Protein AF-A0A5C3PXV4-F1 (afdb_monomer)

pLDDT: mean 76.43, std 19.14, range [31.34, 98.69]

Solvent-accessible surface area (backbone atoms only — not comparable to full-atom values): 22166 Å² total; per-residue (Å²): 143,89,87,87,81,85,82,72,76,77,63,66,77,64,69,75,75,72,79,85,70,73,82,70,78,73,81,77,78,64,74,46,74,49,74,37,36,24,38,35,33,42,30,92,39,66,63,65,48,80,43,77,43,68,31,38,35,30,66,34,90,86,44,86,93,40,63,37,49,49,68,80,56,39,92,70,56,40,90,83,51,62,67,43,72,45,83,31,77,68,78,43,71,46,84,47,58,102,88,42,75,72,53,34,27,33,38,32,42,34,34,40,70,51,30,90,78,73,73,43,53,64,16,39,14,61,37,54,70,37,71,68,57,32,66,47,88,56,28,36,27,35,38,36,39,27,34,31,57,65,54,89,83,48,38,36,74,44,70,45,57,83,80,55,47,61,49,52,46,49,42,51,41,36,41,84,35,89,72,59,64,42,69,65,57,53,47,51,51,58,69,64,46,76,89,48,77,71,58,54,53,52,54,51,49,51,53,53,62,66,65,70,78,61,99,74,80,88,83,66,72,78,74,72,78,71,78,79,76,82,77,83,84,89,85,86,84,81,86,81,85,79,88,77,84,84,81,88,90,83,77,85,83,74,85,78,76,77,62,78,67,61,61,58,54,55,53,50,54,57,48,51,64,46,50,59,54,50,53,55,46,54,54,52,49,51,52,49,48,53,53,51,52,50,51,51,52,50,49,68,60,46,50,61,54,51,54,52,49,39,70,75,56,35,73,71,56,39,51,54,50,50,52,51,50,52,50,50,49,52,50,41,68,62,39,48,58,51,49,68,52,45,52,58,51,52,52,50,50,53,51,53,52,51,51,50,53,50,52,35,58,75,68,68,52,80,89,125

Sequence (368 aa):
MAKHRKSRRTNEARGLKENVASASPMPEVRKRTHDIDTLFFPTDASSPHIVRVPCVVQDDEEYDGEESHTINWQPLLGDNAAFTSQPVGAIETRTGTSSTPYTASRLYLAFNDCFAIDGSPINRCAEQLTSGRSPTEWRGNMVGYRAREPADELTQFLDVSMSDLADFVRFLNDHGSHRALDPEIRSAERAQQPTDPDETGHLASILATQTLQTDEDADIIEELGSMRMPGPPPGYYATGRHDWDAAPFGAQAEPRRRSRSDASTLTREASMRRMIREELREELFTIAILLGGGYMTLHFLFFPAIAALYRVWGVKTFLSFLWFVCRGLFYGMIGLPVVLIGIPLMILAVFVFTAIAFCCVAAGLSIS

Mean predicted aligned error: 18.62 Å

Foldseek 3Di:
DPPPDDPPPPPVVVVVPPPVPDPDPDPDWDKDKDWAWKWKQAQPDQAIDIDTFIWIWTQDPVDHPDIAIDTDCCVRAHDPAPKDKDWFDDFDFDPDDPVDPTFTKTKIKIYRPCQVPPVFHFRNNLCNLQVNQFPDRDGTMMMIWMFTPPCVVGTDTHHDDPVCVVRVSVCRNCPPPPVVCDVVNVVVVVVVPPPDPVVVVVVVVVVVVVVPPDPDDPPPPPPVPPDDDDDDDDDDDDDDDDDDDDDDDDDDDDPPDDDPVVVVVVVVVVVVVVVVVVVVVVVVVVVVCVVVVVVVVCCVVVVVVLVVCCVVQDDVRSVVVVVVVVVVVVCCVVVVCCCVVVVVVVVVVVVVVVVVVVVCVVVVNPPD

Nearest PDB structures (foldseek):
  5ig4-assembly1_E  TM=3.141E-01  e=5.378E+00  Nematostella vectensis

Secondary structure (DSSP, 8-state):
---SSSSSSSSSTTTTSS-----PPPP----EEEEEEEEEE-SS-SS-EEEEEEEEEEE-SSSTT-EEEEE--HHHH-TT--EEEEEEEEEEEE---TTS--EEEEEEEEEETTTTTS-PPB-HHHHHHHTT--SS--BS-EEEEEEESSTTT---EE---GGGHHHHHHHHHHTT-TT-S-HHHHHHHHHHS-S-HHHHHHHHHHHHHHS----S--SSTTSGGG--PPPPPP-------------------------TTHHHHHHHHHHHHHHHHHHHHHHHHHHHHHHHHHHHHHHHHHHHHHHHHHHHH-HHHHHHHHHHHHHHHHHHHHHHHHHHHHHHHHHHHHHHHHHHHHHHHHTT----

Structure (mmCIF, N/CA/C/O backbone):
data_AF-A0A5C3PXV4-F1
#
_entry.id   AF-A0A5C3PXV4-F1
#
loop_
_atom_site.group_PDB
_atom_site.id
_atom_site.type_symbol
_atom_site.label_atom_id
_atom_site.label_alt_id
_atom_site.label_comp_id
_atom_site.label_asym_id
_atom_site.label_entity_id
_atom_site.label_seq_id
_atom_site.pdbx_PDB_ins_code
_atom_site.Cartn_x
_atom_site.Cartn_y
_atom_site.Cartn_z
_atom_site.occupancy
_atom_site.B_iso_or_equiv
_atom_site.auth_se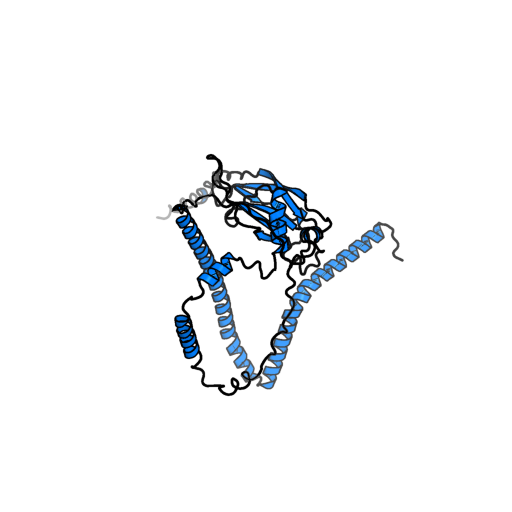q_id
_atom_site.auth_comp_id
_atom_site.auth_asym_id
_atom_site.auth_atom_id
_atom_site.pdbx_PDB_model_num
ATOM 1 N N . MET A 1 1 ? 59.188 -18.276 -58.569 1.00 51.75 1 MET A N 1
ATOM 2 C CA . MET A 1 1 ? 58.384 -17.263 -57.844 1.00 51.75 1 MET A CA 1
ATOM 3 C C . MET A 1 1 ? 57.272 -17.913 -57.004 1.00 51.75 1 MET A C 1
ATOM 5 O O . MET A 1 1 ? 56.103 -17.747 -57.314 1.00 51.75 1 MET A O 1
ATOM 9 N N . ALA A 1 2 ? 57.592 -18.665 -55.943 1.00 51.50 2 ALA A N 1
ATOM 10 C CA . ALA A 1 2 ? 56.560 -19.272 -55.082 1.00 51.50 2 ALA A CA 1
ATOM 11 C C . ALA A 1 2 ? 57.115 -19.660 -53.697 1.00 51.50 2 ALA A C 1
ATOM 13 O O . ALA A 1 2 ? 57.108 -20.825 -53.324 1.00 51.50 2 ALA A O 1
ATOM 14 N N . LYS A 1 3 ? 57.673 -18.705 -52.942 1.00 51.94 3 LYS A N 1
ATOM 15 C CA . LYS A 1 3 ? 58.211 -18.964 -51.590 1.00 51.94 3 LYS A CA 1
ATOM 16 C C . LYS A 1 3 ? 58.140 -17.715 -50.698 1.00 51.94 3 LYS A C 1
ATOM 18 O O . LYS A 1 3 ? 59.144 -17.289 -50.159 1.00 51.94 3 LYS A O 1
ATOM 23 N N . HIS A 1 4 ? 56.970 -17.080 -50.562 1.00 50.69 4 HIS A N 1
ATOM 24 C CA . HIS A 1 4 ? 56.824 -15.999 -49.567 1.00 50.69 4 HIS A CA 1
ATOM 25 C C . HIS A 1 4 ? 55.369 -15.670 -49.181 1.00 50.69 4 HIS A C 1
ATOM 27 O O . HIS A 1 4 ? 54.937 -14.527 -49.250 1.00 50.69 4 HIS A O 1
ATOM 33 N N . ARG A 1 5 ? 54.560 -16.663 -48.782 1.00 54.62 5 ARG A N 1
ATOM 34 C CA . ARG A 1 5 ? 53.173 -16.398 -48.324 1.00 54.62 5 ARG A CA 1
ATOM 35 C C . ARG A 1 5 ? 52.707 -17.157 -47.075 1.00 54.62 5 ARG A C 1
ATOM 37 O O . ARG A 1 5 ? 51.549 -17.029 -46.702 1.00 54.62 5 ARG A O 1
ATOM 44 N N . LYS A 1 6 ? 53.582 -17.904 -46.387 1.00 51.78 6 LYS A N 1
ATOM 45 C CA . LYS A 1 6 ? 53.178 -18.771 -45.256 1.00 51.78 6 LYS A CA 1
ATOM 46 C C . LYS A 1 6 ? 53.472 -18.216 -43.852 1.00 51.78 6 LYS A C 1
ATOM 48 O O . LYS A 1 6 ? 53.146 -18.874 -42.878 1.00 51.78 6 LYS A O 1
ATOM 53 N N . SER A 1 7 ? 54.035 -17.009 -43.733 1.00 51.81 7 SER A N 1
ATOM 54 C CA . SER A 1 7 ? 54.505 -16.465 -42.442 1.00 51.81 7 SER A CA 1
ATOM 55 C C . SER A 1 7 ? 53.648 -15.333 -41.856 1.00 51.81 7 SER A C 1
ATOM 57 O O . SER A 1 7 ? 54.052 -14.724 -40.872 1.00 51.81 7 SER A O 1
ATOM 59 N N . ARG A 1 8 ? 52.488 -15.012 -42.450 1.00 51.25 8 ARG A N 1
ATOM 60 C CA . ARG A 1 8 ? 51.668 -13.856 -42.029 1.00 51.25 8 ARG A CA 1
ATOM 61 C C . ARG A 1 8 ? 50.384 -14.218 -41.267 1.00 51.25 8 ARG A C 1
ATOM 63 O O . ARG A 1 8 ? 49.750 -13.327 -40.731 1.00 51.25 8 ARG A O 1
ATOM 70 N N . ARG A 1 9 ? 50.014 -15.504 -41.175 1.00 52.66 9 ARG A N 1
ATOM 71 C CA . ARG A 1 9 ? 48.765 -15.953 -40.515 1.00 52.66 9 ARG A CA 1
ATOM 72 C C . ARG A 1 9 ? 48.905 -16.352 -39.042 1.00 52.66 9 ARG A C 1
ATOM 74 O O . ARG A 1 9 ? 47.897 -16.572 -38.388 1.00 52.66 9 ARG A O 1
ATOM 81 N N . THR A 1 10 ? 50.116 -16.428 -38.497 1.00 52.72 10 THR A N 1
ATOM 82 C CA . THR A 1 10 ? 50.346 -16.846 -37.100 1.00 52.72 10 THR A CA 1
ATOM 83 C C . THR A 1 10 ? 50.450 -15.696 -36.096 1.00 52.72 10 THR A C 1
ATOM 85 O O . THR A 1 10 ? 50.490 -15.963 -34.900 1.00 52.72 10 THR A O 1
ATOM 88 N N . ASN A 1 11 ? 50.420 -14.434 -36.544 1.00 51.00 11 ASN A N 1
ATOM 89 C CA . ASN A 1 11 ? 50.495 -13.273 -35.645 1.00 51.00 11 ASN A CA 1
ATOM 90 C C . ASN A 1 11 ? 49.135 -12.619 -35.339 1.00 51.00 11 ASN A C 1
ATOM 92 O O . ASN A 1 11 ? 49.043 -11.879 -34.368 1.00 51.00 11 ASN A O 1
ATOM 96 N N . GLU A 1 12 ? 48.066 -12.925 -36.080 1.00 53.38 12 GLU A N 1
ATOM 97 C CA . GLU A 1 12 ? 46.725 -12.372 -35.798 1.00 53.38 12 GLU A CA 1
ATOM 98 C C . GLU A 1 12 ? 45.972 -13.157 -34.707 1.00 53.38 12 GLU A C 1
ATOM 100 O O . GLU A 1 12 ? 45.151 -12.592 -33.994 1.00 53.38 12 GLU A O 1
ATOM 105 N N . ALA A 1 13 ? 46.313 -14.430 -34.474 1.00 53.41 13 ALA A N 1
ATOM 106 C CA . ALA A 1 13 ? 45.705 -15.234 -33.405 1.00 53.41 13 ALA A CA 1
ATOM 107 C C . ALA A 1 13 ? 46.245 -14.912 -31.994 1.00 53.41 13 ALA A C 1
ATOM 109 O O . ALA A 1 13 ? 45.713 -15.410 -31.002 1.00 53.41 13 ALA A O 1
ATOM 110 N N . ARG A 1 14 ? 47.303 -14.095 -31.888 1.00 50.75 14 ARG A N 1
ATOM 111 C CA . ARG A 1 14 ? 47.924 -13.719 -30.607 1.00 50.75 14 ARG A CA 1
ATOM 112 C C . ARG A 1 14 ? 47.514 -12.322 -30.119 1.00 50.75 14 ARG A C 1
ATOM 114 O O . ARG A 1 14 ? 47.692 -12.042 -28.945 1.00 50.75 14 ARG A O 1
ATOM 121 N N . GLY A 1 15 ? 46.903 -11.500 -30.978 1.00 48.44 15 GLY A N 1
ATOM 122 C CA . GLY A 1 15 ? 46.436 -10.147 -30.637 1.00 48.44 15 GLY A CA 1
ATOM 123 C C . GLY A 1 15 ? 45.028 -10.067 -30.033 1.00 48.44 15 GLY A C 1
ATOM 124 O O . GLY A 1 15 ? 44.640 -9.004 -29.569 1.00 48.44 15 GLY A O 1
ATOM 125 N N . LEU A 1 16 ? 44.263 -11.167 -30.007 1.00 54.88 16 LEU A N 1
ATOM 126 C CA . LEU A 1 16 ? 42.912 -11.191 -29.418 1.00 54.88 16 LEU A CA 1
ATOM 127 C C . LEU A 1 16 ? 42.860 -11.708 -27.970 1.00 54.88 16 LEU A C 1
ATOM 129 O O . LEU A 1 16 ? 41.782 -11.765 -27.387 1.00 54.88 16 LEU A O 1
ATOM 133 N N . LYS A 1 17 ? 43.995 -12.108 -27.381 1.00 55.28 17 LYS A N 1
ATOM 134 C CA . LYS A 1 17 ? 44.041 -12.683 -26.023 1.00 55.28 17 LYS A CA 1
ATOM 135 C C . LYS A 1 17 ? 44.491 -11.715 -24.926 1.00 55.28 17 LYS A C 1
ATOM 137 O O . LYS A 1 17 ? 44.510 -12.118 -23.771 1.00 55.28 17 LYS A O 1
ATOM 142 N N . GLU A 1 18 ? 44.820 -10.466 -25.254 1.00 54.53 18 GLU A N 1
ATOM 143 C CA . GLU A 1 18 ? 45.492 -9.554 -24.309 1.00 54.53 18 GLU A CA 1
ATOM 144 C C . GLU A 1 18 ? 44.720 -8.257 -24.007 1.00 54.53 18 GLU A C 1
ATOM 146 O O . GLU A 1 18 ? 45.240 -7.382 -23.330 1.00 54.53 18 GLU A O 1
ATOM 151 N N . ASN A 1 19 ? 43.449 -8.158 -24.422 1.00 56.03 19 ASN A N 1
ATOM 152 C CA . ASN A 1 19 ? 42.553 -7.042 -24.067 1.00 56.03 19 ASN A CA 1
ATOM 153 C C . ASN A 1 19 ? 41.436 -7.443 -23.081 1.00 56.03 19 ASN A C 1
ATOM 155 O O . ASN A 1 19 ? 40.408 -6.780 -23.006 1.00 56.03 19 ASN A O 1
ATOM 159 N N . VAL A 1 20 ? 41.632 -8.512 -22.298 1.00 59.78 20 VAL A N 1
ATOM 160 C CA . VAL A 1 20 ? 40.787 -8.840 -21.123 1.00 59.78 20 VAL A CA 1
ATOM 161 C C . VAL A 1 20 ? 41.460 -8.316 -19.843 1.00 59.78 20 VAL A C 1
ATOM 163 O O . VAL A 1 20 ? 41.419 -8.936 -18.785 1.00 59.78 20 VAL A O 1
ATOM 166 N N . ALA A 1 21 ? 42.174 -7.195 -19.957 1.00 58.84 21 ALA A N 1
ATOM 167 C CA . ALA A 1 21 ? 42.850 -6.553 -18.845 1.00 58.84 21 ALA A CA 1
ATOM 168 C C . ALA A 1 21 ? 41.999 -5.381 -18.352 1.00 58.84 21 ALA A C 1
ATOM 170 O O . ALA A 1 21 ? 41.775 -4.414 -19.073 1.00 58.84 21 ALA A O 1
ATOM 171 N N . SER A 1 22 ? 41.598 -5.479 -17.085 1.00 62.41 22 SER A N 1
ATOM 172 C CA . SER A 1 22 ? 41.079 -4.382 -16.270 1.00 62.41 22 SER A CA 1
ATOM 173 C C . SER A 1 22 ? 39.641 -3.947 -16.558 1.00 62.41 22 SER A C 1
ATOM 175 O O . SER A 1 22 ? 39.370 -2.771 -16.788 1.00 62.41 22 SER A O 1
ATOM 177 N N . ALA A 1 23 ? 38.688 -4.875 -16.429 1.00 66.88 23 ALA A N 1
ATOM 178 C CA . ALA A 1 23 ? 37.383 -4.468 -15.917 1.00 66.88 23 ALA A CA 1
ATOM 179 C C . ALA A 1 23 ? 37.621 -3.983 -14.480 1.00 66.88 23 ALA A C 1
ATOM 181 O O . ALA A 1 23 ? 37.863 -4.796 -13.586 1.00 66.88 23 ALA A O 1
ATOM 182 N N . SER A 1 24 ? 37.678 -2.662 -14.286 1.00 73.56 24 SER A N 1
ATOM 183 C CA . SER A 1 24 ? 37.693 -2.077 -12.947 1.00 73.56 24 SER A CA 1
ATOM 184 C C . SER A 1 24 ? 36.543 -2.704 -12.158 1.00 73.56 24 SER A C 1
ATOM 186 O O . SER A 1 24 ? 35.443 -2.790 -12.713 1.00 73.56 24 SER A O 1
ATOM 188 N N . PRO A 1 25 ? 36.778 -3.193 -10.926 1.00 78.50 25 PRO A N 1
ATOM 189 C CA . PRO A 1 25 ? 35.702 -3.735 -10.109 1.00 78.50 25 PRO A CA 1
ATOM 190 C C . PRO A 1 25 ? 34.594 -2.686 -10.066 1.00 78.50 25 PRO A C 1
ATOM 192 O O . PRO A 1 25 ? 34.872 -1.523 -9.759 1.00 78.50 25 PRO A O 1
ATOM 195 N N . MET A 1 26 ? 33.380 -3.078 -10.470 1.00 74.38 26 MET A N 1
ATOM 196 C CA . MET A 1 26 ? 32.228 -2.191 -10.358 1.00 74.38 26 MET A CA 1
ATOM 197 C C . MET A 1 26 ? 32.183 -1.668 -8.921 1.00 74.38 26 MET A C 1
ATOM 199 O O . MET A 1 26 ? 32.438 -2.454 -8.000 1.00 74.38 26 MET A O 1
ATOM 203 N N . PRO A 1 27 ? 31.936 -0.361 -8.726 1.00 78.75 27 PRO A N 1
ATOM 204 C CA . PRO A 1 27 ? 31.809 0.194 -7.390 1.00 78.75 27 PRO A CA 1
ATOM 205 C C . PRO A 1 27 ? 30.787 -0.643 -6.618 1.00 78.75 27 PRO A C 1
ATOM 207 O O . PRO A 1 27 ? 29.670 -0.862 -7.075 1.00 78.75 27 PRO A O 1
ATOM 210 N N . GLU A 1 28 ? 31.219 -1.189 -5.486 1.00 83.31 28 GLU A N 1
ATOM 211 C CA . GLU A 1 28 ? 30.371 -1.990 -4.614 1.00 83.31 28 GLU A CA 1
ATOM 212 C C . GLU A 1 28 ? 29.260 -1.081 -4.073 1.00 83.31 28 GLU A C 1
ATOM 214 O O . GLU A 1 28 ? 29.537 -0.132 -3.333 1.00 83.31 28 GLU A O 1
ATOM 219 N N . VAL A 1 29 ? 28.017 -1.331 -4.497 1.00 83.75 29 VAL A N 1
ATOM 220 C CA . VAL A 1 29 ? 26.845 -0.542 -4.095 1.00 83.75 29 VAL A CA 1
ATOM 221 C C . VAL A 1 29 ? 26.701 -0.619 -2.579 1.00 83.75 29 VAL A C 1
ATOM 223 O O . VAL A 1 29 ? 26.612 -1.702 -1.990 1.00 83.75 29 VAL A O 1
ATOM 226 N N . ARG A 1 30 ? 26.700 0.541 -1.918 1.00 87.69 30 ARG A N 1
ATOM 227 C CA . ARG A 1 30 ? 26.650 0.619 -0.457 1.00 87.69 30 ARG A CA 1
ATOM 228 C C . ARG A 1 30 ? 25.236 0.353 0.032 1.00 87.69 30 ARG A C 1
ATOM 230 O O . ARG A 1 30 ? 24.422 1.260 0.157 1.00 87.69 30 ARG A O 1
ATOM 237 N N . LYS A 1 31 ? 24.964 -0.897 0.388 1.00 93.81 31 LYS A N 1
ATOM 238 C CA . LYS A 1 31 ? 23.706 -1.278 1.028 1.00 93.81 31 LYS A CA 1
ATOM 239 C C . LYS A 1 31 ? 23.742 -0.956 2.523 1.00 93.81 31 LYS A C 1
ATOM 241 O O . LYS A 1 31 ? 24.588 -1.477 3.252 1.00 93.81 31 LYS A O 1
ATOM 246 N N . ARG A 1 32 ? 22.818 -0.118 2.993 1.00 95.94 32 ARG A N 1
ATOM 247 C CA . ARG A 1 32 ? 22.605 0.184 4.418 1.00 95.94 32 ARG A CA 1
ATOM 248 C C . ARG A 1 32 ? 21.208 -0.261 4.832 1.00 95.94 32 ARG A C 1
ATOM 250 O O . ARG A 1 32 ? 20.289 -0.243 4.026 1.00 95.94 32 ARG A O 1
ATOM 257 N N . THR A 1 33 ? 21.040 -0.637 6.093 1.00 97.25 33 THR A N 1
ATOM 258 C CA . THR A 1 33 ? 19.720 -0.939 6.662 1.00 97.25 33 THR A CA 1
ATOM 259 C C . THR A 1 33 ? 19.510 -0.056 7.880 1.00 97.25 33 THR A C 1
ATOM 261 O O . THR A 1 33 ? 20.399 0.023 8.729 1.00 97.25 33 THR A O 1
ATOM 264 N N . HIS A 1 34 ? 18.358 0.601 7.967 1.00 96.56 34 HIS A N 1
ATOM 265 C CA . HIS A 1 34 ? 17.917 1.311 9.166 1.00 96.56 34 HIS A CA 1
ATOM 266 C C . HIS A 1 34 ? 16.455 0.978 9.454 1.00 96.56 34 HIS A C 1
ATOM 268 O O . HIS A 1 34 ? 15.728 0.569 8.556 1.00 96.56 34 HIS A O 1
ATOM 274 N N . ASP A 1 35 ? 16.029 1.130 10.701 1.00 97.94 35 ASP A N 1
ATOM 275 C CA . ASP A 1 35 ? 14.632 0.917 11.068 1.00 97.94 35 ASP A CA 1
ATOM 276 C C . ASP A 1 35 ? 13.843 2.209 10.865 1.00 97.94 35 ASP A C 1
ATOM 278 O O . ASP A 1 35 ? 14.335 3.281 11.221 1.00 97.94 35 ASP A O 1
ATOM 282 N N . ILE A 1 36 ? 12.625 2.091 10.339 1.00 97.81 36 ILE A N 1
ATOM 283 C CA . ILE A 1 36 ? 11.661 3.192 10.282 1.00 97.81 36 ILE A CA 1
ATOM 284 C C . ILE A 1 36 ? 10.433 2.887 11.135 1.00 97.81 36 ILE A C 1
ATOM 286 O O . ILE A 1 36 ? 10.012 1.730 11.243 1.00 97.81 36 ILE A O 1
ATOM 290 N N . ASP A 1 37 ? 9.834 3.922 11.712 1.00 98.50 37 ASP A N 1
ATOM 291 C CA . ASP A 1 37 ? 8.580 3.804 12.448 1.00 98.50 37 ASP A CA 1
ATOM 292 C C . ASP A 1 37 ? 7.383 3.841 11.475 1.00 98.50 37 ASP A C 1
ATOM 294 O O . ASP A 1 37 ? 7.206 4.775 10.691 1.00 98.50 37 ASP A O 1
ATOM 298 N N . THR A 1 38 ? 6.530 2.817 11.536 1.00 98.44 38 THR A N 1
ATOM 299 C CA . THR A 1 38 ? 5.293 2.691 10.742 1.00 98.44 38 THR A CA 1
ATOM 300 C C . THR A 1 38 ? 4.094 2.478 11.658 1.00 98.44 38 THR A C 1
ATOM 302 O O . THR A 1 38 ? 4.244 1.991 12.778 1.00 98.44 38 THR A O 1
ATOM 305 N N . LEU A 1 39 ? 2.891 2.829 11.208 1.00 98.69 39 LEU A N 1
ATOM 306 C CA . LEU A 1 39 ? 1.664 2.658 11.982 1.00 98.69 39 LEU A CA 1
ATOM 307 C C . LEU A 1 39 ? 0.944 1.376 11.557 1.00 98.69 39 LEU A C 1
ATOM 309 O O . LEU A 1 39 ? 0.411 1.289 10.455 1.00 98.69 39 LEU A O 1
ATOM 313 N N . PHE A 1 40 ? 0.907 0.374 12.427 1.00 98.69 40 PHE A N 1
ATOM 314 C CA . PHE A 1 40 ? 0.301 -0.919 12.129 1.00 98.69 40 PHE A CA 1
ATOM 315 C C . PHE A 1 40 ? -1.156 -0.988 12.597 1.00 98.69 40 PHE A C 1
ATOM 317 O O . PHE A 1 40 ? -1.474 -0.659 13.744 1.00 98.69 40 PHE A O 1
ATOM 324 N N . PHE A 1 41 ? -2.037 -1.460 11.711 1.00 98.62 41 PHE A N 1
ATOM 325 C CA . PHE A 1 41 ? -3.461 -1.688 11.961 1.00 98.62 41 PHE A CA 1
ATOM 326 C C . PHE A 1 41 ? -3.740 -3.200 11.945 1.00 98.62 41 PHE A C 1
ATOM 328 O O . PHE A 1 41 ? -4.140 -3.745 10.908 1.00 98.62 41 PHE A O 1
ATOM 335 N N . PRO A 1 42 ? -3.507 -3.896 13.072 1.00 98.38 42 PRO A N 1
ATOM 336 C CA . PRO A 1 42 ? -3.703 -5.341 13.162 1.00 98.38 42 PRO A CA 1
ATOM 337 C C . PRO A 1 42 ? -5.174 -5.725 12.969 1.00 98.38 42 PRO A C 1
ATOM 339 O O . PRO A 1 42 ? -6.076 -5.046 13.463 1.00 98.38 42 PRO A O 1
ATOM 342 N N . THR A 1 43 ? -5.419 -6.847 12.292 1.00 97.94 43 THR A N 1
ATOM 343 C CA . THR A 1 43 ? -6.780 -7.364 12.058 1.00 97.94 43 THR A CA 1
ATOM 344 C C . THR A 1 43 ? -7.454 -7.833 13.351 1.00 97.94 43 THR A C 1
ATOM 346 O O . THR A 1 43 ? -8.670 -7.722 13.508 1.00 97.94 43 THR A O 1
ATOM 349 N N . ASP A 1 44 ? -6.664 -8.368 14.282 1.00 97.56 44 ASP A N 1
ATOM 350 C CA . ASP A 1 44 ? -7.100 -9.050 15.500 1.00 97.56 44 ASP A CA 1
ATOM 351 C C . ASP A 1 44 ? -7.132 -8.157 16.751 1.00 97.56 44 ASP A C 1
ATOM 353 O O . ASP A 1 44 ? -7.709 -8.561 17.765 1.00 97.56 44 ASP A O 1
ATOM 357 N N . ALA A 1 45 ? -6.602 -6.931 16.681 1.00 98.06 45 ALA A N 1
ATOM 358 C CA . ALA A 1 45 ? -6.629 -5.969 17.785 1.00 98.06 45 ALA A CA 1
ATOM 359 C C . ALA A 1 45 ? -7.545 -4.768 17.502 1.00 98.06 45 ALA A C 1
ATOM 361 O O . ALA A 1 45 ? -7.897 -4.474 16.366 1.00 98.06 45 ALA A O 1
ATOM 362 N N . SER A 1 46 ? -7.934 -4.053 18.559 1.00 97.94 46 SER A N 1
ATOM 363 C CA . SER A 1 46 ? -8.848 -2.901 18.486 1.00 97.94 46 SER A CA 1
ATOM 364 C C . SER A 1 46 ? -8.144 -1.545 18.391 1.00 97.94 46 SER A C 1
ATOM 366 O O . SER A 1 46 ? -8.812 -0.516 18.320 1.00 97.94 46 SER A O 1
ATOM 368 N N . SER A 1 47 ? -6.813 -1.515 18.470 1.00 98.25 47 SER A N 1
ATOM 369 C CA . SER A 1 47 ? -6.031 -0.278 18.506 1.00 98.25 47 SER A CA 1
ATOM 370 C C . SER A 1 47 ? -4.772 -0.381 17.644 1.00 98.25 47 SER A C 1
ATOM 372 O O . SER A 1 47 ? -4.074 -1.399 17.724 1.00 98.25 47 SER A O 1
ATOM 374 N N . PRO A 1 48 ? -4.442 0.671 16.874 1.00 98.44 48 PRO A N 1
ATOM 375 C CA . PRO A 1 48 ? -3.215 0.720 16.094 1.00 98.44 48 PRO A CA 1
ATOM 376 C C . PRO A 1 48 ? -2.015 0.987 17.005 1.00 98.44 48 PRO A C 1
ATOM 378 O O . PRO A 1 48 ? -2.163 1.528 18.103 1.00 98.44 48 PRO A O 1
ATOM 381 N N . HIS A 1 49 ? -0.821 0.621 16.551 1.00 98.50 49 HIS A N 1
ATOM 382 C CA . HIS A 1 49 ? 0.421 0.881 17.278 1.00 98.50 49 HIS A CA 1
ATOM 383 C C . HIS A 1 49 ? 1.594 1.073 16.318 1.00 98.50 49 HIS A C 1
ATOM 385 O O . HIS A 1 49 ? 1.536 0.658 15.163 1.00 98.50 49 HIS A O 1
ATOM 391 N N . ILE A 1 50 ? 2.657 1.717 16.800 1.00 98.62 50 ILE A N 1
ATOM 392 C CA . ILE A 1 50 ? 3.878 1.912 16.016 1.00 98.62 50 ILE A CA 1
ATOM 393 C C . ILE A 1 50 ? 4.688 0.612 15.994 1.00 98.62 50 ILE A C 1
ATOM 395 O O . ILE A 1 50 ? 4.903 -0.005 17.040 1.00 98.62 50 ILE A O 1
ATOM 399 N N . VAL A 1 51 ? 5.154 0.221 14.809 1.00 98.38 51 VAL A N 1
ATOM 400 C CA . VAL A 1 51 ? 6.052 -0.915 14.580 1.00 98.38 51 VAL A CA 1
ATOM 401 C C . VAL A 1 51 ? 7.271 -0.440 13.799 1.00 98.38 51 VAL A C 1
ATOM 403 O O . VAL A 1 51 ? 7.144 0.298 12.820 1.00 98.38 51 VAL A O 1
ATOM 406 N N . ARG A 1 52 ? 8.450 -0.900 14.226 1.00 98.44 52 ARG A N 1
ATOM 407 C CA . ARG A 1 52 ? 9.717 -0.669 13.531 1.00 98.44 52 ARG A CA 1
ATOM 408 C C . ARG A 1 52 ? 9.918 -1.684 12.429 1.00 98.44 52 ARG A C 1
ATOM 410 O O . ARG A 1 52 ? 9.863 -2.886 12.689 1.00 98.44 52 ARG A O 1
ATOM 417 N N . VAL A 1 53 ? 10.173 -1.194 11.224 1.00 98.06 53 VAL A N 1
ATOM 418 C CA . VAL A 1 53 ? 10.348 -2.032 10.040 1.00 98.06 53 VAL A CA 1
ATOM 419 C C . VAL A 1 53 ? 11.724 -1.771 9.436 1.00 98.06 53 VAL A C 1
ATOM 421 O O . VAL A 1 53 ? 12.075 -0.606 9.235 1.00 98.06 53 VAL A O 1
ATOM 424 N N . PRO A 1 54 ? 12.507 -2.822 9.131 1.00 98.19 54 PRO A N 1
ATOM 425 C CA . PRO A 1 54 ? 13.798 -2.649 8.488 1.00 98.19 54 PRO A CA 1
ATOM 426 C C . PRO A 1 54 ? 13.611 -2.102 7.068 1.00 98.19 54 PRO A C 1
ATOM 428 O O . PRO A 1 54 ? 12.961 -2.714 6.218 1.00 98.19 54 PRO A O 1
ATOM 431 N N . CYS A 1 55 ? 14.227 -0.954 6.825 1.00 98.00 55 CYS A N 1
ATOM 432 C CA . CYS A 1 55 ? 14.289 -0.247 5.561 1.00 98.00 55 CYS A CA 1
ATOM 433 C C . CYS A 1 55 ? 15.692 -0.397 4.971 1.00 98.00 55 CYS A C 1
ATOM 435 O O . CYS A 1 55 ? 16.699 -0.014 5.575 1.00 98.00 55 CYS A O 1
ATOM 437 N N . VAL A 1 56 ? 15.760 -0.993 3.788 1.00 97.56 56 VAL A N 1
ATOM 438 C CA . VAL A 1 56 ? 16.996 -1.136 3.026 1.00 97.56 56 VAL A CA 1
ATOM 439 C C . VAL A 1 56 ? 17.183 0.115 2.184 1.00 97.56 56 VAL A C 1
ATOM 441 O O . VAL A 1 56 ? 16.336 0.428 1.357 1.00 97.56 56 VAL A O 1
ATOM 444 N N . VAL A 1 57 ? 18.310 0.789 2.374 1.00 96.31 57 VAL A N 1
ATOM 445 C CA . VAL A 1 57 ? 18.734 1.953 1.601 1.00 96.31 57 VAL A CA 1
ATOM 446 C C . VAL A 1 57 ? 19.876 1.542 0.691 1.00 96.31 57 VAL A C 1
ATOM 448 O O . VAL A 1 57 ? 20.865 0.952 1.144 1.00 96.31 57 VAL A O 1
ATOM 451 N N . GLN A 1 58 ? 19.737 1.861 -0.584 1.00 95.19 58 GLN A N 1
ATOM 452 C CA . GLN A 1 58 ? 20.753 1.644 -1.601 1.00 95.19 58 GLN A CA 1
ATOM 453 C C . GLN A 1 58 ? 20.879 2.901 -2.455 1.00 95.19 58 GLN A C 1
ATOM 455 O O . GLN A 1 58 ? 19.886 3.592 -2.676 1.00 95.19 58 GLN A O 1
ATOM 460 N N . ASP A 1 59 ? 22.094 3.194 -2.905 1.00 93.25 59 ASP A N 1
ATOM 461 C CA . ASP A 1 59 ? 22.308 4.261 -3.879 1.00 93.25 59 ASP A CA 1
ATOM 462 C C . ASP A 1 59 ? 21.581 3.870 -5.175 1.00 93.25 59 ASP A C 1
ATOM 464 O O . ASP A 1 59 ? 21.654 2.713 -5.605 1.00 93.25 59 ASP A O 1
ATOM 468 N N . ASP A 1 60 ? 20.830 4.804 -5.746 1.00 88.56 60 ASP A N 1
ATOM 469 C CA . ASP A 1 60 ? 20.087 4.572 -6.974 1.00 88.56 60 ASP A CA 1
ATOM 470 C C . ASP A 1 60 ? 21.050 4.532 -8.174 1.00 88.56 60 ASP A C 1
ATOM 472 O O . ASP A 1 60 ? 21.866 5.434 -8.369 1.00 88.56 60 ASP A O 1
ATOM 476 N N . GLU A 1 61 ? 21.008 3.447 -8.956 1.00 87.31 61 GLU A N 1
ATOM 477 C CA . GLU A 1 61 ? 21.910 3.267 -10.103 1.00 87.31 61 GLU A CA 1
ATOM 478 C C . GLU A 1 61 ? 21.553 4.189 -11.281 1.00 87.31 61 GLU A C 1
ATOM 480 O O . GLU A 1 61 ? 22.416 4.488 -12.110 1.00 87.31 61 GLU A O 1
ATOM 485 N N . GLU A 1 62 ? 20.295 4.626 -11.366 1.00 87.25 62 GLU A N 1
ATOM 486 C CA . GLU A 1 62 ? 19.785 5.501 -12.420 1.00 87.25 62 GLU A CA 1
ATOM 487 C C . GLU A 1 62 ? 19.963 6.982 -12.052 1.00 87.25 62 GLU A C 1
ATOM 489 O O . GLU A 1 62 ? 20.313 7.801 -12.910 1.00 87.25 62 GLU A O 1
ATOM 494 N N . TYR A 1 63 ? 19.805 7.319 -10.770 1.00 85.38 63 TYR A N 1
ATOM 495 C CA . TYR A 1 63 ? 19.874 8.684 -10.253 1.00 85.38 63 TYR A CA 1
ATOM 496 C C . TYR A 1 63 ? 21.084 8.897 -9.330 1.00 85.38 63 TYR A C 1
ATOM 498 O O . TYR A 1 63 ? 21.023 8.700 -8.118 1.00 85.38 63 TYR A O 1
ATOM 506 N N . ASP A 1 64 ? 22.194 9.370 -9.910 1.00 85.19 64 ASP A N 1
ATOM 507 C CA . ASP A 1 64 ? 23.439 9.625 -9.173 1.00 85.19 64 ASP A CA 1
ATOM 508 C C . ASP A 1 64 ? 23.224 10.580 -7.983 1.00 85.19 64 ASP A C 1
ATOM 510 O O . ASP A 1 64 ? 22.804 11.732 -8.140 1.00 85.19 64 ASP A O 1
ATOM 514 N N . GLY A 1 65 ? 23.544 10.089 -6.785 1.00 85.69 65 GLY A N 1
ATOM 515 C CA . GLY A 1 65 ? 23.413 10.818 -5.524 1.00 85.69 65 GLY A CA 1
ATOM 516 C C . GLY A 1 65 ? 22.051 10.705 -4.835 1.00 85.69 65 GLY A C 1
ATOM 517 O O . GLY A 1 65 ? 21.882 11.310 -3.774 1.00 85.69 65 GLY A O 1
ATOM 518 N N . GLU A 1 66 ? 21.108 9.945 -5.389 1.00 89.06 66 GLU A N 1
ATOM 519 C CA . GLU A 1 66 ? 19.822 9.662 -4.755 1.00 89.06 66 GLU A CA 1
ATOM 520 C C . GLU A 1 66 ? 19.826 8.301 -4.042 1.00 89.06 66 GLU A C 1
ATOM 522 O O . GLU A 1 66 ? 20.495 7.348 -4.441 1.00 89.06 66 GLU A O 1
ATOM 527 N N . GLU A 1 67 ? 19.075 8.221 -2.944 1.00 92.12 67 GLU A N 1
ATOM 528 C CA . GLU A 1 67 ? 18.919 7.004 -2.146 1.00 92.12 67 GLU A CA 1
ATOM 529 C C . GLU A 1 67 ? 17.542 6.383 -2.419 1.00 92.12 67 GLU A C 1
ATOM 531 O O . GLU A 1 67 ? 16.511 7.034 -2.223 1.00 92.12 67 GLU A O 1
ATOM 536 N N . SER A 1 68 ? 17.528 5.115 -2.834 1.00 93.06 68 SER A N 1
ATOM 537 C CA . SER A 1 68 ? 16.326 4.302 -3.020 1.00 93.06 68 SER A CA 1
ATOM 538 C C . SER A 1 68 ? 16.050 3.480 -1.764 1.00 93.06 68 SER A C 1
ATOM 540 O O . SER A 1 68 ? 16.936 2.785 -1.249 1.00 93.06 68 SER A O 1
ATOM 542 N N . HIS A 1 69 ? 14.827 3.574 -1.233 1.00 95.56 69 HIS A N 1
ATOM 543 C CA . HIS A 1 69 ? 14.429 2.838 -0.040 1.00 95.56 69 HIS A CA 1
ATOM 544 C C . HIS A 1 69 ? 13.507 1.667 -0.395 1.00 95.56 69 HIS A C 1
ATOM 546 O O . HIS A 1 69 ? 12.518 1.816 -1.108 1.00 95.56 69 HIS A O 1
ATOM 552 N N . THR A 1 70 ? 13.783 0.491 0.165 1.00 95.75 70 THR A N 1
ATOM 553 C CA . THR A 1 70 ? 12.968 -0.718 -0.010 1.00 95.75 70 THR A CA 1
ATOM 554 C C . THR A 1 70 ? 12.571 -1.302 1.340 1.00 95.75 70 THR A C 1
ATOM 556 O O . THR A 1 70 ? 13.416 -1.521 2.210 1.00 95.75 70 THR A O 1
ATOM 559 N N . ILE A 1 71 ? 11.285 -1.619 1.496 1.00 96.44 71 ILE A N 1
ATOM 560 C CA . ILE A 1 71 ? 10.730 -2.281 2.680 1.00 96.44 71 ILE A CA 1
ATOM 561 C C . ILE A 1 71 ? 10.076 -3.593 2.269 1.00 96.44 71 ILE A C 1
ATOM 563 O O . ILE A 1 71 ? 9.333 -3.650 1.290 1.00 96.44 71 ILE A O 1
ATOM 567 N N . ASN A 1 72 ? 10.320 -4.647 3.049 1.00 95.75 72 ASN A N 1
ATOM 568 C CA . ASN A 1 72 ? 9.567 -5.885 2.917 1.00 95.75 72 ASN A CA 1
ATOM 569 C C . ASN A 1 72 ? 8.287 -5.818 3.765 1.00 95.75 72 ASN A C 1
ATOM 571 O O . ASN A 1 72 ? 8.346 -5.959 4.985 1.00 95.75 72 ASN A O 1
ATOM 575 N N . TRP A 1 73 ? 7.137 -5.639 3.113 1.00 95.69 73 TRP A N 1
ATOM 576 C CA . TRP A 1 73 ? 5.830 -5.588 3.776 1.00 95.69 73 TRP A CA 1
ATOM 577 C C . TRP A 1 73 ? 5.240 -6.965 4.114 1.00 95.69 73 TRP A C 1
ATOM 579 O O . TRP A 1 73 ? 4.305 -7.037 4.913 1.00 95.69 73 TRP A O 1
ATOM 589 N N . GLN A 1 74 ? 5.776 -8.059 3.556 1.00 95.25 74 GLN A N 1
ATOM 590 C CA . GLN A 1 74 ? 5.236 -9.417 3.733 1.00 95.25 74 GLN A CA 1
ATOM 591 C C . GLN A 1 74 ? 5.079 -9.837 5.205 1.00 95.25 74 GLN A C 1
ATOM 593 O O . GLN A 1 74 ? 4.021 -10.364 5.542 1.00 95.25 74 GLN A O 1
ATOM 598 N N . PRO A 1 75 ? 6.021 -9.546 6.128 1.00 96.06 75 PRO A N 1
ATOM 599 C CA . PRO A 1 75 ? 5.858 -9.925 7.533 1.00 96.06 75 PRO A CA 1
ATOM 600 C C . PRO A 1 75 ? 4.665 -9.255 8.230 1.00 96.06 75 PRO A C 1
ATOM 602 O O . PRO A 1 75 ? 4.186 -9.766 9.240 1.00 96.06 75 PRO A O 1
ATOM 605 N N . LEU A 1 76 ? 4.195 -8.110 7.720 1.00 96.50 76 LEU A N 1
ATOM 606 C CA . LEU A 1 76 ? 3.074 -7.357 8.290 1.00 96.50 76 LEU A CA 1
ATOM 607 C C . LEU A 1 76 ? 1.755 -7.639 7.560 1.00 96.50 76 LEU A C 1
ATOM 609 O O . LEU A 1 76 ? 0.706 -7.734 8.201 1.00 96.50 76 LEU A O 1
ATOM 613 N N . LEU A 1 77 ? 1.802 -7.779 6.231 1.00 95.88 77 LEU A N 1
ATOM 614 C CA . LEU A 1 77 ? 0.623 -7.928 5.368 1.00 95.88 77 LEU A CA 1
ATOM 615 C C . LEU A 1 77 ? 0.317 -9.385 4.967 1.00 95.88 77 LEU A C 1
ATOM 617 O O . LEU A 1 77 ? -0.787 -9.661 4.504 1.00 95.88 77 LEU A O 1
ATOM 621 N N . GLY A 1 78 ? 1.250 -10.317 5.183 1.00 93.25 78 GLY A N 1
ATOM 622 C CA . GLY A 1 78 ? 1.145 -11.735 4.827 1.00 93.25 78 GLY A CA 1
ATOM 623 C C . GLY A 1 78 ? 1.882 -12.108 3.530 1.00 93.25 78 GLY A C 1
ATOM 624 O O . GLY A 1 78 ? 2.004 -11.306 2.607 1.00 93.25 78 GLY A O 1
ATOM 625 N N . ASP A 1 79 ? 2.348 -13.361 3.447 1.00 82.50 79 ASP A N 1
ATOM 626 C CA . ASP A 1 79 ? 3.282 -13.843 2.409 1.00 82.50 79 ASP A CA 1
ATOM 627 C C . ASP A 1 79 ? 2.695 -13.948 0.985 1.00 82.50 79 ASP A C 1
ATOM 629 O O . ASP A 1 79 ? 3.449 -14.045 0.019 1.00 82.50 79 ASP A O 1
ATOM 633 N N . ASN A 1 80 ? 1.367 -13.902 0.832 1.00 75.88 80 ASN A N 1
ATOM 634 C CA . ASN A 1 80 ? 0.670 -14.119 -0.448 1.00 75.88 80 ASN A CA 1
ATOM 635 C C . ASN A 1 80 ? -0.242 -12.957 -0.873 1.00 75.88 80 ASN A C 1
ATOM 637 O O . ASN A 1 80 ? -1.041 -13.111 -1.797 1.00 75.88 80 ASN A O 1
ATOM 641 N N . ALA A 1 81 ? -0.163 -11.812 -0.199 1.00 74.25 81 ALA A N 1
ATOM 642 C CA . ALA A 1 81 ? -0.998 -10.667 -0.529 1.00 74.25 81 ALA A CA 1
ATOM 643 C C . ALA A 1 81 ? -0.353 -9.840 -1.649 1.00 74.25 81 ALA A C 1
ATOM 645 O O . ALA A 1 81 ? 0.750 -9.316 -1.488 1.00 74.25 81 ALA A O 1
ATOM 646 N N . ALA A 1 82 ? -1.061 -9.675 -2.769 1.00 89.06 82 ALA A N 1
ATOM 647 C CA . ALA A 1 82 ? -0.803 -8.545 -3.649 1.00 89.06 82 ALA A CA 1
ATOM 648 C C . ALA A 1 82 ? -1.205 -7.285 -2.874 1.00 89.06 82 ALA A C 1
ATOM 650 O O . ALA A 1 82 ? -2.381 -7.090 -2.570 1.00 89.06 82 ALA A O 1
ATOM 651 N N . PHE A 1 83 ? -0.229 -6.473 -2.478 1.00 93.25 83 PHE A N 1
ATOM 652 C CA . PHE A 1 83 ? -0.497 -5.252 -1.732 1.00 93.25 83 PHE A CA 1
ATOM 653 C C . PHE A 1 83 ? -0.557 -4.048 -2.666 1.00 93.25 83 PHE A C 1
ATOM 655 O O . PHE A 1 83 ? 0.184 -3.948 -3.643 1.00 93.25 83 PHE A O 1
ATOM 662 N N . THR A 1 84 ? -1.449 -3.127 -2.332 1.00 95.50 84 THR A N 1
ATOM 663 C CA . THR A 1 84 ? -1.552 -1.804 -2.938 1.00 95.50 84 THR A CA 1
ATOM 664 C C . THR A 1 84 ? -1.390 -0.752 -1.850 1.00 95.50 84 THR A C 1
ATOM 666 O O . THR A 1 84 ? -1.593 -1.037 -0.666 1.00 95.50 84 THR A O 1
ATOM 669 N N . SER A 1 85 ? -1.025 0.462 -2.247 1.00 96.31 85 SER A N 1
ATOM 670 C CA . SER A 1 85 ? -0.893 1.604 -1.347 1.00 96.31 85 SER A CA 1
ATOM 671 C C . SER A 1 85 ? -1.714 2.765 -1.872 1.00 96.31 85 SER A C 1
ATOM 673 O O . SER A 1 85 ? -1.655 3.087 -3.057 1.00 96.31 85 SER A O 1
ATOM 675 N N . GLN A 1 86 ? -2.446 3.432 -0.983 1.00 96.25 86 GLN A N 1
ATOM 676 C CA . GLN A 1 86 ? -3.208 4.624 -1.341 1.00 96.25 86 GLN A CA 1
ATOM 677 C C . GLN A 1 86 ? -2.756 5.856 -0.560 1.00 96.25 86 GLN A C 1
ATOM 679 O O . GLN A 1 86 ? -2.458 5.740 0.631 1.00 96.25 86 GLN A O 1
ATOM 684 N N . PRO A 1 87 ? -2.724 7.037 -1.203 1.00 96.75 87 PRO A N 1
ATOM 685 C CA . PRO A 1 87 ? -2.352 8.272 -0.537 1.00 96.75 87 PRO A CA 1
ATOM 686 C C . PRO A 1 87 ? -3.402 8.681 0.502 1.00 96.75 87 PRO A C 1
ATOM 688 O O . PRO A 1 87 ? -4.608 8.663 0.250 1.00 96.75 87 PRO A O 1
ATOM 691 N N . VAL A 1 88 ? -2.924 9.116 1.662 1.00 96.62 88 VAL A N 1
ATOM 692 C CA . VAL A 1 88 ? -3.710 9.569 2.809 1.00 96.62 88 VAL A CA 1
ATOM 693 C C . VAL A 1 88 ? -3.462 11.063 3.003 1.00 96.62 88 VAL A C 1
ATOM 695 O O . VAL A 1 88 ? -2.339 11.502 3.237 1.00 96.62 88 VAL A O 1
ATOM 698 N N . GLY A 1 89 ? -4.525 11.863 2.909 1.00 92.44 89 GLY A N 1
ATOM 699 C CA . GLY A 1 89 ? -4.451 13.309 3.131 1.00 92.44 89 GLY A CA 1
ATOM 700 C C . GLY A 1 89 ? -3.743 14.093 2.019 1.00 92.44 89 GLY A C 1
ATOM 701 O O . GLY A 1 89 ? -3.539 13.603 0.905 1.00 92.44 89 GLY A O 1
ATOM 702 N N . ALA A 1 90 ? -3.428 15.356 2.310 1.00 92.94 90 ALA A N 1
ATOM 703 C CA . ALA A 1 90 ? -2.731 16.259 1.394 1.00 92.94 90 ALA A CA 1
ATOM 704 C C . ALA A 1 90 ? -1.208 16.076 1.480 1.00 92.94 90 ALA A C 1
ATOM 706 O O . ALA A 1 90 ? -0.697 15.511 2.443 1.00 92.94 90 ALA A O 1
ATOM 707 N N . ILE A 1 91 ? -0.484 16.583 0.480 1.00 94.00 91 ILE A N 1
ATOM 708 C CA . ILE A 1 91 ? 0.979 16.644 0.529 1.00 94.00 91 ILE A CA 1
ATOM 709 C C . ILE A 1 91 ? 1.386 17.655 1.604 1.00 94.00 91 ILE A C 1
ATOM 711 O O . ILE A 1 91 ? 0.989 18.822 1.573 1.00 94.00 91 ILE A O 1
ATOM 715 N N . GLU A 1 92 ? 2.197 17.204 2.550 1.00 91.50 92 GLU A N 1
ATOM 716 C CA . GLU A 1 92 ? 2.766 18.032 3.597 1.00 91.50 92 GLU A CA 1
ATOM 717 C C . GLU A 1 92 ? 4.114 18.592 3.151 1.00 91.50 92 GLU A C 1
ATOM 719 O O . GLU A 1 92 ? 5.102 17.869 3.002 1.00 91.50 92 GLU A O 1
ATOM 724 N N . THR A 1 93 ? 4.172 19.910 2.989 1.00 89.06 93 THR A N 1
ATOM 725 C CA . THR A 1 93 ? 5.428 20.619 2.751 1.00 89.06 93 THR A CA 1
ATOM 726 C C . THR A 1 93 ? 6.007 21.056 4.084 1.00 89.06 93 THR A C 1
ATOM 728 O O . THR A 1 93 ? 5.563 22.044 4.677 1.00 89.06 93 THR A O 1
ATOM 731 N N . ARG A 1 94 ? 7.033 20.352 4.563 1.00 77.50 94 ARG A N 1
ATOM 732 C CA . ARG A 1 94 ? 7.784 20.817 5.727 1.00 77.50 94 ARG A CA 1
ATOM 733 C C . ARG A 1 94 ? 8.780 21.877 5.266 1.00 77.50 94 ARG A C 1
ATOM 735 O O . ARG A 1 94 ? 9.669 21.599 4.464 1.00 77.50 94 ARG A O 1
ATOM 742 N N . THR A 1 95 ? 8.632 23.106 5.762 1.00 71.31 95 THR A N 1
ATOM 743 C CA . THR A 1 95 ? 9.672 24.136 5.637 1.00 71.31 95 THR A CA 1
ATOM 744 C C . THR A 1 95 ? 10.913 23.634 6.363 1.00 71.31 95 THR A C 1
ATOM 746 O O . THR A 1 95 ? 10.965 23.664 7.595 1.00 71.31 95 THR A O 1
ATOM 749 N N . GLY A 1 96 ? 11.874 23.112 5.605 1.00 58.94 96 GLY A N 1
ATOM 750 C CA . GLY A 1 96 ? 13.169 22.720 6.139 1.00 58.94 96 GLY A CA 1
ATOM 751 C C . GLY A 1 96 ? 13.901 23.931 6.715 1.00 58.94 96 GLY A C 1
ATOM 752 O O . GLY A 1 96 ? 13.683 25.077 6.309 1.00 58.94 96 GLY A O 1
ATOM 753 N N . THR A 1 97 ? 14.776 23.692 7.688 1.00 56.72 97 THR A N 1
ATOM 754 C CA . THR A 1 97 ? 15.810 24.674 8.034 1.00 56.72 97 THR A CA 1
ATOM 755 C C . THR A 1 97 ? 16.762 24.814 6.843 1.00 56.72 97 THR A C 1
ATOM 757 O O . THR A 1 97 ? 16.822 23.924 6.001 1.00 56.72 97 THR A O 1
ATOM 760 N N . SER A 1 98 ? 17.528 25.906 6.741 1.00 57.41 98 SER A N 1
ATOM 761 C CA . SER A 1 98 ? 18.323 26.236 5.538 1.00 57.41 98 SER A CA 1
ATOM 762 C C . SER A 1 98 ? 19.317 25.159 5.064 1.00 57.41 98 SER A C 1
ATOM 764 O O . SER A 1 98 ? 19.911 25.320 4.004 1.00 57.41 98 SER A O 1
ATOM 766 N N . SER A 1 99 ? 19.543 24.101 5.847 1.00 57.19 99 SER A N 1
ATOM 767 C CA . SER A 1 99 ? 20.413 22.965 5.532 1.00 57.19 99 SER A CA 1
ATOM 768 C C . SER A 1 99 ? 19.682 21.718 5.023 1.00 57.19 99 SER A C 1
ATOM 770 O O . SER A 1 99 ? 20.347 20.789 4.582 1.00 57.19 99 SER A O 1
ATOM 772 N N . THR A 1 100 ? 18.349 21.660 5.095 1.00 56.19 100 THR A N 1
ATOM 773 C CA . THR A 1 100 ? 17.551 20.550 4.550 1.00 56.19 100 THR A CA 1
ATOM 774 C C . THR A 1 100 ? 16.563 21.122 3.537 1.00 56.19 100 THR A C 1
ATOM 776 O O . THR A 1 100 ? 15.724 21.941 3.916 1.00 56.19 100 THR A O 1
ATOM 779 N N . PRO A 1 101 ? 16.685 20.787 2.239 1.00 60.03 101 PRO A N 1
ATOM 780 C CA . PRO A 1 101 ? 15.741 21.264 1.237 1.00 60.03 101 PRO A CA 1
ATOM 781 C C . PRO A 1 101 ? 14.316 20.836 1.606 1.00 60.03 101 PRO A C 1
ATOM 783 O O . PRO A 1 101 ? 14.114 19.874 2.341 1.00 60.03 101 PRO A O 1
ATOM 786 N N . TYR A 1 102 ? 13.329 21.585 1.115 1.00 59.91 102 TYR A N 1
ATOM 787 C CA . TYR A 1 102 ? 11.911 21.294 1.315 1.00 59.91 102 TYR A CA 1
ATOM 788 C C . TYR A 1 102 ? 11.594 19.863 0.880 1.00 59.91 102 TYR A C 1
ATOM 790 O O . TYR A 1 102 ? 11.559 19.564 -0.313 1.00 59.91 102 TYR A O 1
ATOM 798 N N . THR A 1 103 ? 11.348 18.989 1.848 1.00 79.19 103 THR A N 1
ATOM 799 C CA . THR A 1 103 ? 10.938 17.614 1.585 1.00 79.19 103 THR A CA 1
ATOM 800 C C . THR A 1 103 ? 9.420 17.574 1.660 1.00 79.19 103 THR A C 1
ATOM 802 O O . THR A 1 103 ? 8.841 17.558 2.748 1.00 79.19 103 THR A O 1
ATOM 805 N N . ALA A 1 104 ? 8.765 17.645 0.502 1.00 92.19 104 ALA A N 1
ATOM 806 C CA . ALA A 1 104 ? 7.350 17.314 0.411 1.00 92.19 104 ALA A CA 1
ATOM 807 C C . ALA A 1 104 ? 7.181 15.836 0.784 1.00 92.19 104 ALA A C 1
ATOM 809 O O . ALA A 1 104 ? 7.972 14.995 0.357 1.00 92.19 104 ALA A O 1
ATOM 810 N N . SER A 1 105 ? 6.195 15.521 1.616 1.00 94.69 105 SER A N 1
ATOM 811 C CA . SER A 1 105 ? 5.913 14.145 2.026 1.00 94.69 105 SER A CA 1
ATOM 812 C C . SER A 1 105 ? 4.418 13.900 2.106 1.00 94.69 105 SER A C 1
ATOM 814 O O . SER A 1 105 ? 3.635 14.844 2.219 1.00 94.69 105 SER A O 1
ATOM 816 N N . ARG A 1 106 ? 4.018 12.634 2.069 1.00 96.38 106 ARG A N 1
ATOM 817 C CA . ARG A 1 106 ? 2.621 12.235 2.200 1.00 96.38 106 ARG A CA 1
ATOM 818 C C . ARG A 1 106 ? 2.503 10.932 2.972 1.00 96.38 106 ARG A C 1
ATOM 820 O O . ARG A 1 106 ? 3.419 10.107 2.970 1.00 96.38 106 ARG A O 1
ATOM 827 N N . LEU A 1 107 ? 1.373 10.772 3.648 1.00 97.75 107 LEU A N 1
ATOM 828 C CA . LEU A 1 107 ? 0.992 9.516 4.274 1.00 97.75 107 LEU A CA 1
ATOM 829 C C . LEU A 1 107 ? 0.420 8.566 3.219 1.00 97.75 107 LEU A C 1
ATOM 831 O O . LEU A 1 107 ? -0.222 8.993 2.261 1.00 97.75 107 LEU A O 1
ATOM 835 N N . TYR A 1 108 ? 0.629 7.275 3.424 1.00 97.88 108 TYR A N 1
ATOM 836 C CA . TYR A 1 108 ? 0.143 6.200 2.573 1.00 97.88 108 TYR A CA 1
ATOM 837 C C . TYR A 1 108 ? -0.377 5.056 3.435 1.00 97.88 108 TYR A C 1
ATOM 839 O O . TYR A 1 108 ? 0.213 4.739 4.467 1.00 97.88 108 TYR A O 1
ATOM 847 N N . LEU A 1 109 ? -1.471 4.429 3.008 1.00 98.38 109 LEU A N 1
ATOM 848 C CA . LEU A 1 109 ? -2.007 3.221 3.628 1.00 98.38 109 LEU A CA 1
ATOM 849 C C . LEU A 1 109 ? -1.800 2.034 2.684 1.00 98.38 109 LEU A C 1
ATOM 851 O O . LEU A 1 109 ? -2.440 1.976 1.634 1.00 98.38 109 LEU A O 1
ATOM 855 N N . ALA A 1 110 ? -0.919 1.109 3.068 1.00 97.69 110 ALA A N 1
ATOM 856 C CA . ALA A 1 110 ? -0.725 -0.175 2.403 1.00 97.69 110 ALA A CA 1
ATOM 857 C C . ALA A 1 110 ? -1.687 -1.232 2.952 1.00 97.69 110 ALA A C 1
ATOM 859 O O . ALA A 1 110 ? -1.832 -1.384 4.170 1.00 97.69 110 ALA A O 1
ATOM 860 N N . PHE A 1 111 ? -2.309 -1.989 2.054 1.00 97.31 111 PHE A N 1
ATOM 861 C CA . PHE A 1 111 ? -3.224 -3.084 2.373 1.00 97.31 111 PHE A CA 1
ATOM 862 C C . PHE A 1 111 ? -3.275 -4.105 1.227 1.00 97.31 111 PHE A C 1
ATOM 864 O O . PHE A 1 111 ? -2.776 -3.860 0.131 1.00 97.31 111 PHE A O 1
ATOM 871 N N . ASN A 1 112 ? -3.869 -5.271 1.478 1.00 95.62 112 ASN A N 1
ATOM 872 C CA . ASN A 1 112 ? -4.042 -6.325 0.478 1.00 95.62 112 ASN A CA 1
ATOM 873 C C . ASN A 1 112 ? -5.139 -5.955 -0.537 1.00 95.62 112 ASN A C 1
ATOM 875 O O . ASN A 1 112 ? -6.306 -5.894 -0.172 1.00 95.62 112 ASN A O 1
ATOM 879 N N . ASP A 1 113 ? -4.802 -5.763 -1.810 1.00 92.94 113 ASP A N 1
ATOM 880 C CA . ASP A 1 113 ? -5.754 -5.343 -2.854 1.00 92.94 113 ASP A CA 1
ATOM 881 C C . ASP A 1 113 ? -6.875 -6.375 -3.098 1.00 92.94 113 ASP A C 1
ATOM 883 O O . ASP A 1 113 ? -7.971 -6.058 -3.553 1.00 92.94 113 ASP A O 1
ATOM 887 N N . CYS A 1 114 ? -6.628 -7.634 -2.734 1.00 93.81 114 CYS A N 1
ATOM 888 C CA . CYS A 1 114 ? -7.579 -8.729 -2.888 1.00 93.81 114 CYS A CA 1
ATOM 889 C C . CYS A 1 114 ? -8.434 -8.988 -1.638 1.00 93.81 114 CYS A C 1
ATOM 891 O O . CYS A 1 114 ? -9.184 -9.968 -1.632 1.00 93.81 114 CYS A O 1
ATOM 893 N N . PHE A 1 115 ? -8.383 -8.131 -0.604 1.00 93.94 115 PHE A N 1
ATOM 894 C CA . PHE A 1 115 ? -9.052 -8.387 0.685 1.00 93.94 115 PHE A CA 1
ATOM 895 C C . PHE A 1 115 ? -10.566 -8.642 0.565 1.00 93.94 115 PHE A C 1
ATOM 897 O O . PHE A 1 115 ? -11.183 -9.244 1.446 1.00 93.94 115 PHE A O 1
ATOM 904 N N . ALA A 1 116 ? -11.192 -8.143 -0.506 1.00 90.44 116 ALA A N 1
ATOM 905 C CA . ALA A 1 116 ? -12.625 -8.279 -0.747 1.00 90.44 116 ALA A CA 1
ATOM 906 C C . ALA A 1 116 ? -13.022 -9.680 -1.247 1.00 90.44 116 ALA A C 1
ATOM 908 O O . ALA A 1 116 ? -14.181 -10.072 -1.112 1.00 90.44 116 ALA A O 1
ATOM 909 N N . ILE A 1 117 ? -12.082 -10.428 -1.834 1.00 94.06 117 ILE A N 1
ATOM 910 C CA . ILE A 1 117 ? -12.346 -11.705 -2.519 1.00 94.06 117 ILE A CA 1
ATOM 911 C C . ILE A 1 117 ? -11.536 -12.882 -1.969 1.00 94.06 117 ILE A C 1
ATOM 913 O O . ILE A 1 117 ? -11.857 -14.029 -2.269 1.00 94.06 117 ILE A O 1
ATOM 917 N N . ASP A 1 118 ? -10.508 -12.630 -1.163 1.00 92.69 118 ASP A N 1
ATOM 918 C CA . ASP A 1 118 ? -9.590 -13.658 -0.660 1.00 92.69 118 ASP A CA 1
ATOM 919 C C . ASP A 1 118 ? -10.008 -14.283 0.684 1.00 92.69 118 ASP A C 1
ATOM 921 O O . ASP A 1 118 ? -9.331 -15.171 1.202 1.00 92.69 118 ASP A O 1
ATOM 925 N N . GLY A 1 119 ? -11.130 -13.837 1.256 1.00 94.25 119 GLY A N 1
ATOM 926 C CA . GLY A 1 119 ? -11.618 -14.317 2.548 1.00 94.25 119 GLY A CA 1
ATOM 927 C C . GLY A 1 119 ? -10.883 -13.729 3.756 1.00 94.25 119 GLY A C 1
ATOM 928 O O . GLY A 1 119 ? -11.052 -14.245 4.863 1.00 94.25 119 GLY A O 1
ATOM 929 N N . SER A 1 120 ? -10.114 -12.650 3.577 1.00 95.56 120 SER A N 1
ATOM 930 C CA . SER A 1 120 ? -9.448 -11.936 4.666 1.00 95.56 120 SER A CA 1
ATOM 931 C C . SER A 1 120 ? -10.438 -11.547 5.780 1.00 95.56 120 SER A C 1
ATOM 933 O O . SER A 1 120 ? -11.565 -11.122 5.485 1.00 95.56 120 SER A O 1
ATOM 935 N N . PRO A 1 121 ? -10.056 -11.673 7.068 1.00 97.19 121 PRO A N 1
ATOM 936 C CA . PRO A 1 121 ? -10.934 -11.314 8.177 1.00 97.19 121 PRO A CA 1
ATOM 937 C C . PRO A 1 121 ? -11.173 -9.802 8.241 1.00 97.19 121 PRO A C 1
ATOM 939 O O . PRO A 1 121 ? -10.314 -9.019 7.839 1.00 97.19 121 PRO A O 1
ATOM 942 N N . ILE A 1 122 ? -12.321 -9.390 8.790 1.00 97.88 122 ILE A N 1
ATOM 943 C CA . ILE A 1 122 ? -12.638 -7.973 9.044 1.00 97.88 122 ILE A CA 1
ATOM 944 C C . ILE A 1 122 ? -11.579 -7.372 9.969 1.00 97.88 122 ILE A C 1
ATOM 946 O O . ILE A 1 122 ? -11.263 -7.945 11.015 1.00 97.88 122 ILE A O 1
ATOM 950 N N . ASN A 1 123 ? -11.051 -6.207 9.594 1.00 98.31 123 ASN A N 1
ATOM 951 C CA . ASN A 1 123 ? -10.077 -5.482 10.394 1.00 98.31 123 ASN A CA 1
ATOM 952 C C . ASN A 1 123 ? -10.775 -4.779 11.568 1.00 98.31 123 ASN A C 1
ATOM 954 O O . ASN A 1 123 ? -11.364 -3.705 11.421 1.00 98.31 123 ASN A O 1
ATOM 958 N N . ARG A 1 124 ? -10.689 -5.388 12.758 1.00 98.38 124 ARG A N 1
ATOM 959 C CA . ARG A 1 124 ? -11.321 -4.873 13.984 1.00 98.38 124 ARG A CA 1
ATOM 960 C C . ARG A 1 124 ? -10.768 -3.519 14.412 1.00 98.38 124 ARG A C 1
ATOM 962 O O . ARG A 1 124 ? -11.500 -2.717 14.987 1.00 98.38 124 ARG A O 1
ATOM 969 N N . CYS A 1 125 ? -9.496 -3.248 14.128 1.00 98.56 125 CYS A N 1
ATOM 970 C CA . CYS A 1 125 ? -8.880 -1.960 14.415 1.00 98.56 125 CYS A CA 1
ATOM 971 C C . CYS A 1 125 ? -9.561 -0.853 13.597 1.00 98.56 125 CYS A C 1
ATOM 973 O O . CYS A 1 125 ? -10.011 0.145 14.158 1.00 98.56 125 CYS A O 1
ATOM 975 N N . ALA A 1 126 ? -9.728 -1.059 12.289 1.00 98.31 126 ALA A N 1
ATOM 976 C CA . ALA A 1 126 ? -10.415 -0.119 11.406 1.00 98.31 126 ALA A CA 1
ATOM 977 C C . ALA A 1 126 ? -11.892 0.069 11.786 1.00 98.31 126 ALA A C 1
ATOM 979 O O . ALA A 1 126 ? -12.383 1.200 11.842 1.00 98.31 126 ALA A O 1
ATOM 980 N N . GLU A 1 127 ? -12.596 -1.022 12.096 1.00 98.25 127 GLU A N 1
ATOM 981 C CA . GLU A 1 127 ? -13.988 -0.981 12.553 1.00 98.25 127 GLU A CA 1
ATOM 982 C C . GLU A 1 127 ? -14.127 -0.150 13.840 1.00 98.25 127 GLU A C 1
ATOM 984 O O . GLU A 1 127 ? -14.958 0.760 13.909 1.00 98.25 127 GLU A O 1
ATOM 989 N N . GLN A 1 128 ? -13.258 -0.382 14.828 1.00 98.44 128 GLN A N 1
ATOM 990 C CA . GLN A 1 128 ? -13.256 0.355 16.091 1.00 98.44 128 GLN A CA 1
ATOM 991 C C . GLN A 1 128 ? -12.943 1.843 15.884 1.00 98.44 128 GLN A C 1
ATOM 993 O O . GLN A 1 128 ? -13.651 2.707 16.409 1.00 98.44 128 GLN A O 1
ATOM 998 N N . LEU A 1 129 ? -11.910 2.157 15.096 1.00 98.31 129 LEU A N 1
ATOM 999 C CA . LEU A 1 129 ? -11.481 3.530 14.814 1.00 98.31 129 LEU A CA 1
ATOM 1000 C C . LEU A 1 129 ? -12.547 4.343 14.069 1.00 98.31 129 LEU A C 1
ATOM 1002 O O . LEU A 1 129 ? -12.696 5.542 14.302 1.00 98.31 129 LEU A O 1
ATOM 1006 N N . THR A 1 130 ? -13.312 3.695 13.192 1.00 98.12 130 THR A N 1
ATOM 1007 C CA . THR A 1 130 ? -14.393 4.336 12.425 1.00 98.12 130 THR A CA 1
ATOM 1008 C C . THR A 1 130 ? -15.750 4.254 13.123 1.00 98.12 130 THR A C 1
ATOM 1010 O O . THR A 1 130 ? -16.730 4.820 12.639 1.00 98.12 130 THR A O 1
ATOM 1013 N N . SER A 1 131 ? -15.828 3.590 14.283 1.00 97.81 131 SER A N 1
ATOM 1014 C CA . SER A 1 131 ? -17.091 3.275 14.965 1.00 97.81 131 SER A CA 1
ATOM 1015 C C . SER A 1 131 ? -18.085 2.539 14.050 1.00 97.81 131 SER A C 1
ATOM 1017 O O . SER A 1 131 ? -19.283 2.817 14.091 1.00 97.81 131 SER A O 1
ATOM 1019 N N . GLY A 1 132 ? -17.578 1.671 13.167 1.00 96.56 132 GLY A N 1
ATOM 1020 C CA . GLY A 1 132 ? -18.367 0.945 12.167 1.00 96.56 132 GLY A CA 1
ATOM 1021 C C . GLY A 1 132 ? -18.984 1.823 11.072 1.00 96.56 132 GLY A C 1
ATOM 1022 O O . GLY A 1 132 ? -19.909 1.390 10.394 1.00 96.56 132 GLY A O 1
ATOM 1023 N N . ARG A 1 133 ? -18.523 3.072 10.907 1.00 96.06 133 ARG A N 1
ATOM 1024 C CA . ARG A 1 133 ? -19.063 4.014 9.907 1.00 96.06 133 ARG A CA 1
ATOM 1025 C C . ARG A 1 133 ? -18.280 4.047 8.598 1.00 96.06 133 ARG A C 1
ATOM 1027 O O . ARG A 1 133 ? -18.641 4.830 7.721 1.00 96.06 133 ARG A O 1
ATOM 1034 N N . SER A 1 134 ? -17.219 3.249 8.468 1.00 96.88 134 SER A N 1
ATOM 1035 C CA . SER A 1 134 ? -16.483 3.171 7.209 1.00 96.88 134 SER A CA 1
ATOM 1036 C C . SER A 1 134 ? -17.404 2.663 6.088 1.00 96.88 134 SER A C 1
ATOM 1038 O O . SER A 1 134 ? -18.070 1.645 6.276 1.00 96.88 134 SER A O 1
ATOM 1040 N N . PRO A 1 135 ? -17.450 3.333 4.923 1.00 96.44 135 PRO A N 1
ATOM 1041 C CA . PRO A 1 135 ? -18.150 2.830 3.744 1.00 96.44 135 PRO A CA 1
ATOM 1042 C C . PRO A 1 135 ? -17.538 1.532 3.211 1.00 96.44 135 PRO A C 1
ATOM 1044 O O . PRO A 1 135 ? -18.228 0.741 2.574 1.00 96.44 135 PRO A O 1
ATOM 1047 N N . THR A 1 136 ? -16.238 1.343 3.446 1.00 96.12 136 THR A N 1
ATOM 1048 C CA . THR A 1 136 ? -15.479 0.180 2.996 1.00 96.12 136 THR A CA 1
ATOM 1049 C C . THR A 1 136 ? -15.326 -0.798 4.155 1.00 96.12 136 THR A C 1
ATOM 1051 O O . THR A 1 136 ? -14.838 -0.440 5.226 1.00 96.12 136 THR A O 1
ATOM 1054 N N . GLU A 1 137 ? -15.713 -2.054 3.946 1.00 97.00 137 GLU A N 1
ATOM 1055 C CA . GLU A 1 137 ? -15.464 -3.119 4.918 1.00 97.00 137 GLU A CA 1
ATOM 1056 C C . GLU A 1 137 ? -13.993 -3.553 4.840 1.00 97.00 137 GLU A C 1
ATOM 1058 O O . GLU A 1 137 ? -13.636 -4.497 4.135 1.00 97.00 137 GLU A O 1
ATOM 1063 N N . TRP A 1 138 ? -13.125 -2.814 5.533 1.00 97.50 138 TRP A N 1
ATOM 1064 C CA . TRP A 1 138 ? -11.688 -3.080 5.574 1.00 97.50 138 TRP A CA 1
ATOM 1065 C C . TRP A 1 138 ? -11.386 -4.465 6.147 1.00 97.50 138 TRP A C 1
ATOM 1067 O O . TRP A 1 138 ? -11.895 -4.849 7.205 1.00 97.50 138 TRP A O 1
ATOM 1077 N N . ARG A 1 139 ? -10.519 -5.208 5.459 1.00 97.50 139 ARG A N 1
ATOM 1078 C CA . ARG A 1 139 ? -10.146 -6.586 5.793 1.00 97.50 139 ARG A CA 1
ATOM 1079 C C . ARG A 1 139 ? -8.636 -6.781 5.714 1.00 97.50 139 ARG A C 1
ATOM 1081 O O . ARG A 1 139 ? -7.953 -6.094 4.960 1.00 97.50 139 ARG A O 1
ATOM 1088 N N . GLY A 1 140 ? -8.137 -7.743 6.487 1.00 97.19 140 GLY A N 1
ATOM 1089 C CA . GLY A 1 140 ? -6.710 -8.039 6.592 1.00 97.19 140 GLY A CA 1
ATOM 1090 C C . GLY A 1 140 ? -5.920 -6.947 7.317 1.00 97.19 140 GLY A C 1
ATOM 1091 O O . GLY A 1 140 ? -6.466 -5.930 7.747 1.00 97.19 140 GLY A O 1
ATOM 1092 N N . ASN A 1 141 ? -4.621 -7.182 7.500 1.00 98.00 141 ASN A N 1
ATOM 1093 C CA . ASN A 1 141 ? -3.739 -6.220 8.155 1.00 98.00 141 ASN A CA 1
ATOM 1094 C C . ASN A 1 141 ? -3.493 -5.019 7.235 1.00 98.00 141 ASN A C 1
ATOM 1096 O O . ASN A 1 141 ? -3.471 -5.164 6.013 1.00 98.00 141 ASN A O 1
ATOM 1100 N N . MET A 1 142 ? -3.266 -3.846 7.824 1.00 98.44 142 MET A N 1
ATOM 1101 C CA . MET A 1 142 ? -2.899 -2.643 7.072 1.00 98.44 142 MET A CA 1
ATOM 1102 C C . MET A 1 142 ? -1.712 -1.941 7.729 1.00 98.44 142 MET A C 1
ATOM 1104 O O . MET A 1 142 ? -1.510 -2.044 8.943 1.00 98.44 142 MET A O 1
ATOM 1108 N N . VAL A 1 143 ? -0.937 -1.209 6.932 1.00 98.56 143 VAL A N 1
ATOM 1109 C CA . VAL A 1 143 ? 0.236 -0.458 7.394 1.00 98.56 143 VAL A CA 1
ATOM 1110 C C . VAL A 1 143 ? 0.169 0.970 6.871 1.00 98.56 143 VAL A C 1
ATOM 1112 O O . VAL A 1 143 ? 0.140 1.205 5.667 1.00 98.56 143 VAL A O 1
ATOM 1115 N N . GLY A 1 144 ? 0.159 1.932 7.785 1.00 98.50 144 GLY A N 1
ATOM 1116 C CA . GLY A 1 144 ? 0.355 3.342 7.494 1.00 98.50 144 GLY A CA 1
ATOM 1117 C C . GLY A 1 144 ? 1.841 3.689 7.487 1.00 98.50 144 GLY A C 1
ATOM 1118 O O . GLY A 1 144 ? 2.546 3.414 8.458 1.00 98.50 144 GLY A O 1
ATOM 1119 N N . TYR A 1 145 ? 2.320 4.317 6.420 1.00 98.31 145 TYR A N 1
ATOM 1120 C CA . TYR A 1 145 ? 3.694 4.810 6.312 1.00 98.31 145 TYR A CA 1
ATOM 1121 C C . TYR A 1 145 ? 3.719 6.225 5.728 1.00 98.31 145 TYR A C 1
ATOM 1123 O O . TYR A 1 145 ? 2.716 6.716 5.208 1.00 98.31 145 TYR A O 1
ATOM 1131 N N . ARG A 1 146 ? 4.868 6.894 5.822 1.00 97.69 146 ARG A N 1
ATOM 1132 C CA . ARG A 1 146 ? 5.110 8.207 5.222 1.00 97.69 146 ARG A CA 1
ATOM 1133 C C . ARG A 1 146 ? 6.215 8.077 4.185 1.00 97.69 146 ARG A C 1
ATOM 1135 O O . ARG A 1 146 ? 7.213 7.406 4.435 1.00 97.69 146 ARG A O 1
ATOM 1142 N N . ALA A 1 147 ? 6.040 8.713 3.035 1.00 96.00 147 ALA A N 1
ATOM 1143 C CA . ALA A 1 147 ? 7.041 8.740 1.975 1.00 96.00 147 ALA A CA 1
ATOM 1144 C C . ALA A 1 147 ? 7.222 10.158 1.429 1.00 96.00 147 ALA A C 1
ATOM 1146 O O . ALA A 1 147 ? 6.318 10.995 1.516 1.00 96.00 147 ALA A O 1
ATOM 1147 N N . ARG A 1 148 ? 8.410 10.435 0.894 1.00 93.88 148 ARG A N 1
ATOM 1148 C CA . ARG A 1 148 ? 8.706 11.657 0.147 1.00 93.88 148 ARG A CA 1
ATOM 1149 C C . ARG A 1 148 ? 7.918 11.687 -1.164 1.00 93.88 148 ARG A C 1
ATOM 1151 O O . ARG A 1 148 ? 7.709 10.655 -1.788 1.00 93.88 148 ARG A O 1
ATOM 1158 N N . GLU A 1 149 ? 7.497 12.884 -1.554 1.00 93.44 149 GLU A N 1
ATOM 1159 C CA . GLU A 1 149 ? 6.846 13.156 -2.835 1.00 93.44 149 GLU A CA 1
ATOM 1160 C C . GLU A 1 149 ? 7.837 13.818 -3.809 1.00 93.44 149 GLU A C 1
ATOM 1162 O O . GLU A 1 149 ? 8.602 14.695 -3.375 1.00 93.44 149 GLU A O 1
ATOM 1167 N N . PRO A 1 150 ? 7.807 13.471 -5.108 1.00 89.56 150 PRO A N 1
ATOM 1168 C CA . PRO A 1 150 ? 6.899 12.509 -5.743 1.00 89.56 150 PRO A CA 1
ATOM 1169 C C . PRO A 1 150 ? 7.331 11.045 -5.497 1.00 89.56 150 PRO A C 1
ATOM 1171 O O . PRO A 1 150 ? 8.496 10.693 -5.677 1.00 89.56 150 PRO A O 1
ATOM 1174 N N . ALA A 1 151 ? 6.409 10.198 -5.024 1.00 84.12 151 ALA A N 1
ATOM 1175 C CA . ALA A 1 151 ? 6.741 8.830 -4.594 1.00 84.12 151 ALA A CA 1
ATOM 1176 C C . ALA A 1 151 ? 7.035 7.857 -5.758 1.00 84.12 151 ALA A C 1
ATOM 1178 O O . ALA A 1 151 ? 7.652 6.814 -5.538 1.00 84.12 151 ALA A O 1
ATOM 1179 N N . ASP A 1 152 ? 6.586 8.192 -6.970 1.00 82.94 152 ASP A N 1
ATOM 1180 C CA . ASP A 1 152 ? 6.769 7.438 -8.215 1.00 82.94 152 ASP A CA 1
ATOM 1181 C C . ASP A 1 152 ? 8.173 7.573 -8.814 1.00 82.94 152 ASP A C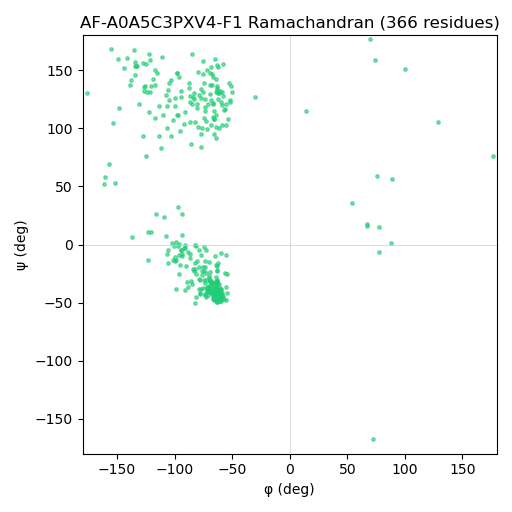 1
ATOM 1183 O O . ASP A 1 152 ? 8.615 6.656 -9.500 1.00 82.94 152 ASP A O 1
ATOM 1187 N N . GLU A 1 153 ? 8.879 8.671 -8.537 1.00 83.06 153 GLU A N 1
ATOM 1188 C CA . GLU A 1 153 ? 10.266 8.857 -8.983 1.00 83.06 153 GLU A CA 1
ATOM 1189 C C . GLU A 1 153 ? 11.246 8.154 -8.039 1.00 83.06 153 GLU A C 1
ATOM 1191 O O . GLU A 1 153 ? 12.112 7.400 -8.473 1.00 83.06 153 GLU A O 1
ATOM 1196 N N . LEU A 1 154 ? 11.111 8.400 -6.731 1.00 85.38 154 LEU A N 1
ATOM 1197 C CA . LEU A 1 154 ? 12.056 7.900 -5.740 1.00 85.38 154 LEU A CA 1
ATOM 1198 C C . LEU A 1 154 ? 11.386 7.740 -4.376 1.00 85.38 154 LEU A C 1
ATOM 1200 O O . LEU A 1 154 ? 11.150 8.702 -3.639 1.00 85.38 154 LEU A O 1
ATOM 1204 N N . THR A 1 155 ? 11.104 6.493 -4.004 1.00 90.62 155 THR A N 1
ATOM 1205 C CA . THR A 1 155 ? 10.501 6.207 -2.704 1.00 90.62 155 THR A CA 1
ATOM 1206 C C . THR A 1 155 ? 11.538 6.363 -1.591 1.00 90.62 155 THR A C 1
ATOM 1208 O O . THR A 1 155 ? 12.429 5.532 -1.428 1.00 90.62 155 THR A O 1
ATOM 1211 N N . GLN A 1 156 ? 11.381 7.415 -0.786 1.00 94.25 156 GLN A N 1
ATOM 1212 C CA . GLN A 1 156 ? 12.130 7.635 0.454 1.00 94.25 156 GLN A CA 1
ATOM 1213 C C . GLN A 1 156 ? 11.165 7.638 1.638 1.00 94.25 156 GLN A C 1
ATOM 1215 O O . GLN A 1 156 ? 10.366 8.564 1.801 1.00 94.25 156 GLN A O 1
ATOM 1220 N N . PHE A 1 157 ? 11.218 6.587 2.456 1.00 95.69 157 PHE A N 1
ATOM 1221 C CA . PHE A 1 157 ? 10.363 6.465 3.636 1.00 95.69 157 PHE A CA 1
ATOM 1222 C C . PHE A 1 157 ? 10.812 7.371 4.787 1.00 95.69 157 PHE A C 1
ATOM 1224 O O . PHE A 1 157 ? 12.005 7.592 4.990 1.00 95.69 157 PHE A O 1
ATOM 1231 N N . LEU A 1 158 ? 9.835 7.860 5.550 1.00 95.56 158 LEU A N 1
ATOM 1232 C CA . LEU A 1 158 ? 10.006 8.696 6.735 1.00 95.56 158 LEU A CA 1
ATOM 1233 C C . LEU A 1 158 ? 9.244 8.086 7.917 1.00 95.56 158 LEU A C 1
ATOM 1235 O O . LEU A 1 158 ? 8.256 7.376 7.721 1.00 95.56 158 LEU A O 1
ATOM 1239 N N . ASP A 1 159 ? 9.669 8.424 9.133 1.00 97.25 159 ASP A N 1
ATOM 1240 C CA . ASP A 1 159 ? 9.004 7.968 10.353 1.00 97.25 159 ASP A CA 1
ATOM 1241 C C . ASP A 1 159 ? 7.569 8.496 10.460 1.00 97.25 159 ASP A C 1
ATOM 1243 O O . ASP A 1 159 ? 7.286 9.681 10.238 1.00 97.25 159 ASP A O 1
ATOM 1247 N N . VAL A 1 160 ? 6.668 7.600 10.854 1.00 97.69 160 VAL A N 1
ATOM 1248 C CA . VAL A 1 160 ? 5.294 7.906 11.251 1.00 97.69 160 VAL A CA 1
ATOM 1249 C C . VAL A 1 160 ? 5.200 7.996 12.769 1.00 97.69 160 VAL A C 1
ATOM 1251 O O . VAL A 1 160 ? 5.870 7.290 13.518 1.00 97.69 160 VAL A O 1
ATOM 1254 N N . SER A 1 161 ? 4.311 8.859 13.236 1.00 97.81 161 SER A N 1
ATOM 1255 C CA . SER A 1 161 ? 4.027 9.098 14.642 1.00 97.81 161 SER A CA 1
ATOM 1256 C C . SER A 1 161 ? 2.550 8.859 14.961 1.00 97.81 161 SER A C 1
ATOM 1258 O O . SER A 1 161 ? 1.685 8.866 14.087 1.00 97.81 161 SER A O 1
ATOM 1260 N N . MET A 1 162 ? 2.213 8.717 16.245 1.00 98.06 162 MET A N 1
ATOM 1261 C CA . MET A 1 162 ? 0.808 8.579 16.656 1.00 98.06 162 MET A CA 1
ATOM 1262 C C . MET A 1 162 ? -0.042 9.823 16.358 1.00 98.06 162 MET A C 1
ATOM 1264 O O . MET A 1 162 ? -1.266 9.709 16.337 1.00 98.06 162 MET A O 1
ATOM 1268 N N . SER A 1 163 ? 0.555 10.998 16.111 1.00 97.62 163 SER A N 1
ATOM 1269 C CA . SER A 1 163 ? -0.218 12.173 15.683 1.00 97.62 163 SER A CA 1
ATOM 1270 C C . SER A 1 163 ? -0.779 12.035 14.268 1.00 97.62 163 SER A C 1
ATOM 1272 O O . SER A 1 163 ? -1.810 12.636 13.983 1.00 97.62 163 SER A O 1
ATOM 1274 N N . ASP A 1 164 ? -0.174 11.193 13.425 1.00 97.81 164 ASP A N 1
ATOM 1275 C CA . ASP A 1 164 ? -0.638 10.928 12.057 1.00 97.81 164 ASP A CA 1
ATOM 1276 C C . ASP A 1 164 ? -1.905 10.052 12.027 1.00 97.81 164 ASP A C 1
ATOM 1278 O O . ASP A 1 164 ? -2.601 9.972 11.013 1.00 97.81 164 ASP A O 1
ATOM 1282 N N . LEU A 1 165 ? -2.255 9.403 13.149 1.00 98.31 165 LEU A N 1
ATOM 1283 C CA . LEU A 1 165 ? -3.418 8.517 13.243 1.00 98.31 165 LEU A CA 1
ATOM 1284 C C . LEU A 1 165 ? -4.719 9.218 12.824 1.00 98.31 165 LEU A C 1
ATOM 1286 O O . LEU A 1 165 ? -5.571 8.591 12.199 1.00 98.31 165 LEU A O 1
ATOM 1290 N N . ALA A 1 166 ? -4.882 10.504 13.140 1.00 98.00 166 ALA A N 1
ATOM 1291 C CA . ALA A 1 166 ? -6.097 11.241 12.800 1.00 98.00 166 ALA A CA 1
ATOM 1292 C C . ALA A 1 166 ? -6.350 11.289 11.282 1.00 98.00 166 ALA A C 1
ATOM 1294 O O . ALA A 1 166 ? -7.496 11.150 10.847 1.00 98.00 166 ALA A O 1
ATOM 1295 N N . ASP A 1 167 ? -5.295 11.419 10.474 1.00 97.88 167 ASP A N 1
ATOM 1296 C CA . ASP A 1 167 ? -5.405 11.451 9.016 1.00 97.88 167 ASP A CA 1
ATOM 1297 C C . ASP A 1 167 ? -5.752 10.077 8.439 1.00 97.88 167 ASP A C 1
ATOM 1299 O O . ASP A 1 167 ? -6.610 9.987 7.557 1.00 97.88 167 ASP A O 1
ATOM 1303 N N . PHE A 1 168 ? -5.182 9.001 8.993 1.00 98.44 168 PHE A N 1
ATOM 1304 C CA . PHE A 1 168 ? -5.574 7.634 8.640 1.00 98.44 168 PHE A CA 1
ATOM 1305 C C . PHE A 1 168 ? -7.031 7.345 9.011 1.00 98.44 168 PHE A C 1
ATOM 1307 O O . PHE A 1 168 ? -7.774 6.809 8.197 1.00 98.44 168 PHE A O 1
ATOM 1314 N N . VAL A 1 169 ? -7.485 7.744 10.203 1.00 98.25 169 VAL A N 1
ATOM 1315 C CA . VAL A 1 169 ? -8.887 7.562 10.620 1.00 98.25 169 VAL A CA 1
ATOM 1316 C C . VAL A 1 169 ? -9.836 8.335 9.708 1.00 98.25 169 VAL A C 1
ATOM 1318 O O . VAL A 1 169 ? -10.892 7.815 9.343 1.00 98.25 169 VAL A O 1
ATOM 1321 N N . ARG A 1 170 ? -9.476 9.559 9.303 1.00 97.31 170 ARG A N 1
ATOM 1322 C CA . ARG A 1 170 ? -10.255 10.319 8.318 1.00 97.31 170 ARG A CA 1
ATOM 1323 C C . ARG A 1 170 ? -10.322 9.573 6.985 1.00 97.31 170 ARG A C 1
ATOM 1325 O O . ARG A 1 170 ? -11.419 9.354 6.484 1.00 97.31 170 ARG A O 1
ATOM 1332 N N . PHE A 1 171 ? -9.185 9.104 6.470 1.00 97.19 171 PHE A N 1
ATOM 1333 C CA . PHE A 1 171 ? -9.141 8.308 5.243 1.00 97.19 171 PHE A CA 1
ATOM 1334 C C . PHE A 1 171 ? -10.037 7.066 5.330 1.00 97.19 171 PHE A C 1
ATOM 1336 O O . PHE A 1 171 ? -10.863 6.856 4.450 1.00 97.19 171 PHE A O 1
ATOM 1343 N N . LEU A 1 172 ? -9.955 6.290 6.415 1.00 97.69 172 LEU A N 1
ATOM 1344 C CA . LEU A 1 172 ? -10.786 5.097 6.609 1.00 97.69 172 LEU A CA 1
ATOM 1345 C C . LEU A 1 172 ? -12.291 5.422 6.649 1.00 97.69 172 LEU A C 1
ATOM 1347 O O . LEU A 1 172 ? -13.091 4.614 6.184 1.00 97.69 172 LEU A O 1
ATOM 1351 N N . ASN A 1 173 ? -12.700 6.577 7.186 1.00 97.06 173 ASN A N 1
ATOM 1352 C CA . ASN A 1 173 ? -14.108 7.003 7.191 1.00 97.06 173 ASN A CA 1
ATOM 1353 C C . ASN A 1 173 ? -14.596 7.487 5.818 1.00 97.06 173 ASN A C 1
ATOM 1355 O O . ASN A 1 173 ? -15.779 7.351 5.512 1.00 97.06 173 ASN A O 1
ATOM 1359 N N . ASP A 1 174 ? -13.710 8.053 5.002 1.00 95.56 174 ASP A N 1
ATOM 1360 C CA . ASP A 1 174 ? -14.089 8.671 3.731 1.00 95.56 174 ASP A CA 1
ATOM 1361 C C . ASP A 1 174 ? -13.919 7.717 2.537 1.00 95.56 174 ASP A C 1
ATOM 1363 O O . ASP A 1 174 ? -14.624 7.855 1.533 1.00 95.56 174 ASP A O 1
ATOM 1367 N N . HIS A 1 175 ? -13.027 6.730 2.631 1.00 94.19 175 HIS A N 1
ATOM 1368 C CA . HIS A 1 175 ? -12.698 5.825 1.533 1.00 94.19 175 HIS A CA 1
ATOM 1369 C C . HIS A 1 175 ? -13.906 4.993 1.076 1.00 94.19 175 HIS A C 1
ATOM 1371 O O . HIS A 1 175 ? -14.620 4.387 1.879 1.00 94.19 175 HIS A O 1
ATOM 1377 N N . GLY A 1 176 ? -14.143 4.974 -0.237 1.00 89.69 176 GLY A N 1
ATOM 1378 C CA . GLY A 1 176 ? -15.318 4.347 -0.848 1.00 89.69 176 GLY A CA 1
ATOM 1379 C C . GLY A 1 176 ? -16.604 5.176 -0.738 1.00 89.69 176 GLY A C 1
ATOM 1380 O O . GLY A 1 176 ? -17.606 4.836 -1.366 1.00 89.69 176 GLY A O 1
ATOM 1381 N N . SER A 1 177 ? -16.611 6.298 -0.005 1.00 88.50 177 SER A N 1
ATOM 1382 C CA . SER A 1 177 ? -17.761 7.202 -0.021 1.00 88.50 177 SER A CA 1
ATOM 1383 C C . SER A 1 177 ? -17.806 7.995 -1.331 1.00 88.50 177 SER A C 1
ATOM 1385 O O . SER A 1 177 ? -16.814 8.569 -1.775 1.00 88.50 177 SER A O 1
ATOM 1387 N N . HIS A 1 178 ? -19.000 8.172 -1.903 1.00 72.00 178 HIS A N 1
ATOM 1388 C CA . HIS A 1 178 ? -19.223 9.134 -2.997 1.00 72.00 178 HIS A CA 1
ATOM 1389 C C . HIS A 1 178 ? -18.897 10.595 -2.612 1.00 72.00 178 HIS A C 1
ATOM 1391 O O . HIS A 1 178 ? -18.944 11.492 -3.458 1.00 72.00 178 HIS A O 1
ATOM 1397 N N . ARG A 1 179 ? -18.609 10.862 -1.330 1.00 61.53 179 ARG A N 1
ATOM 1398 C CA . ARG A 1 179 ? -18.149 12.161 -0.830 1.00 61.53 179 ARG A CA 1
ATOM 1399 C C . ARG A 1 179 ? -16.641 12.361 -0.980 1.00 61.53 179 ARG A C 1
ATOM 1401 O O . ARG A 1 179 ? -16.235 13.514 -1.025 1.00 61.53 179 ARG A O 1
ATOM 1408 N N . ALA A 1 180 ? -15.855 11.291 -1.116 1.00 57.38 180 ALA A N 1
ATOM 1409 C CA . ALA A 1 180 ? -14.408 11.360 -1.326 1.00 57.38 180 ALA A CA 1
ATOM 1410 C C . ALA A 1 180 ? -14.005 11.834 -2.734 1.00 57.38 180 ALA A C 1
ATOM 1412 O O . ALA A 1 180 ? -12.824 12.051 -2.987 1.00 57.38 180 ALA A O 1
ATOM 1413 N N . LEU A 1 181 ? -14.969 12.036 -3.645 1.00 57.41 181 LEU A N 1
ATOM 1414 C CA . LEU A 1 181 ? -14.747 12.843 -4.844 1.00 57.41 181 LEU A CA 1
ATOM 1415 C C . LEU A 1 181 ? -14.504 14.283 -4.397 1.00 57.41 181 LEU A C 1
ATOM 1417 O O . LEU A 1 181 ? -15.443 15.032 -4.115 1.00 57.41 181 LEU A O 1
ATOM 1421 N N . ASP A 1 182 ? -13.215 14.575 -4.275 1.00 58.88 182 ASP A N 1
ATOM 1422 C CA . ASP A 1 182 ? -12.590 15.785 -3.778 1.00 58.88 182 ASP A CA 1
ATOM 1423 C C . ASP A 1 182 ? -13.443 17.039 -4.046 1.00 58.88 182 ASP A C 1
ATOM 1425 O O . ASP A 1 182 ? -13.838 17.283 -5.197 1.00 58.88 182 ASP A O 1
ATOM 1429 N N . PRO A 1 183 ? -13.753 17.867 -3.031 1.00 56.91 183 PRO A N 1
ATOM 1430 C CA . PRO A 1 183 ? -14.353 19.167 -3.279 1.00 56.91 183 PRO A CA 1
ATOM 1431 C C . PRO A 1 183 ? -13.518 20.000 -4.255 1.00 56.91 183 PRO A C 1
ATOM 1433 O O . PRO A 1 183 ? -14.115 20.820 -4.941 1.00 56.91 183 PRO A O 1
ATOM 1436 N N . GLU A 1 184 ? -12.204 19.785 -4.389 1.00 59.38 184 GLU A N 1
ATOM 1437 C CA . GLU A 1 184 ? -11.394 20.427 -5.431 1.00 59.38 184 GLU A CA 1
ATOM 1438 C C . GLU A 1 184 ? -11.720 19.919 -6.840 1.00 59.38 184 GLU A C 1
ATOM 1440 O O . GLU A 1 184 ? -11.870 20.737 -7.744 1.00 59.38 184 GLU A O 1
ATOM 1445 N N . ILE A 1 185 ? -11.943 18.613 -7.026 1.00 56.97 185 ILE A N 1
ATOM 1446 C CA . ILE A 1 185 ? -12.419 18.054 -8.302 1.00 56.97 185 ILE A CA 1
ATOM 1447 C C . ILE A 1 185 ? -13.813 18.595 -8.603 1.00 56.97 185 ILE A C 1
ATOM 1449 O O . ILE A 1 185 ? -14.033 19.114 -9.689 1.00 56.97 185 ILE A O 1
ATOM 1453 N N . ARG A 1 186 ? -14.732 18.594 -7.630 1.00 53.97 186 ARG A N 1
ATOM 1454 C CA . ARG A 1 186 ? -16.068 19.185 -7.817 1.00 53.97 186 ARG A CA 1
ATOM 1455 C C . ARG A 1 186 ? -16.028 20.693 -8.041 1.00 53.97 186 ARG A C 1
ATOM 1457 O O . ARG A 1 186 ? -16.887 21.215 -8.740 1.00 53.97 186 ARG A O 1
ATOM 1464 N N . SER A 1 187 ? -15.074 21.407 -7.451 1.00 62.66 187 SER A N 1
ATOM 1465 C CA . SER A 1 187 ? -14.905 22.850 -7.651 1.00 62.66 187 SER A CA 1
ATOM 1466 C C . SER A 1 187 ? -14.282 23.148 -9.008 1.00 62.66 187 SER A C 1
ATOM 1468 O O . SER A 1 187 ? -14.703 24.099 -9.655 1.00 62.66 187 SER A O 1
ATOM 1470 N N . ALA A 1 188 ? -13.340 22.326 -9.471 1.00 63.28 188 ALA A N 1
ATOM 1471 C CA . ALA A 1 188 ? -12.765 22.402 -10.808 1.00 63.28 188 ALA A CA 1
ATOM 1472 C C . ALA A 1 188 ? -13.795 22.022 -11.881 1.00 63.28 188 ALA A C 1
ATOM 1474 O O . ALA A 1 188 ? -13.906 22.708 -12.888 1.00 63.28 188 ALA A O 1
ATOM 1475 N N . GLU A 1 189 ? -14.607 20.996 -11.638 1.00 60.22 189 GLU A N 1
ATOM 1476 C CA . GLU A 1 189 ? -15.676 20.536 -12.528 1.00 60.22 189 GLU A CA 1
ATOM 1477 C C . GLU A 1 189 ? -16.840 21.539 -12.565 1.00 60.22 189 GLU A C 1
ATOM 1479 O O . GLU A 1 189 ? -17.341 21.876 -13.634 1.00 60.22 189 GLU A O 1
ATOM 1484 N N . ARG A 1 190 ? -17.200 22.138 -11.421 1.00 66.25 190 ARG A N 1
ATOM 1485 C CA . ARG A 1 190 ? -18.158 23.255 -11.354 1.00 66.25 190 ARG A CA 1
ATOM 1486 C C . ARG A 1 190 ? -17.601 24.548 -11.960 1.00 66.25 190 ARG A C 1
ATOM 1488 O O . ARG A 1 190 ? -18.374 25.330 -12.496 1.00 66.25 190 ARG A O 1
ATOM 1495 N N . ALA A 1 191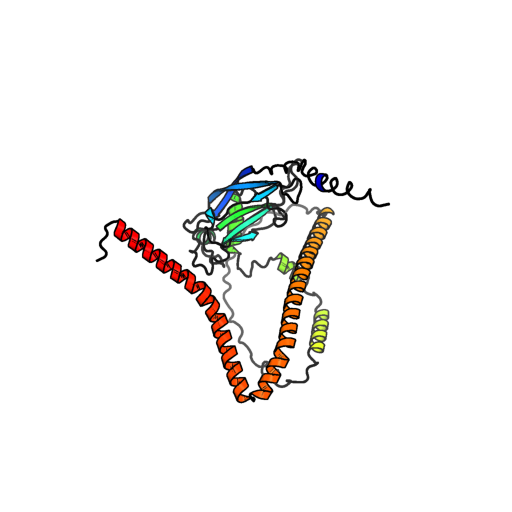 ? -16.289 24.779 -11.903 1.00 72.19 191 ALA A N 1
ATOM 1496 C CA . ALA A 1 191 ? -15.637 25.896 -12.592 1.00 72.19 191 ALA A CA 1
ATOM 1497 C C . ALA A 1 191 ? -15.493 25.662 -14.107 1.00 72.19 191 ALA A C 1
ATOM 1499 O O . ALA A 1 191 ? -15.311 26.620 -14.853 1.00 72.19 191 ALA A O 1
ATOM 1500 N N . GLN A 1 192 ? -15.579 24.409 -14.559 1.00 60.38 192 GLN A N 1
ATOM 1501 C CA . GLN A 1 192 ? -15.616 24.023 -15.972 1.00 60.38 192 GLN A CA 1
ATOM 1502 C C . GLN A 1 192 ? -17.043 23.871 -16.515 1.00 60.38 192 GLN A C 1
ATOM 1504 O O . GLN A 1 192 ? -17.215 23.748 -17.726 1.00 60.38 192 GLN A O 1
ATOM 1509 N N . GLN A 1 193 ? -18.069 23.902 -15.659 1.00 62.34 193 GLN A N 1
ATOM 1510 C CA . GLN A 1 193 ? -19.453 23.985 -16.110 1.00 62.34 193 GLN A CA 1
ATOM 1511 C C . GLN A 1 193 ? -19.677 25.352 -16.774 1.00 62.34 193 GLN A C 1
ATOM 1513 O O . GLN A 1 193 ? -19.477 26.373 -16.110 1.00 62.34 193 GLN A O 1
ATOM 1518 N N . PRO A 1 194 ? -20.083 25.399 -18.059 1.00 59.59 194 PRO A N 1
ATOM 1519 C CA . PRO A 1 194 ? -20.354 26.652 -18.747 1.00 59.59 194 PRO A CA 1
ATOM 1520 C C . PRO A 1 194 ? -21.415 27.422 -17.964 1.00 59.59 194 PRO A C 1
ATOM 1522 O O . PRO A 1 194 ? -22.545 26.962 -17.807 1.00 59.59 194 PRO A O 1
ATOM 1525 N N . THR A 1 195 ? -21.046 28.582 -17.430 1.00 70.00 195 THR A N 1
ATOM 1526 C CA . THR A 1 195 ? -21.971 29.457 -16.697 1.00 70.00 195 THR A CA 1
ATOM 1527 C C . THR A 1 195 ? -22.931 30.199 -17.622 1.00 70.00 195 THR A C 1
ATOM 1529 O O . THR A 1 195 ? -23.777 30.944 -17.131 1.00 70.00 195 THR A O 1
ATOM 1532 N N . ASP A 1 196 ? -22.798 30.010 -18.936 1.00 66.38 196 ASP A N 1
ATOM 1533 C CA . ASP A 1 196 ? -23.656 30.633 -19.929 1.00 66.38 196 ASP A CA 1
ATOM 1534 C C . ASP A 1 196 ? -24.718 29.635 -20.437 1.00 66.38 196 ASP A C 1
ATOM 1536 O O . ASP A 1 196 ? -24.383 28.688 -21.163 1.00 66.38 196 ASP A O 1
ATOM 1540 N N . PRO A 1 197 ? -25.997 29.797 -20.045 1.00 60.84 197 PRO A N 1
ATOM 1541 C CA . PRO A 1 197 ? -27.082 28.950 -20.534 1.00 60.84 197 PRO A CA 1
ATOM 1542 C C . PRO A 1 197 ? -27.297 29.058 -22.056 1.00 60.84 197 PRO A C 1
ATOM 1544 O O . PRO A 1 197 ? -27.912 28.157 -22.630 1.00 60.84 197 PRO A O 1
ATOM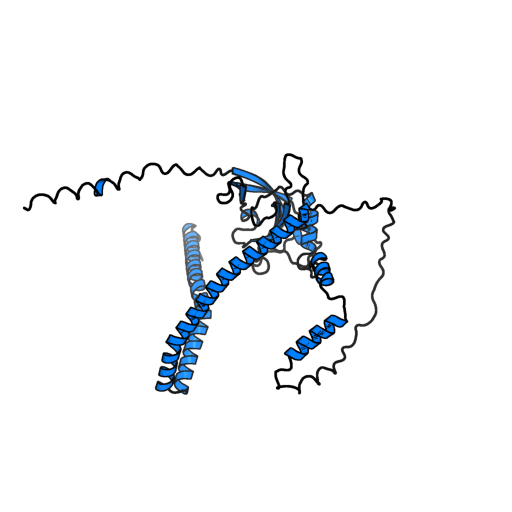 1547 N N . ASP A 1 198 ? -26.758 30.085 -22.727 1.00 66.19 198 ASP A N 1
ATOM 1548 C CA . ASP A 1 198 ? -26.876 30.234 -24.184 1.00 66.19 198 ASP A CA 1
ATOM 1549 C C . ASP A 1 198 ? -25.858 29.376 -24.969 1.00 66.19 198 ASP A C 1
ATOM 1551 O O . ASP A 1 198 ? -26.146 28.944 -26.089 1.00 66.19 198 ASP A O 1
ATOM 1555 N N . GLU A 1 199 ? -24.707 29.011 -24.385 1.00 57.06 199 GLU A N 1
ATOM 1556 C CA . GLU A 1 199 ? -23.732 28.122 -25.049 1.00 57.06 199 GLU A CA 1
ATOM 1557 C C . GLU A 1 199 ? -24.133 26.642 -24.974 1.00 57.06 199 GLU A C 1
ATOM 1559 O O . GLU A 1 199 ? -23.854 25.857 -25.888 1.00 57.06 199 GLU A O 1
ATOM 1564 N N . THR A 1 200 ? -24.856 26.250 -23.920 1.00 56.34 200 THR A N 1
ATOM 1565 C CA . THR A 1 200 ? -25.358 24.874 -23.781 1.00 56.34 200 THR A CA 1
ATOM 1566 C C . THR A 1 200 ? -26.422 24.558 -24.833 1.00 56.34 200 THR A C 1
ATOM 1568 O O . THR A 1 200 ? -26.472 23.434 -25.334 1.00 56.34 200 THR A O 1
ATOM 1571 N N . GLY A 1 201 ? -27.209 25.560 -25.246 1.00 60.53 201 GLY A N 1
ATOM 1572 C CA . GLY A 1 201 ? -28.144 25.446 -26.367 1.00 60.53 201 GLY A CA 1
ATOM 1573 C C . GLY A 1 201 ? -27.443 25.195 -27.705 1.00 60.53 201 GLY A C 1
ATOM 1574 O O . GLY A 1 201 ? -27.942 24.423 -28.527 1.00 60.53 201 GLY A O 1
ATOM 1575 N N . HIS A 1 202 ? -26.251 25.764 -27.914 1.00 56.97 202 HIS A N 1
ATOM 1576 C CA . HIS A 1 202 ? -25.526 25.596 -29.171 1.00 56.97 202 HIS A CA 1
ATOM 1577 C C . HIS A 1 202 ? -24.837 24.228 -29.272 1.00 56.97 202 HIS A C 1
ATOM 1579 O O . HIS A 1 202 ? -24.891 23.599 -30.327 1.00 56.97 202 HIS A O 1
ATOM 1585 N N . LEU A 1 203 ? -24.282 23.706 -28.172 1.00 55.59 203 LEU A N 1
ATOM 1586 C CA . LEU A 1 203 ? -23.718 22.349 -28.134 1.00 55.59 203 LEU A CA 1
ATOM 1587 C C . LEU A 1 203 ? -24.797 21.258 -28.174 1.00 55.59 203 LEU A C 1
ATOM 1589 O O . LEU A 1 203 ? -24.615 20.257 -28.867 1.00 55.59 203 LEU A O 1
ATOM 1593 N N . ALA A 1 204 ? -25.943 21.464 -27.513 1.00 59.19 204 ALA A N 1
ATOM 1594 C CA . ALA A 1 204 ? -27.098 20.574 -27.637 1.00 59.19 204 ALA A CA 1
ATOM 1595 C C . ALA A 1 204 ? -27.671 20.589 -29.064 1.00 59.19 204 ALA A C 1
ATOM 1597 O O . ALA A 1 204 ? -28.021 19.536 -29.590 1.00 59.19 204 ALA A O 1
ATOM 1598 N N . SER A 1 205 ? -27.692 21.753 -29.725 1.00 63.38 205 SER A N 1
ATOM 1599 C CA . SER A 1 205 ? -28.053 21.868 -31.141 1.00 63.38 205 SER A CA 1
ATOM 1600 C C . SER A 1 205 ? -27.061 21.144 -32.049 1.00 63.38 205 SER A C 1
ATOM 1602 O O . SER A 1 205 ? -27.513 20.477 -32.972 1.00 63.38 205 SER A O 1
ATOM 1604 N N . ILE A 1 206 ? -25.748 21.238 -31.799 1.00 59.34 206 ILE A N 1
ATOM 1605 C CA . ILE A 1 206 ? -24.715 20.556 -32.599 1.00 59.34 206 ILE A CA 1
ATOM 1606 C C . ILE A 1 206 ? -24.823 19.033 -32.441 1.00 59.34 206 ILE A C 1
ATOM 1608 O O . ILE A 1 206 ? -24.799 18.319 -33.445 1.00 59.34 206 ILE A O 1
ATOM 1612 N N . LEU A 1 207 ? -25.020 18.541 -31.213 1.00 56.25 207 LEU A N 1
ATOM 1613 C CA . LEU A 1 207 ? -25.245 17.120 -30.935 1.00 56.25 207 LEU A CA 1
ATOM 1614 C C . LEU A 1 207 ? -26.563 16.616 -31.538 1.00 56.25 207 LEU A C 1
ATOM 1616 O O . LEU A 1 207 ? -26.568 15.545 -32.135 1.00 56.25 207 LEU A O 1
ATOM 1620 N N . ALA A 1 208 ? -27.641 17.407 -31.481 1.00 58.25 208 ALA A N 1
ATOM 1621 C CA . ALA A 1 208 ? -28.914 17.084 -32.129 1.00 58.25 208 ALA A CA 1
ATOM 1622 C C . ALA A 1 208 ? -28.816 17.070 -33.667 1.00 58.25 208 ALA A C 1
ATOM 1624 O O . ALA A 1 208 ? -29.468 16.257 -34.316 1.00 58.25 208 ALA A O 1
ATOM 1625 N N . THR A 1 209 ? -27.971 17.913 -34.276 1.00 55.84 209 THR A N 1
ATOM 1626 C CA . THR A 1 209 ? -27.691 17.829 -35.722 1.00 55.84 209 THR A CA 1
ATOM 1627 C C . THR A 1 209 ? -26.780 16.665 -36.107 1.00 55.84 209 THR A C 1
ATOM 1629 O O . THR A 1 209 ? -26.841 16.229 -37.252 1.00 55.84 209 THR A O 1
ATOM 1632 N N . GLN A 1 210 ? -25.960 16.133 -35.194 1.00 49.72 210 GLN A N 1
ATOM 1633 C CA . GLN A 1 210 ? -25.137 14.945 -35.467 1.00 49.72 210 GLN A CA 1
ATOM 1634 C C . GLN A 1 210 ? -25.901 13.625 -35.298 1.00 49.72 210 GLN A C 1
ATOM 1636 O O . GLN A 1 210 ? -25.510 12.628 -35.899 1.00 49.72 210 GLN A O 1
ATOM 1641 N N . THR A 1 211 ? -27.003 13.604 -34.547 1.00 47.44 211 THR A N 1
ATOM 1642 C CA . THR A 1 211 ? -27.861 12.417 -34.395 1.00 47.44 211 THR A CA 1
ATOM 1643 C C . THR A 1 211 ? -29.004 12.327 -35.410 1.00 47.44 211 THR A C 1
ATOM 1645 O O . THR A 1 211 ? -29.690 11.312 -35.447 1.00 47.44 211 THR A O 1
ATOM 1648 N N . LEU A 1 212 ? -29.181 13.318 -36.290 1.00 45.03 212 LEU A N 1
ATOM 1649 C CA . LEU A 1 212 ? -30.217 13.319 -37.339 1.00 45.03 212 LEU A CA 1
ATOM 1650 C C . LEU A 1 212 ? -29.740 12.775 -38.701 1.00 45.03 212 LEU A C 1
ATOM 1652 O O . LEU A 1 212 ? -30.290 13.125 -39.741 1.00 45.03 212 LEU A O 1
ATOM 1656 N N . GLN A 1 213 ? -28.729 11.901 -38.713 1.00 44.91 213 GLN A N 1
ATOM 1657 C CA . GLN A 1 213 ? -28.258 11.226 -39.933 1.00 44.91 213 GLN A CA 1
ATOM 1658 C C . GLN A 1 213 ? -28.434 9.705 -39.934 1.00 44.91 213 GLN A C 1
ATOM 1660 O O . GLN A 1 213 ? -27.750 8.994 -40.670 1.00 44.91 213 GLN A O 1
ATOM 1665 N N . THR A 1 214 ? -29.403 9.210 -39.174 1.00 45.94 214 THR A N 1
ATOM 1666 C CA . THR A 1 214 ? -29.974 7.878 -39.381 1.00 45.94 214 THR A CA 1
ATOM 1667 C C . THR A 1 214 ? -31.489 8.012 -39.467 1.00 45.94 214 THR A C 1
ATOM 1669 O O . THR A 1 214 ? -32.174 8.053 -38.449 1.00 45.94 214 THR A O 1
ATOM 1672 N N . ASP A 1 215 ? -31.991 8.135 -40.697 1.00 45.00 215 ASP A N 1
ATOM 1673 C CA . ASP A 1 215 ? -33.377 7.814 -41.036 1.00 45.00 215 ASP A CA 1
ATOM 1674 C C . ASP A 1 215 ? -33.562 6.313 -40.800 1.00 45.00 215 ASP A C 1
ATOM 1676 O O . ASP A 1 215 ? -33.240 5.518 -41.676 1.00 45.00 215 ASP A O 1
ATOM 1680 N N . GLU A 1 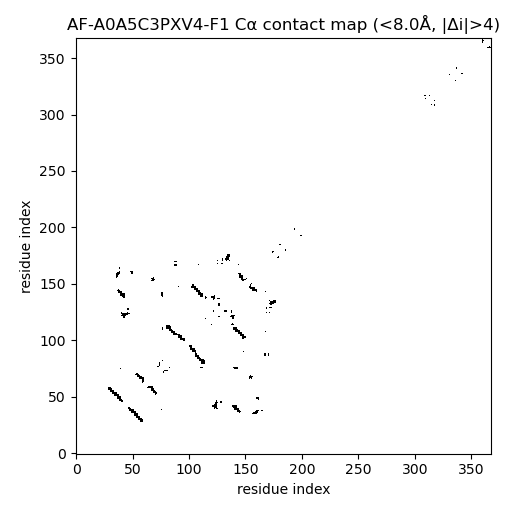216 ? -33.983 5.936 -39.598 1.00 54.75 216 GLU A N 1
ATOM 1681 C CA . GLU A 1 216 ? -34.740 4.722 -39.277 1.00 54.75 216 GLU A CA 1
ATOM 1682 C C . GLU A 1 216 ? -35.071 4.785 -37.771 1.00 54.75 216 GLU A C 1
ATOM 1684 O O . GLU A 1 216 ? -34.202 5.070 -36.953 1.00 54.75 216 GLU A O 1
ATOM 1689 N N . ASP A 1 217 ? -36.343 4.564 -37.429 1.00 49.50 217 ASP A N 1
ATOM 1690 C CA . ASP A 1 217 ? -36.917 4.474 -36.070 1.00 49.50 217 ASP A CA 1
ATOM 1691 C C . ASP A 1 217 ? -37.414 5.776 -35.398 1.00 49.50 217 ASP A C 1
ATOM 1693 O O . ASP A 1 217 ? -37.071 6.108 -34.263 1.00 49.50 217 ASP A O 1
ATOM 1697 N N . ALA A 1 218 ? -38.340 6.478 -36.062 1.00 47.28 218 ALA A N 1
ATOM 1698 C CA . ALA A 1 218 ? -39.094 7.599 -35.480 1.00 47.28 218 ALA A CA 1
ATOM 1699 C C . ALA A 1 218 ? -40.321 7.193 -34.621 1.00 47.28 218 ALA A C 1
ATOM 1701 O O . ALA A 1 218 ? -40.963 8.067 -34.046 1.00 47.28 218 ALA A O 1
ATOM 1702 N N . ASP A 1 219 ? -40.630 5.900 -34.463 1.00 48.81 219 ASP A N 1
ATOM 1703 C CA . ASP A 1 219 ? -41.896 5.462 -33.839 1.00 48.81 219 ASP A CA 1
ATOM 1704 C C . ASP A 1 219 ? -41.797 5.060 -32.348 1.00 48.81 219 ASP A C 1
ATOM 1706 O O . ASP A 1 219 ? -42.798 4.673 -31.753 1.00 48.81 219 ASP A O 1
ATOM 1710 N N . ILE A 1 220 ? -40.628 5.162 -31.697 1.00 48.91 220 ILE A N 1
ATOM 1711 C CA . ILE A 1 220 ? -40.443 4.663 -30.309 1.00 48.91 220 ILE A CA 1
ATOM 1712 C C . ILE A 1 220 ? -40.376 5.786 -29.250 1.00 48.91 220 ILE A C 1
ATOM 1714 O O . ILE A 1 220 ? -40.563 5.541 -28.057 1.00 48.91 220 ILE A O 1
ATOM 1718 N N . ILE A 1 221 ? -40.164 7.047 -29.641 1.00 47.34 221 ILE A N 1
ATOM 1719 C CA . ILE A 1 221 ? -39.878 8.133 -28.679 1.00 47.34 221 ILE A CA 1
ATOM 1720 C C . ILE A 1 221 ? -41.147 8.806 -28.110 1.00 47.34 221 ILE A C 1
ATOM 1722 O O . ILE A 1 221 ? -41.069 9.493 -27.091 1.00 47.34 221 ILE A O 1
ATOM 1726 N N . GLU A 1 222 ? -42.340 8.553 -28.659 1.00 49.94 222 GLU A N 1
ATOM 1727 C CA . GLU A 1 222 ? -43.581 9.159 -28.140 1.00 49.94 222 GLU A CA 1
ATOM 1728 C C . GLU A 1 222 ? -44.176 8.427 -26.914 1.00 49.94 222 GLU A C 1
ATOM 1730 O O . GLU A 1 222 ? -44.958 9.010 -26.162 1.00 49.94 222 GLU A O 1
ATOM 1735 N N . GLU A 1 223 ? -43.760 7.186 -26.625 1.00 47.97 223 GLU A N 1
ATOM 1736 C CA . GLU A 1 223 ? -44.374 6.375 -25.555 1.00 47.97 223 GLU A CA 1
ATOM 1737 C C . GLU A 1 223 ? -43.717 6.558 -24.167 1.00 47.97 223 GLU A C 1
ATOM 1739 O O . GLU A 1 223 ? -44.344 6.321 -23.133 1.00 47.97 223 GLU A O 1
ATOM 1744 N N . LEU A 1 224 ? -42.489 7.090 -24.102 1.00 43.94 224 LEU A N 1
ATOM 1745 C CA . LEU A 1 224 ? -41.763 7.331 -22.840 1.00 43.94 224 LEU A CA 1
ATOM 1746 C C . LEU A 1 224 ? -42.045 8.704 -22.194 1.00 43.94 224 LEU A C 1
ATOM 1748 O O . LEU A 1 224 ? -41.636 8.946 -21.059 1.00 43.94 224 LEU A O 1
ATOM 1752 N N . GLY A 1 225 ? -42.796 9.586 -22.863 1.00 45.69 225 GLY A N 1
ATOM 1753 C CA . GLY A 1 225 ? -43.157 10.919 -22.358 1.00 45.69 225 GLY A CA 1
ATOM 1754 C C . GLY A 1 225 ? -44.306 10.957 -21.336 1.00 45.69 225 GLY A C 1
ATOM 1755 O O . GLY A 1 225 ? -44.616 12.023 -20.806 1.00 45.69 225 GLY A O 1
ATOM 1756 N N . SER A 1 226 ? -44.953 9.823 -21.042 1.00 41.84 226 SER A N 1
ATOM 1757 C CA . SER A 1 226 ? -46.194 9.785 -20.244 1.00 41.84 226 SER A CA 1
ATOM 1758 C C . SER A 1 226 ? -46.041 9.275 -18.800 1.00 41.84 226 SER A C 1
ATOM 1760 O O . SER A 1 226 ? -46.988 9.362 -18.012 1.00 41.84 226 SER A O 1
ATOM 1762 N N . MET A 1 227 ? -44.856 8.808 -18.388 1.00 37.09 227 MET A N 1
ATOM 1763 C CA . MET A 1 227 ? -44.650 8.264 -17.039 1.00 37.09 227 MET A CA 1
ATOM 1764 C C . MET A 1 227 ? -44.332 9.364 -16.010 1.00 37.09 227 MET A C 1
ATOM 1766 O O . MET A 1 227 ? -43.183 9.671 -15.696 1.00 37.09 227 MET A O 1
ATOM 1770 N N . ARG A 1 228 ? -45.388 9.962 -15.443 1.00 43.06 228 ARG A N 1
ATOM 1771 C CA . ARG A 1 228 ? -45.308 10.776 -14.218 1.00 43.06 228 ARG A CA 1
ATOM 1772 C C . ARG A 1 228 ? -44.912 9.893 -13.032 1.00 43.06 228 ARG A C 1
ATOM 1774 O O . ARG A 1 228 ? -45.734 9.137 -12.521 1.00 43.06 228 ARG A O 1
ATOM 1781 N N . MET A 1 229 ? -43.684 10.050 -12.548 1.00 53.38 229 MET A N 1
ATOM 1782 C CA . MET A 1 229 ? -43.279 9.512 -11.248 1.00 53.38 229 MET A CA 1
ATOM 1783 C C . MET A 1 229 ? -43.876 10.372 -10.119 1.00 53.38 229 MET A C 1
ATOM 1785 O O . MET A 1 229 ? -43.766 11.601 -10.170 1.00 53.38 229 MET A O 1
ATOM 1789 N N . PRO A 1 230 ? -44.513 9.773 -9.097 1.00 47.75 230 PRO A N 1
ATOM 1790 C CA . PRO A 1 230 ? -44.989 10.511 -7.937 1.00 47.75 230 PRO A CA 1
ATOM 1791 C C . PRO A 1 230 ? -43.797 11.009 -7.110 1.00 47.75 230 PRO A C 1
ATOM 1793 O O . PRO A 1 230 ? -42.880 10.253 -6.790 1.00 47.75 230 PRO A O 1
ATOM 1796 N N . GLY A 1 231 ? -43.808 12.304 -6.791 1.00 52.69 231 GLY A N 1
ATOM 1797 C CA . GLY A 1 231 ? -42.779 12.943 -5.977 1.00 52.69 231 GLY A CA 1
ATOM 1798 C C . GLY A 1 231 ? -42.725 12.386 -4.546 1.00 52.69 231 GLY A C 1
ATOM 1799 O O . GLY A 1 231 ? -43.729 11.876 -4.041 1.00 52.69 231 GLY A O 1
ATOM 1800 N N . PRO A 1 232 ? -41.564 12.481 -3.879 1.00 58.72 232 PRO A N 1
ATOM 1801 C CA . PRO A 1 232 ? -41.399 11.993 -2.517 1.00 58.72 232 PRO A CA 1
ATOM 1802 C C . PRO A 1 232 ? -42.225 12.822 -1.513 1.00 58.72 232 PRO A C 1
ATOM 1804 O O . PRO A 1 232 ? -42.394 14.031 -1.699 1.00 58.72 232 PRO A O 1
ATOM 1807 N N . PRO A 1 233 ? -42.739 12.193 -0.439 1.00 53.19 233 PRO A N 1
ATOM 1808 C CA . PRO A 1 233 ? -43.551 12.872 0.561 1.00 53.19 233 PRO A CA 1
ATOM 1809 C C . PRO A 1 233 ? -42.719 13.865 1.396 1.00 53.19 233 PRO A C 1
ATOM 1811 O O . PRO A 1 233 ? -41.539 13.621 1.660 1.00 53.19 233 PRO A O 1
ATOM 1814 N N . PRO A 1 234 ? -43.323 14.979 1.846 1.00 45.12 234 PRO A N 1
ATOM 1815 C CA . PRO A 1 234 ? -42.634 15.990 2.627 1.00 45.12 234 PRO A CA 1
ATOM 1816 C C . PRO A 1 234 ? -42.599 15.607 4.110 1.00 45.12 234 PRO A C 1
ATOM 1818 O O . PRO A 1 234 ? -43.634 15.343 4.719 1.00 45.12 234 PRO A O 1
ATOM 1821 N N . GLY A 1 235 ? -41.412 15.680 4.709 1.00 42.47 235 GLY A N 1
ATOM 1822 C CA . GLY A 1 235 ? -41.254 15.789 6.158 1.00 42.47 235 GLY A CA 1
ATOM 1823 C C . GLY A 1 235 ? -40.300 14.763 6.745 1.00 42.47 235 GLY A C 1
ATOM 1824 O O . GLY A 1 235 ? -40.652 13.603 6.848 1.00 42.47 235 GLY A O 1
ATOM 1825 N N . TYR A 1 236 ? -39.101 15.215 7.118 1.00 41.75 236 TYR A N 1
ATOM 1826 C CA . TYR A 1 236 ? -38.415 14.938 8.391 1.00 41.75 236 TYR A CA 1
ATOM 1827 C C . TYR A 1 236 ? -37.029 15.604 8.332 1.00 41.75 236 TYR A C 1
ATOM 1829 O O . TYR A 1 236 ? -36.006 14.957 8.144 1.00 41.75 236 TYR A O 1
ATOM 1837 N N . TYR A 1 237 ? -36.992 16.929 8.499 1.00 39.81 237 TYR A N 1
ATOM 1838 C CA . TYR A 1 237 ? -35.783 17.607 8.967 1.00 39.81 237 TYR A CA 1
ATOM 1839 C C . TYR A 1 237 ? -36.004 17.950 10.435 1.00 39.81 237 TYR A C 1
ATOM 1841 O O . TYR A 1 237 ? -36.612 18.964 10.772 1.00 39.81 237 TYR A O 1
ATOM 1849 N N . ALA A 1 238 ? -35.556 17.048 11.307 1.00 39.16 238 ALA A N 1
ATOM 1850 C CA . ALA A 1 238 ? -35.413 17.340 12.719 1.00 39.16 238 ALA A CA 1
ATOM 1851 C C . ALA A 1 238 ? -34.191 18.248 12.896 1.00 39.16 238 ALA A C 1
ATOM 1853 O O . ALA A 1 238 ? -33.061 17.912 12.548 1.00 39.16 238 ALA A O 1
ATOM 1854 N N . THR A 1 239 ? -34.469 19.435 13.409 1.00 41.34 239 THR A N 1
ATOM 1855 C CA . THR A 1 239 ? -33.530 20.474 13.802 1.00 41.34 239 THR A CA 1
ATOM 1856 C C . THR A 1 239 ? -32.683 20.013 14.988 1.00 41.34 239 THR A C 1
ATOM 1858 O O . THR A 1 239 ? -33.207 19.836 16.084 1.00 41.34 239 THR A O 1
ATOM 1861 N N . GLY A 1 240 ? -31.375 19.871 14.783 1.00 32.88 240 GLY A N 1
ATOM 1862 C CA . GLY A 1 240 ? -30.373 19.724 15.839 1.00 32.88 240 GLY A CA 1
ATOM 1863 C C . GLY A 1 240 ? -29.299 20.792 15.668 1.00 32.88 240 GLY A C 1
ATOM 1864 O O . GLY A 1 240 ? -28.231 20.527 15.128 1.00 32.88 240 GLY A O 1
ATOM 1865 N N . ARG A 1 241 ? -29.634 22.028 16.046 1.00 31.34 241 ARG A N 1
ATOM 1866 C CA . ARG A 1 241 ? -28.749 23.196 16.020 1.00 31.34 241 ARG A CA 1
ATOM 1867 C C . ARG A 1 241 ? -27.899 23.160 17.293 1.00 31.34 241 ARG A C 1
ATOM 1869 O O . ARG A 1 241 ? -28.426 23.426 18.367 1.00 31.34 241 ARG A O 1
ATOM 1876 N N . HIS A 1 242 ? -26.623 22.798 17.181 1.00 39.81 242 HIS A N 1
ATOM 1877 C CA . HIS A 1 242 ? -25.648 23.052 18.241 1.00 39.81 242 HIS A CA 1
ATOM 1878 C C . HIS A 1 242 ? -24.885 24.332 17.909 1.00 39.81 242 HIS A C 1
ATOM 1880 O O . HIS A 1 242 ? -24.140 24.385 16.929 1.00 39.81 242 HIS A O 1
ATOM 1886 N N . ASP A 1 243 ? -25.147 25.352 18.724 1.00 33.53 243 ASP A N 1
ATOM 1887 C CA . ASP A 1 243 ? -24.399 26.599 18.806 1.00 33.53 243 ASP A CA 1
ATOM 1888 C C . ASP A 1 243 ? -22.934 26.305 19.149 1.00 33.53 243 ASP A C 1
ATOM 1890 O O . ASP A 1 243 ? -22.625 25.745 20.201 1.00 33.53 243 ASP A O 1
ATOM 1894 N N . TRP A 1 244 ? -22.037 26.708 18.254 1.00 45.06 244 TRP A N 1
ATOM 1895 C CA . TRP A 1 244 ? -20.657 27.021 18.597 1.00 45.06 244 TRP A CA 1
ATOM 1896 C C . TRP A 1 244 ? -20.531 28.536 18.544 1.00 45.06 244 TRP A C 1
ATOM 1898 O O . TRP A 1 244 ? -20.461 29.134 17.468 1.00 45.06 244 TRP A O 1
ATOM 1908 N N . ASP A 1 245 ? -20.574 29.147 19.722 1.00 36.97 245 ASP A N 1
ATOM 1909 C CA . ASP A 1 245 ? -20.424 30.580 19.895 1.00 36.97 245 ASP A CA 1
ATOM 1910 C C . ASP A 1 245 ? -19.045 31.069 19.427 1.00 36.97 245 ASP A C 1
ATOM 1912 O O . ASP A 1 245 ? -17.989 30.591 19.840 1.00 36.97 245 ASP A O 1
ATOM 1916 N N . ALA A 1 246 ? -19.127 32.050 18.531 1.00 39.88 246 ALA A N 1
ATOM 1917 C CA . ALA A 1 246 ? -18.266 33.205 18.312 1.00 39.88 246 ALA A CA 1
ATOM 1918 C C . ALA A 1 246 ? -16.876 33.247 18.987 1.00 39.88 246 ALA A C 1
ATOM 1920 O O . ALA A 1 246 ? -16.741 33.523 20.179 1.00 39.88 246 ALA A O 1
ATOM 1921 N N . ALA A 1 247 ? -15.832 33.222 18.151 1.00 39.06 247 ALA A N 1
ATOM 1922 C CA . ALA A 1 247 ? -14.585 33.944 18.409 1.00 39.06 247 ALA A CA 1
ATOM 1923 C C . ALA A 1 247 ? -14.519 35.195 17.500 1.00 39.06 247 ALA A C 1
ATOM 1925 O O . ALA A 1 247 ? -14.906 35.118 16.329 1.00 39.06 247 ALA A O 1
ATOM 1926 N N . PRO A 1 248 ? -14.065 36.358 18.005 1.00 48.97 248 PRO A N 1
ATOM 1927 C CA . PRO A 1 248 ? -14.136 37.619 17.277 1.00 48.97 248 PRO A CA 1
ATOM 1928 C C . PRO A 1 248 ? -13.049 37.718 16.198 1.00 48.97 248 PRO A C 1
ATOM 1930 O O . PRO A 1 248 ? -11.854 37.601 16.468 1.00 48.97 248 PRO A O 1
ATOM 1933 N N . PHE A 1 249 ? -13.484 37.987 14.966 1.00 38.53 249 PHE A N 1
ATOM 1934 C CA . PHE A 1 249 ? -12.624 38.325 13.838 1.00 38.53 249 PHE A CA 1
ATOM 1935 C C . PHE A 1 249 ? -12.034 39.726 14.009 1.00 38.53 249 PHE A C 1
ATOM 1937 O O . PHE A 1 249 ? -12.751 40.725 14.044 1.00 38.53 249 PHE A O 1
ATOM 1944 N N . GLY A 1 250 ? -10.708 39.789 14.041 1.00 48.03 250 GLY A N 1
ATOM 1945 C CA . GLY A 1 250 ? -9.939 41.022 13.988 1.00 48.03 250 GLY A CA 1
ATOM 1946 C C . GLY A 1 250 ? -8.528 40.746 13.487 1.00 48.03 250 GLY A C 1
ATOM 1947 O O . GLY A 1 250 ? -7.581 40.828 14.257 1.00 48.03 250 GLY A O 1
ATOM 1948 N N . ALA A 1 251 ? -8.381 40.395 12.208 1.00 39.59 251 ALA A N 1
ATOM 1949 C CA . ALA A 1 251 ? -7.088 40.426 11.531 1.00 39.59 251 ALA A CA 1
ATOM 1950 C C . ALA A 1 251 ? -7.289 40.745 10.045 1.00 39.59 251 ALA A C 1
ATOM 1952 O O . ALA A 1 251 ? -7.973 40.027 9.318 1.00 39.59 251 ALA A O 1
ATOM 1953 N N . GLN A 1 252 ? -6.723 41.877 9.634 1.00 43.34 252 GLN A N 1
ATOM 1954 C CA . GLN A 1 252 ? -6.691 42.372 8.265 1.00 43.34 252 GLN A CA 1
ATOM 1955 C C . GLN A 1 252 ? -6.013 41.348 7.347 1.00 43.34 252 GLN A C 1
ATOM 1957 O O . GLN A 1 252 ? -4.900 40.901 7.616 1.00 43.34 252 GLN A O 1
ATOM 1962 N N . ALA A 1 253 ? -6.688 40.988 6.256 1.00 40.09 253 ALA A N 1
ATOM 1963 C CA . ALA A 1 253 ? -6.126 40.156 5.204 1.00 40.09 253 ALA A CA 1
ATOM 1964 C C . ALA A 1 253 ? -5.108 40.971 4.391 1.00 40.09 253 ALA A C 1
ATOM 1966 O O . ALA A 1 253 ? -5.481 41.829 3.590 1.00 40.09 253 ALA A O 1
ATOM 1967 N N . GLU A 1 254 ? -3.819 40.698 4.592 1.00 41.81 254 GLU A N 1
ATOM 1968 C CA . GLU A 1 254 ? -2.780 41.126 3.659 1.00 41.81 254 GLU A CA 1
ATOM 1969 C C . GLU A 1 254 ? -2.904 40.348 2.334 1.00 41.81 254 GLU A C 1
ATOM 1971 O O . GLU A 1 254 ? -3.107 39.127 2.338 1.00 41.81 254 GLU A O 1
ATOM 1976 N N . PRO A 1 255 ? -2.759 41.017 1.176 1.00 43.59 255 PRO A N 1
ATOM 1977 C CA . PRO A 1 255 ? -2.790 40.364 -0.122 1.00 43.59 255 PRO A CA 1
ATOM 1978 C C . PRO A 1 255 ? -1.546 39.481 -0.287 1.00 43.59 255 PRO A C 1
ATOM 1980 O O . PRO A 1 255 ? -0.444 39.955 -0.570 1.00 43.59 255 PRO A O 1
ATOM 1983 N N . ARG A 1 256 ? -1.739 38.168 -0.120 1.00 43.72 256 ARG A N 1
ATOM 1984 C CA . ARG A 1 256 ? -0.741 37.121 -0.372 1.00 43.72 256 ARG A CA 1
ATOM 1985 C C . ARG A 1 256 ? -0.234 37.248 -1.815 1.00 43.72 256 ARG A C 1
ATOM 1987 O O . ARG A 1 256 ? -0.909 36.851 -2.766 1.00 43.72 256 ARG A O 1
ATOM 1994 N N . ARG A 1 257 ? 0.967 37.810 -1.985 1.00 48.25 257 ARG A N 1
ATOM 1995 C CA . ARG A 1 257 ? 1.723 37.757 -3.243 1.00 48.25 257 ARG A CA 1
ATOM 1996 C C . ARG A 1 257 ? 1.960 36.285 -3.584 1.00 48.25 257 ARG A C 1
ATOM 1998 O O . ARG A 1 257 ? 2.818 35.651 -2.977 1.00 48.25 257 ARG A O 1
ATOM 2005 N N . ARG A 1 258 ? 1.191 35.744 -4.537 1.00 48.03 258 ARG A N 1
ATOM 2006 C CA . ARG A 1 258 ? 1.465 34.438 -5.152 1.00 48.03 258 ARG A CA 1
ATOM 2007 C C . ARG A 1 258 ? 2.879 34.473 -5.725 1.00 48.03 258 ARG A C 1
ATOM 2009 O O . ARG A 1 258 ? 3.181 35.291 -6.597 1.00 48.03 258 ARG A O 1
ATOM 2016 N N . SER A 1 259 ? 3.740 33.627 -5.170 1.00 50.28 259 SER A N 1
ATOM 2017 C CA . SER A 1 259 ? 5.117 33.476 -5.608 1.00 50.28 259 SER A CA 1
ATOM 2018 C C . SER A 1 259 ? 5.128 32.934 -7.033 1.00 50.28 259 SER A C 1
ATOM 2020 O O . SER A 1 259 ? 4.450 31.964 -7.360 1.00 50.28 259 SER A O 1
ATOM 2022 N N . ARG A 1 260 ? 5.916 33.568 -7.899 1.00 52.53 260 ARG A N 1
ATOM 2023 C CA . ARG A 1 260 ? 6.082 33.197 -9.312 1.00 52.53 260 ARG A CA 1
ATOM 2024 C C . ARG A 1 260 ? 6.730 31.806 -9.485 1.00 52.53 260 ARG A C 1
ATOM 2026 O O . ARG A 1 260 ? 6.742 31.296 -10.599 1.00 52.53 260 ARG A O 1
ATOM 2033 N N . SER A 1 261 ? 7.238 31.206 -8.400 1.00 54.03 261 SER A N 1
ATOM 2034 C CA . SER A 1 261 ? 7.841 29.863 -8.351 1.00 54.03 261 SER A CA 1
ATOM 2035 C C . SER A 1 261 ? 6.839 28.721 -8.524 1.00 54.03 261 SER A C 1
ATOM 2037 O O . SER A 1 261 ? 7.200 27.679 -9.063 1.00 54.03 261 SER A O 1
ATOM 2039 N N . ASP A 1 262 ? 5.583 28.918 -8.123 1.00 53.50 262 ASP A N 1
ATOM 2040 C CA . ASP A 1 262 ? 4.587 27.834 -8.105 1.00 53.50 262 ASP A CA 1
ATOM 2041 C C . ASP A 1 262 ? 4.027 27.555 -9.510 1.00 53.50 262 ASP A C 1
ATOM 2043 O O . ASP A 1 262 ? 3.510 26.480 -9.799 1.00 53.50 262 ASP A O 1
ATOM 2047 N N . ALA A 1 263 ? 4.175 28.514 -10.429 1.00 59.22 263 ALA A N 1
ATOM 2048 C CA . ALA A 1 263 ? 3.762 28.344 -11.818 1.00 59.22 263 ALA A CA 1
ATOM 2049 C C . ALA A 1 263 ? 4.705 27.409 -12.594 1.00 59.22 263 ALA A C 1
ATOM 2051 O O . ALA A 1 263 ? 4.251 26.682 -13.474 1.00 59.22 263 ALA A O 1
ATOM 2052 N N . SER A 1 264 ? 6.005 27.400 -12.271 1.00 63.88 264 SER A N 1
ATOM 2053 C CA . SER A 1 264 ? 6.991 26.579 -12.987 1.00 63.88 264 SER A CA 1
ATOM 2054 C C . SER A 1 264 ? 6.959 25.101 -12.590 1.00 63.88 264 SER A C 1
ATOM 2056 O O . SER A 1 264 ? 7.230 24.235 -13.424 1.00 63.88 264 SER A O 1
ATOM 2058 N N . THR A 1 265 ? 6.597 24.796 -11.342 1.00 69.12 265 THR A N 1
ATOM 2059 C CA . THR A 1 265 ? 6.436 23.417 -10.852 1.00 69.12 265 THR A CA 1
ATOM 2060 C C . THR A 1 265 ? 5.196 22.768 -11.464 1.00 69.12 265 THR A C 1
ATOM 2062 O O . THR A 1 265 ? 5.296 21.672 -12.013 1.00 69.12 265 THR A O 1
ATOM 2065 N N . LEU A 1 266 ? 4.077 23.499 -11.525 1.00 72.19 266 LEU A N 1
ATOM 2066 C CA . LEU A 1 266 ? 2.851 23.053 -12.198 1.00 72.19 266 LEU A CA 1
ATOM 2067 C C . LEU A 1 266 ? 3.060 22.759 -13.692 1.00 72.19 266 LEU A C 1
ATOM 2069 O O . LEU A 1 266 ? 2.526 21.780 -14.214 1.00 72.19 266 LEU A O 1
ATOM 2073 N N . THR A 1 267 ? 3.869 23.558 -14.397 1.00 78.56 267 THR A N 1
ATOM 2074 C CA . THR A 1 267 ? 4.176 23.280 -15.811 1.00 78.56 267 THR A CA 1
ATOM 2075 C C . THR A 1 267 ? 5.052 22.044 -16.006 1.00 78.56 267 THR A C 1
ATOM 2077 O O . THR A 1 267 ? 4.906 21.355 -17.015 1.00 78.56 267 THR A O 1
ATOM 2080 N N . ARG A 1 268 ? 5.940 21.734 -15.051 1.00 77.12 268 ARG A N 1
ATOM 2081 C CA . ARG A 1 268 ? 6.826 20.563 -15.126 1.00 77.12 268 ARG A CA 1
ATOM 2082 C C . ARG A 1 268 ? 6.054 19.269 -14.874 1.00 77.12 268 ARG A C 1
ATOM 2084 O O . ARG A 1 268 ? 6.189 18.330 -15.654 1.00 77.12 268 ARG A O 1
ATOM 2091 N N . GLU A 1 269 ? 5.176 19.260 -13.874 1.00 76.38 269 GLU A N 1
ATOM 2092 C CA . GLU A 1 269 ? 4.311 18.112 -13.576 1.00 76.38 269 GLU A CA 1
ATOM 2093 C C . GLU A 1 269 ? 3.339 17.818 -14.733 1.00 76.38 269 GLU A C 1
ATOM 2095 O O . GLU A 1 269 ? 3.187 16.674 -15.168 1.00 76.38 269 GLU A O 1
ATOM 2100 N N . ALA A 1 270 ? 2.742 18.861 -15.325 1.00 78.00 270 ALA A N 1
ATOM 2101 C CA . ALA A 1 270 ? 1.878 18.708 -16.494 1.00 78.00 270 ALA A CA 1
ATOM 2102 C C . ALA A 1 270 ? 2.627 18.152 -17.722 1.00 78.00 270 ALA A C 1
ATOM 2104 O O . ALA A 1 270 ? 2.036 17.420 -18.518 1.00 78.00 270 ALA A O 1
ATOM 2105 N N . SER A 1 271 ? 3.915 18.478 -17.875 1.00 84.50 271 SER A N 1
ATOM 2106 C CA . SER A 1 271 ? 4.762 17.951 -18.950 1.00 84.50 271 SER A CA 1
ATOM 2107 C C . SER A 1 271 ? 5.115 16.478 -18.733 1.00 84.50 271 SER A C 1
ATOM 2109 O O . SER A 1 271 ? 5.054 15.693 -19.676 1.00 84.50 271 SER A O 1
ATOM 2111 N N . MET A 1 272 ? 5.423 16.079 -17.500 1.00 80.50 272 MET A N 1
ATOM 2112 C CA . MET A 1 272 ? 5.758 14.691 -17.169 1.00 80.50 272 MET A CA 1
ATOM 2113 C C . MET A 1 272 ? 4.553 13.758 -17.344 1.00 80.50 272 MET A C 1
ATOM 2115 O O . MET A 1 272 ? 4.645 12.735 -18.018 1.00 80.50 272 MET A O 1
ATOM 2119 N N . ARG A 1 273 ? 3.364 14.182 -16.889 1.00 81.25 273 ARG A N 1
ATOM 2120 C CA . ARG A 1 273 ? 2.105 13.445 -17.117 1.00 81.25 273 ARG A CA 1
ATOM 2121 C C . ARG A 1 273 ? 1.707 13.332 -18.595 1.00 81.25 273 ARG A C 1
ATOM 2123 O O . ARG A 1 273 ? 0.824 12.532 -18.921 1.00 81.25 273 ARG A O 1
ATOM 2130 N N . ARG A 1 274 ? 2.257 14.174 -19.480 1.00 83.88 274 ARG A N 1
ATOM 2131 C CA . ARG A 1 274 ? 2.097 14.025 -20.937 1.00 83.88 274 ARG A CA 1
ATOM 2132 C C . ARG A 1 274 ? 3.070 12.990 -21.484 1.00 83.88 274 ARG A C 1
ATOM 2134 O O . ARG A 1 274 ? 2.622 12.114 -22.207 1.00 83.88 274 ARG A O 1
ATOM 2141 N N . MET A 1 275 ? 4.329 13.039 -21.058 1.00 86.44 275 MET A N 1
ATOM 2142 C CA . MET A 1 275 ? 5.368 12.103 -21.490 1.00 86.44 275 MET A CA 1
ATOM 2143 C C . MET A 1 275 ? 5.015 10.650 -21.141 1.00 86.44 275 MET A C 1
ATOM 2145 O O . MET A 1 275 ? 4.968 9.813 -22.034 1.00 86.44 275 MET A O 1
ATOM 2149 N N . ILE A 1 276 ? 4.609 10.379 -19.892 1.00 82.62 276 ILE A N 1
ATOM 2150 C CA . ILE A 1 276 ? 4.195 9.029 -19.457 1.00 82.62 276 ILE A CA 1
ATOM 2151 C C . ILE A 1 276 ? 3.003 8.521 -20.283 1.00 82.62 276 ILE A C 1
ATOM 2153 O O . ILE A 1 276 ? 2.936 7.352 -20.653 1.00 82.62 276 ILE A O 1
ATOM 2157 N N . ARG A 1 277 ? 2.048 9.401 -20.616 1.00 83.25 277 ARG A N 1
ATOM 2158 C CA . ARG A 1 277 ? 0.899 9.035 -21.459 1.00 83.25 277 ARG A CA 1
ATOM 2159 C C . ARG A 1 277 ? 1.283 8.762 -22.908 1.00 83.25 277 ARG A C 1
ATOM 2161 O O . ARG A 1 277 ? 0.596 7.977 -23.555 1.00 83.25 277 ARG A O 1
ATOM 2168 N N . GLU A 1 278 ? 2.306 9.427 -23.425 1.00 86.94 278 GLU A N 1
ATOM 2169 C CA . GLU A 1 278 ? 2.796 9.210 -24.786 1.00 86.94 278 GLU A CA 1
ATOM 2170 C C . GLU A 1 278 ? 3.555 7.885 -24.882 1.00 86.94 278 GLU A C 1
ATOM 2172 O O . GLU A 1 278 ? 3.258 7.096 -25.773 1.00 86.94 278 GLU A O 1
ATOM 2177 N N . GLU A 1 279 ? 4.398 7.568 -23.901 1.00 85.44 279 GLU A N 1
ATOM 2178 C CA . GLU A 1 279 ? 5.148 6.308 -23.854 1.00 85.44 279 GLU A CA 1
ATOM 2179 C C . GLU A 1 279 ? 4.220 5.088 -23.714 1.00 85.44 279 GLU A C 1
ATOM 2181 O O . GLU A 1 279 ? 4.288 4.143 -24.503 1.00 85.44 279 GLU A O 1
ATOM 2186 N N . LEU A 1 280 ? 3.226 5.157 -22.817 1.00 84.94 280 LEU A N 1
ATOM 2187 C CA . LEU A 1 280 ? 2.211 4.101 -22.687 1.00 84.94 280 LEU A CA 1
ATOM 2188 C C . LEU A 1 280 ? 1.366 3.940 -23.961 1.00 84.94 280 LEU A C 1
ATOM 2190 O O . LEU A 1 280 ? 0.894 2.845 -24.274 1.00 84.94 280 LEU A O 1
ATOM 2194 N N . ARG A 1 281 ? 1.151 5.031 -24.704 1.00 88.44 281 ARG A N 1
ATOM 2195 C CA . ARG A 1 281 ? 0.406 5.005 -25.966 1.00 88.44 281 ARG A CA 1
ATOM 2196 C C . ARG A 1 281 ? 1.209 4.333 -27.074 1.00 88.44 281 ARG A C 1
ATOM 2198 O O . ARG A 1 281 ? 0.599 3.635 -27.881 1.00 88.44 281 ARG A O 1
ATOM 2205 N N . GLU A 1 282 ? 2.525 4.515 -27.122 1.00 88.25 282 GLU A N 1
ATOM 2206 C CA . GLU A 1 282 ? 3.392 3.858 -28.107 1.00 88.25 282 GLU A CA 1
ATOM 2207 C C . GLU A 1 282 ? 3.478 2.344 -27.876 1.00 88.25 282 GLU A C 1
ATOM 2209 O O . GLU A 1 282 ? 3.324 1.566 -28.824 1.00 88.25 282 GLU A O 1
ATOM 2214 N N . GLU A 1 283 ? 3.594 1.915 -26.619 1.00 87.69 283 GLU A N 1
ATOM 2215 C CA . GLU A 1 283 ? 3.566 0.494 -26.249 1.00 87.69 283 GLU A CA 1
ATOM 2216 C C . GLU A 1 283 ? 2.216 -0.153 -26.596 1.00 87.69 283 GLU A C 1
ATOM 2218 O O . GLU A 1 283 ? 2.148 -1.169 -27.297 1.00 87.69 283 GLU A O 1
ATOM 2223 N N . LEU A 1 284 ? 1.105 0.483 -26.203 1.00 85.06 284 LEU A N 1
ATOM 2224 C CA . LEU A 1 284 ? -0.236 -0.011 -26.528 1.00 85.06 284 LEU A CA 1
ATOM 2225 C C . LEU A 1 284 ? -0.505 -0.028 -28.037 1.00 85.06 284 LEU A C 1
ATOM 2227 O O . LEU A 1 284 ? -1.159 -0.948 -28.533 1.00 85.06 284 LEU A O 1
ATOM 2231 N N . PHE A 1 285 ? 0.003 0.952 -28.785 1.00 89.75 285 PHE A N 1
ATOM 2232 C CA . PHE A 1 285 ? -0.125 0.988 -30.240 1.00 89.75 285 PHE A CA 1
ATOM 2233 C C . PHE A 1 285 ? 0.665 -0.145 -30.905 1.00 89.75 285 PHE A C 1
ATOM 2235 O O . PHE A 1 285 ? 0.159 -0.789 -31.826 1.00 89.75 285 PHE A O 1
ATOM 2242 N N . THR A 1 286 ? 1.859 -0.454 -30.400 1.00 88.50 286 THR A N 1
ATOM 2243 C CA . THR A 1 286 ? 2.679 -1.572 -30.884 1.00 88.50 286 THR A CA 1
ATOM 2244 C C . THR A 1 286 ? 1.991 -2.912 -30.627 1.00 88.50 286 THR A C 1
ATOM 2246 O O . THR A 1 286 ? 1.864 -3.729 -31.543 1.00 88.50 286 THR A O 1
ATOM 2249 N N . ILE A 1 287 ? 1.448 -3.116 -29.423 1.00 86.50 287 ILE A N 1
ATOM 2250 C CA . ILE A 1 287 ? 0.658 -4.309 -29.088 1.00 86.50 287 ILE A CA 1
ATOM 2251 C C . ILE A 1 287 ? -0.578 -4.409 -29.993 1.00 86.50 287 ILE A C 1
ATOM 2253 O O . ILE A 1 287 ? -0.856 -5.477 -30.542 1.00 86.50 287 ILE A O 1
ATOM 2257 N N . ALA A 1 288 ? -1.296 -3.305 -30.212 1.00 86.81 288 ALA A N 1
ATOM 2258 C CA . ALA A 1 288 ? -2.465 -3.278 -31.087 1.00 86.81 288 ALA A CA 1
ATOM 2259 C C . ALA A 1 288 ? -2.114 -3.618 -32.547 1.00 86.81 288 ALA A C 1
ATOM 2261 O O . ALA A 1 288 ? -2.857 -4.362 -33.190 1.00 86.81 288 ALA A O 1
ATOM 2262 N N . ILE A 1 289 ? -0.973 -3.148 -33.066 1.00 89.56 289 ILE A N 1
ATOM 2263 C CA . ILE A 1 289 ? -0.479 -3.516 -34.402 1.00 89.56 289 ILE A CA 1
ATOM 2264 C C . ILE A 1 289 ? -0.134 -5.003 -34.469 1.00 89.56 289 ILE A C 1
ATOM 2266 O O . ILE A 1 289 ? -0.490 -5.659 -35.446 1.00 89.56 289 ILE A O 1
ATOM 2270 N N . LEU A 1 290 ? 0.531 -5.556 -33.453 1.00 88.81 290 LEU A N 1
ATOM 2271 C CA . LEU A 1 290 ? 0.886 -6.977 -33.428 1.00 88.81 290 LEU A CA 1
ATOM 2272 C C . LEU A 1 290 ? -0.361 -7.868 -33.373 1.00 88.81 290 LEU A C 1
ATOM 2274 O O . LEU A 1 290 ? -0.458 -8.837 -34.130 1.00 88.81 290 LEU A O 1
ATOM 2278 N N . LEU A 1 291 ? -1.346 -7.511 -32.545 1.00 87.44 291 LEU A N 1
ATOM 2279 C CA . LEU A 1 291 ? -2.619 -8.228 -32.455 1.00 87.44 291 LEU A CA 1
ATOM 2280 C C . LEU A 1 291 ? -3.444 -8.088 -33.741 1.00 87.44 291 LEU A C 1
ATOM 2282 O O . LEU A 1 291 ? -3.939 -9.086 -34.264 1.00 87.44 291 LEU A O 1
ATOM 2286 N N . GLY A 1 292 ? -3.547 -6.876 -34.292 1.00 89.06 292 GLY A N 1
ATOM 2287 C CA . GLY A 1 292 ? -4.262 -6.612 -35.541 1.00 89.06 292 GLY A CA 1
ATOM 2288 C C . GLY A 1 292 ? -3.611 -7.297 -36.745 1.00 89.06 292 GLY A C 1
ATOM 2289 O O . GLY A 1 292 ? -4.291 -7.950 -37.535 1.00 89.06 292 GLY A O 1
ATOM 2290 N N . GLY A 1 293 ? -2.285 -7.222 -36.861 1.00 89.56 293 GLY A N 1
ATOM 2291 C CA . GLY A 1 293 ? -1.512 -7.886 -37.911 1.00 89.56 293 GLY A CA 1
ATOM 2292 C C . GLY A 1 293 ? -1.587 -9.411 -37.816 1.00 89.56 293 GLY A C 1
ATOM 2293 O O . GLY A 1 293 ? -1.791 -10.085 -38.831 1.00 89.56 293 GLY A O 1
ATOM 2294 N N . GLY A 1 294 ? -1.505 -9.960 -36.600 1.00 86.69 294 GLY A N 1
ATOM 2295 C CA . GLY A 1 294 ? -1.706 -11.385 -36.343 1.00 86.69 294 GLY A CA 1
ATOM 2296 C C . GLY A 1 294 ? -3.107 -11.848 -36.744 1.00 86.69 294 GLY A C 1
ATOM 2297 O O . GLY A 1 294 ? -3.244 -12.829 -37.480 1.00 86.69 294 GLY A O 1
ATOM 2298 N N . TYR A 1 295 ? -4.141 -11.101 -36.346 1.00 86.94 295 TYR A N 1
ATOM 2299 C CA . TYR A 1 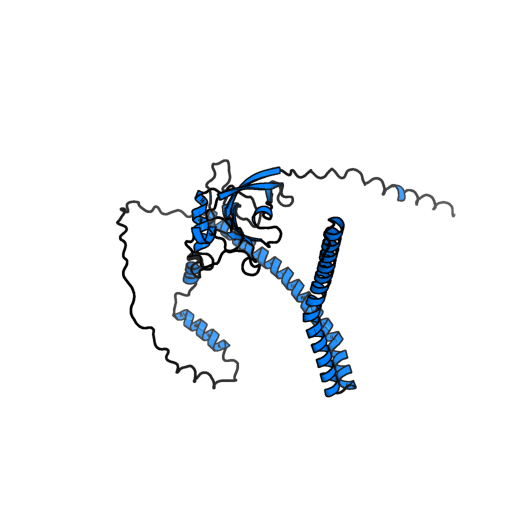295 ? -5.533 -11.386 -36.695 1.00 86.94 295 TYR A CA 1
ATOM 2300 C C . TYR A 1 295 ? -5.774 -11.353 -38.210 1.00 86.94 295 TYR A C 1
ATOM 2302 O O . TYR A 1 295 ? -6.359 -12.285 -38.760 1.00 86.94 295 TYR A O 1
ATOM 2310 N N . MET A 1 296 ? -5.274 -10.331 -38.911 1.00 88.12 296 MET A N 1
ATOM 2311 C CA . MET A 1 296 ? -5.431 -10.225 -40.365 1.00 88.12 296 MET A CA 1
ATOM 2312 C C . MET A 1 296 ? -4.704 -11.356 -41.096 1.00 88.12 296 MET A C 1
ATOM 2314 O O . MET A 1 296 ? -5.262 -11.946 -42.019 1.00 88.12 296 MET A O 1
ATOM 2318 N N . THR A 1 297 ? -3.498 -11.724 -40.658 1.00 86.56 297 THR A N 1
ATOM 2319 C CA . THR A 1 297 ? -2.741 -12.841 -41.250 1.00 86.56 297 THR A CA 1
ATOM 2320 C C . THR A 1 297 ? -3.472 -14.171 -41.064 1.00 86.56 297 THR A C 1
ATOM 2322 O O . THR A 1 297 ? -3.621 -14.936 -42.020 1.00 86.56 297 THR A O 1
ATOM 2325 N N . LEU A 1 298 ? -3.999 -14.425 -39.860 1.00 84.00 298 LEU A N 1
ATOM 2326 C CA . LEU A 1 298 ? -4.879 -15.563 -39.583 1.00 84.00 298 LEU A CA 1
ATOM 2327 C C . LEU A 1 298 ? -6.105 -15.541 -40.504 1.00 84.00 298 LEU A C 1
ATOM 2329 O O . LEU A 1 298 ? -6.416 -16.541 -41.147 1.00 84.00 298 LEU A O 1
ATOM 2333 N N . HIS A 1 299 ? -6.768 -14.398 -40.649 1.00 82.88 299 HIS A N 1
ATOM 2334 C CA . HIS A 1 299 ? -7.943 -14.288 -41.505 1.00 82.88 299 HIS A CA 1
ATOM 2335 C C . HIS A 1 299 ? -7.616 -14.585 -42.981 1.00 82.88 299 HIS A C 1
ATOM 2337 O O . HIS A 1 299 ? -8.339 -15.340 -43.628 1.00 82.88 299 HIS A O 1
ATOM 2343 N N . PHE A 1 300 ? -6.507 -14.069 -43.518 1.00 85.50 300 PHE A N 1
ATOM 2344 C CA . PHE A 1 300 ? -6.097 -14.324 -44.906 1.00 85.50 300 PHE A CA 1
ATOM 2345 C C . PHE A 1 300 ? -5.671 -15.772 -45.165 1.00 85.50 300 PHE A C 1
ATOM 2347 O O . PHE A 1 300 ? -5.919 -16.284 -46.256 1.00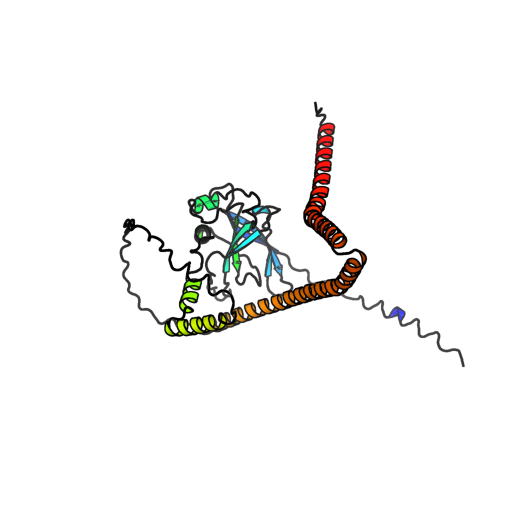 85.50 300 PHE A O 1
ATOM 2354 N N . LEU A 1 301 ? -5.062 -16.448 -44.188 1.00 85.31 301 LEU A N 1
ATOM 2355 C CA . LEU A 1 301 ? -4.659 -17.849 -44.334 1.00 85.31 301 LEU A CA 1
ATOM 2356 C C . LEU A 1 301 ? -5.841 -18.812 -44.184 1.00 85.31 301 LEU A C 1
ATOM 2358 O O . LEU A 1 301 ? -5.965 -19.770 -44.949 1.00 85.31 301 LEU A O 1
ATOM 2362 N N . PHE A 1 302 ? -6.724 -18.565 -43.216 1.00 81.50 302 PHE A N 1
ATOM 2363 C CA . PHE A 1 302 ? -7.783 -19.510 -42.867 1.00 81.50 302 PHE A CA 1
ATOM 2364 C C . PHE A 1 302 ? -9.064 -19.306 -43.675 1.00 81.50 302 PHE A C 1
ATOM 2366 O O . PHE A 1 302 ? -9.731 -20.290 -43.992 1.00 81.50 302 PHE A O 1
ATOM 2373 N N . PHE A 1 303 ? -9.408 -18.080 -44.077 1.00 82.88 303 PHE A N 1
ATOM 2374 C CA . PHE A 1 303 ? -10.653 -17.827 -44.809 1.00 82.88 303 PHE A CA 1
ATOM 2375 C C . PHE A 1 303 ? -10.740 -18.558 -46.167 1.00 82.88 303 PHE A C 1
ATOM 2377 O O . PHE A 1 303 ? -11.778 -19.167 -46.438 1.00 82.88 303 PHE A O 1
ATOM 2384 N N . PRO A 1 304 ? -9.681 -18.619 -47.004 1.00 84.38 304 PRO A N 1
ATOM 2385 C CA . PRO A 1 304 ? -9.713 -19.392 -48.248 1.00 84.38 304 PRO A CA 1
ATOM 2386 C C . PRO A 1 304 ? -9.839 -20.898 -47.996 1.00 84.38 304 PRO A C 1
ATOM 2388 O O . PRO A 1 304 ? -10.567 -21.582 -48.715 1.00 84.38 304 PRO A O 1
ATOM 2391 N N . ALA A 1 305 ? -9.170 -21.412 -46.957 1.00 78.75 305 ALA A N 1
ATOM 2392 C CA . ALA A 1 305 ? -9.257 -22.816 -46.565 1.00 78.75 305 ALA A CA 1
ATOM 2393 C C . ALA A 1 305 ? -10.671 -23.173 -46.078 1.00 78.75 305 ALA A C 1
ATOM 2395 O O . ALA A 1 305 ? -11.235 -24.187 -46.489 1.00 78.75 305 ALA A O 1
ATOM 2396 N N . ILE A 1 306 ? -11.280 -22.300 -45.274 1.00 79.81 306 ILE A N 1
ATOM 2397 C CA . ILE A 1 306 ? -12.661 -22.430 -44.804 1.00 79.81 306 ILE A CA 1
ATOM 2398 C C . ILE A 1 306 ? -13.644 -22.386 -45.982 1.00 79.81 306 ILE A C 1
ATOM 2400 O O . ILE A 1 306 ? -14.522 -23.242 -46.076 1.00 79.81 306 ILE A O 1
ATOM 2404 N N . ALA A 1 307 ? -13.476 -21.451 -46.919 1.00 76.94 307 ALA A N 1
ATOM 2405 C CA . ALA A 1 307 ? -14.321 -21.350 -48.107 1.00 76.94 307 ALA A CA 1
ATOM 2406 C C . ALA A 1 307 ? -14.185 -22.576 -49.032 1.00 76.94 307 ALA A C 1
ATOM 2408 O O . ALA A 1 307 ? -15.176 -23.041 -49.602 1.00 76.94 307 ALA A O 1
ATOM 2409 N N . ALA A 1 308 ? -12.977 -23.133 -49.165 1.00 78.12 308 ALA A N 1
ATOM 2410 C CA . ALA A 1 308 ? -12.742 -24.367 -49.907 1.00 78.12 308 ALA A CA 1
ATOM 2411 C C . ALA A 1 308 ? -13.419 -25.571 -49.230 1.00 78.12 308 ALA A C 1
ATOM 2413 O O . ALA A 1 308 ? -14.129 -26.325 -49.897 1.00 78.12 308 ALA A O 1
ATOM 2414 N N . LEU A 1 309 ? -13.284 -25.710 -47.906 1.00 74.69 309 LEU A N 1
ATOM 2415 C CA . LEU A 1 309 ? -13.968 -26.748 -47.126 1.00 74.69 309 LEU A CA 1
ATOM 2416 C C . LEU A 1 309 ? -15.494 -26.629 -47.237 1.00 74.69 309 LEU A C 1
ATOM 2418 O O . LEU A 1 309 ? -16.172 -27.634 -47.451 1.00 74.69 309 LEU A O 1
ATOM 2422 N N . TYR A 1 310 ? -16.030 -25.406 -47.185 1.00 76.00 310 TYR A N 1
ATOM 2423 C CA . TYR A 1 310 ? -17.458 -25.135 -47.357 1.00 76.00 310 TYR A CA 1
ATOM 2424 C C . TYR A 1 310 ? -17.989 -25.622 -48.713 1.00 76.00 310 TYR A C 1
ATOM 2426 O O . TYR A 1 310 ? -19.061 -26.226 -48.780 1.00 76.00 310 TYR A O 1
ATOM 2434 N N . ARG A 1 311 ? -17.224 -25.418 -49.797 1.00 77.69 311 ARG A N 1
ATOM 2435 C CA . ARG A 1 311 ? -17.604 -25.878 -51.145 1.00 77.69 311 ARG A CA 1
ATOM 2436 C C . ARG A 1 311 ? -17.605 -27.397 -51.287 1.00 77.69 311 ARG A C 1
ATOM 2438 O O . ARG A 1 311 ? -18.457 -27.920 -51.995 1.00 77.69 311 ARG A O 1
ATOM 2445 N N . VAL A 1 312 ? -16.668 -28.095 -50.647 1.00 80.12 312 VAL A N 1
ATOM 2446 C CA . VAL A 1 312 ? -16.553 -29.558 -50.773 1.00 80.12 312 VAL A CA 1
ATOM 2447 C C . VAL A 1 312 ? -17.589 -30.272 -49.906 1.00 80.12 312 VAL A C 1
ATOM 2449 O O . VAL A 1 312 ? -18.133 -31.293 -50.315 1.00 80.12 312 VAL A O 1
ATOM 2452 N N . TRP A 1 313 ? -17.867 -29.756 -48.708 1.00 77.12 313 TRP A N 1
ATOM 2453 C CA . TRP A 1 313 ? -18.672 -30.476 -47.717 1.00 77.12 313 TRP A CA 1
ATOM 2454 C C . TRP A 1 313 ? -20.155 -30.101 -47.749 1.00 77.12 313 TRP A C 1
ATOM 2456 O O . TRP A 1 313 ? -20.976 -30.865 -47.246 1.00 77.12 313 TRP A O 1
ATOM 2466 N N . GLY A 1 314 ? -20.530 -28.971 -48.353 1.00 83.62 314 GLY A N 1
ATOM 2467 C CA . GLY A 1 314 ? -21.905 -28.474 -48.340 1.00 83.62 314 GLY A CA 1
ATOM 2468 C C . GLY A 1 314 ? -22.319 -27.890 -46.982 1.00 83.62 314 GLY A C 1
ATOM 2469 O O . GLY A 1 314 ? -21.742 -28.184 -45.934 1.00 83.62 314 GLY A O 1
ATOM 2470 N N . VAL A 1 315 ? -23.351 -27.041 -47.000 1.00 81.12 315 VAL A N 1
ATOM 2471 C CA . VAL A 1 315 ? -23.716 -26.145 -45.882 1.00 81.12 315 VAL A CA 1
ATOM 2472 C C . VAL A 1 315 ? -23.997 -26.890 -44.572 1.00 81.12 315 VAL A C 1
ATOM 2474 O O . VAL A 1 315 ? -23.513 -26.491 -43.516 1.00 81.12 315 VAL A O 1
ATOM 2477 N N . LYS A 1 316 ? -24.753 -27.995 -44.629 1.00 76.19 316 LYS A N 1
ATOM 2478 C CA . LYS A 1 316 ? -25.143 -28.761 -43.430 1.00 76.19 316 LYS A CA 1
ATOM 2479 C C . LYS A 1 316 ? -23.942 -29.406 -42.740 1.00 76.19 316 LYS A C 1
ATOM 2481 O O . LYS A 1 316 ? -23.786 -29.276 -41.532 1.00 76.19 316 LYS A O 1
ATOM 2486 N N . THR A 1 317 ? -23.085 -30.065 -43.507 1.00 77.94 317 THR A N 1
ATOM 2487 C CA . THR A 1 317 ? -21.918 -30.796 -42.997 1.00 77.94 317 THR A CA 1
ATOM 2488 C C . THR A 1 317 ? -20.854 -29.836 -42.472 1.00 77.94 317 THR A C 1
ATOM 2490 O O . THR A 1 317 ? -20.235 -30.102 -41.443 1.00 77.94 317 THR A O 1
ATOM 2493 N N . PHE A 1 318 ? -20.702 -28.676 -43.119 1.00 76.75 318 PHE A N 1
ATOM 2494 C CA . PHE A 1 318 ? -19.827 -27.613 -42.640 1.00 76.75 318 PHE A CA 1
ATOM 2495 C C . PHE A 1 318 ? -20.315 -26.998 -41.319 1.00 76.75 318 PHE A C 1
ATOM 2497 O O . PHE A 1 318 ? -19.520 -26.844 -40.397 1.00 76.75 318 PHE A O 1
ATOM 2504 N N . LEU A 1 319 ? -21.613 -26.702 -41.181 1.00 77.00 319 LEU A N 1
ATOM 2505 C CA . LEU A 1 319 ? -22.172 -26.174 -39.929 1.00 77.00 319 LEU A CA 1
ATOM 2506 C C . LEU A 1 319 ? -22.039 -27.170 -38.768 1.00 77.00 319 LEU A C 1
ATOM 2508 O O . LEU A 1 319 ? -21.716 -26.761 -37.656 1.00 77.00 319 LEU A O 1
ATOM 2512 N N . SER A 1 320 ? -22.222 -28.473 -39.014 1.00 75.62 320 SER A N 1
ATOM 2513 C CA . SER A 1 320 ? -21.988 -29.508 -37.996 1.00 75.62 320 SER A CA 1
ATOM 2514 C C . SER A 1 320 ? -20.518 -29.597 -37.577 1.00 75.62 320 SER A C 1
ATOM 2516 O O . SER A 1 320 ? -20.232 -29.733 -36.388 1.00 75.62 320 SER A O 1
ATOM 2518 N N . PHE A 1 321 ? -19.584 -29.479 -38.526 1.00 78.12 321 PHE A N 1
ATOM 2519 C CA . PHE A 1 321 ? -18.152 -29.442 -38.228 1.00 78.12 321 PHE A CA 1
ATOM 2520 C C . PHE A 1 321 ? -17.768 -28.182 -37.443 1.00 78.12 321 PHE A C 1
ATOM 2522 O O . PHE A 1 321 ? -17.108 -28.281 -36.411 1.00 78.12 321 PHE A O 1
ATOM 2529 N N . LEU A 1 322 ? -18.237 -27.007 -37.876 1.00 79.62 322 LEU A N 1
ATOM 2530 C CA . LEU A 1 322 ? -17.983 -25.738 -37.197 1.00 79.62 322 LEU A CA 1
ATOM 2531 C C . LEU A 1 322 ? -18.543 -25.751 -35.771 1.00 79.62 322 LEU A C 1
ATOM 2533 O O . LEU A 1 322 ? -17.846 -25.364 -34.839 1.00 79.62 322 LEU A O 1
ATOM 2537 N N . TRP A 1 323 ? -19.755 -26.276 -35.575 1.00 78.88 323 TRP A N 1
ATOM 2538 C CA . TRP A 1 323 ? -20.336 -26.455 -34.246 1.00 78.88 323 TRP A CA 1
ATOM 2539 C C . TRP A 1 323 ? -19.486 -27.378 -33.363 1.00 78.88 323 TRP A C 1
ATOM 2541 O O . TRP A 1 323 ? -19.267 -27.063 -32.195 1.00 78.88 323 TRP A O 1
ATOM 2551 N N . PHE A 1 324 ? -18.950 -28.477 -33.906 1.00 77.38 324 PHE A N 1
ATOM 2552 C CA . PHE A 1 324 ? -18.065 -29.384 -33.168 1.00 77.38 324 PHE A CA 1
ATOM 2553 C C . PHE A 1 324 ? -16.736 -28.715 -32.782 1.00 77.38 324 PHE A C 1
ATOM 2555 O O . PHE A 1 324 ? -16.292 -28.855 -31.644 1.00 77.38 324 PHE A O 1
ATOM 2562 N N . VAL A 1 325 ? -16.133 -27.934 -33.686 1.00 77.75 325 VAL A N 1
ATOM 2563 C CA . VAL A 1 325 ? -14.899 -27.174 -33.420 1.00 77.75 325 VAL A CA 1
ATOM 2564 C C . VAL A 1 325 ? -15.140 -26.066 -32.396 1.00 77.75 325 VAL A C 1
ATOM 2566 O O . VAL A 1 325 ? -14.390 -25.973 -31.429 1.00 77.75 325 VAL A O 1
ATOM 2569 N N . CYS A 1 326 ? -16.201 -25.267 -32.539 1.00 76.94 326 CYS A N 1
ATOM 2570 C CA . CYS A 1 326 ? -16.556 -24.226 -31.572 1.00 76.94 326 CYS A CA 1
ATOM 2571 C C . CYS A 1 326 ? -16.857 -24.820 -30.194 1.00 76.94 326 CYS A C 1
ATOM 2573 O O . CYS A 1 326 ? -16.417 -24.282 -29.184 1.00 76.94 326 CYS A O 1
ATOM 2575 N N . ARG A 1 327 ? -17.545 -25.964 -30.141 1.00 74.94 327 ARG A N 1
ATOM 2576 C CA . ARG A 1 327 ? -17.806 -26.695 -28.900 1.00 74.94 327 ARG A CA 1
ATOM 2577 C C . ARG A 1 327 ? -16.511 -27.241 -28.287 1.00 74.94 327 ARG A C 1
ATOM 2579 O O . ARG A 1 327 ? -16.319 -27.108 -27.085 1.00 74.94 327 ARG A O 1
ATOM 2586 N N . GLY A 1 328 ? -15.599 -27.779 -29.097 1.00 72.31 328 GLY A N 1
ATOM 2587 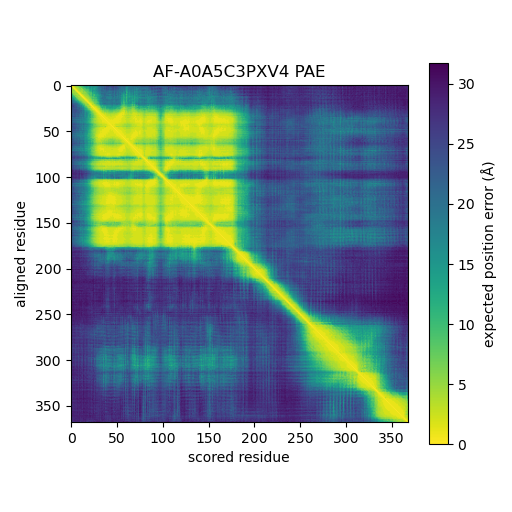C CA . GLY A 1 328 ? -14.272 -28.224 -28.662 1.00 72.31 328 GLY A CA 1
ATOM 2588 C C . GLY A 1 328 ? -13.390 -27.085 -28.145 1.00 72.31 328 GLY A C 1
ATOM 2589 O O . GLY A 1 328 ? -12.749 -27.245 -27.115 1.00 72.31 328 GLY A O 1
ATOM 2590 N N . LEU A 1 329 ? -13.408 -25.919 -28.796 1.00 73.44 329 LEU A N 1
ATOM 2591 C CA . LEU A 1 329 ? -12.706 -24.716 -28.339 1.00 73.44 329 LEU A CA 1
ATOM 2592 C C . LEU A 1 329 ? -13.340 -24.124 -27.081 1.00 73.44 329 LEU A C 1
ATOM 2594 O O . LEU A 1 329 ? -12.616 -23.681 -26.202 1.00 73.44 329 LEU A O 1
ATOM 2598 N N . PHE A 1 330 ? -14.664 -24.160 -26.945 1.00 72.56 330 PHE A N 1
ATOM 2599 C CA . PHE A 1 330 ? -15.352 -23.717 -25.732 1.00 72.56 330 PHE A CA 1
ATOM 2600 C C . PHE A 1 330 ? -15.001 -24.614 -24.536 1.00 72.56 330 PHE A C 1
ATOM 2602 O O . PHE A 1 330 ? -14.621 -24.120 -23.477 1.00 72.56 330 PHE A O 1
ATOM 2609 N N . TYR A 1 331 ? -15.013 -25.939 -24.723 1.00 71.19 331 TYR A N 1
ATOM 2610 C CA . TYR A 1 331 ? -14.530 -26.876 -23.705 1.00 71.19 331 TYR A CA 1
ATOM 2611 C C . TYR A 1 331 ? -13.015 -26.828 -23.514 1.00 71.19 331 TYR A C 1
ATOM 2613 O O . TYR A 1 331 ? -12.546 -27.113 -22.422 1.00 71.19 331 TYR A O 1
ATOM 2621 N N . GLY A 1 332 ? -12.247 -26.449 -24.533 1.00 65.38 332 GLY A N 1
ATOM 2622 C CA . GLY A 1 332 ? -10.805 -26.251 -24.449 1.00 65.38 332 GLY A CA 1
ATOM 2623 C C . GLY A 1 332 ? -10.444 -24.989 -23.672 1.00 65.38 332 GLY A C 1
ATOM 2624 O O . GLY A 1 332 ? -9.614 -25.052 -22.786 1.00 65.38 332 GLY A O 1
ATOM 2625 N N . MET A 1 333 ? -11.097 -23.855 -23.916 1.00 64.88 333 MET A N 1
ATOM 2626 C CA . MET A 1 333 ? -10.816 -22.611 -23.192 1.00 64.88 333 MET A CA 1
ATOM 2627 C C . MET A 1 333 ? -11.319 -22.637 -21.749 1.00 64.88 333 MET A C 1
ATOM 2629 O O . MET A 1 333 ? -10.696 -22.028 -20.889 1.00 64.88 333 MET A O 1
ATOM 2633 N N . ILE A 1 334 ? -12.405 -23.360 -21.462 1.00 62.16 334 ILE A N 1
ATOM 2634 C CA . ILE A 1 334 ? -12.884 -23.552 -20.083 1.00 62.16 334 ILE A CA 1
ATOM 2635 C C . ILE A 1 334 ? -12.149 -24.720 -19.406 1.00 62.16 334 ILE A C 1
ATOM 2637 O O . ILE A 1 334 ? -11.877 -24.680 -18.211 1.00 62.16 334 ILE A O 1
ATOM 2641 N N . GLY A 1 335 ? -11.785 -25.757 -20.161 1.00 53.56 335 GLY A N 1
ATOM 2642 C CA . GLY A 1 335 ? -11.151 -26.969 -19.646 1.00 53.56 335 GLY A CA 1
ATOM 2643 C C . GLY A 1 335 ? -9.635 -26.883 -19.509 1.00 53.56 335 GLY A C 1
ATOM 2644 O O . GLY A 1 335 ? -9.095 -27.488 -18.595 1.00 53.56 335 GLY A O 1
ATOM 2645 N N . LEU A 1 336 ? -8.926 -26.123 -20.346 1.00 55.91 336 LEU A N 1
ATOM 2646 C CA . LEU A 1 336 ? -7.469 -25.973 -20.262 1.00 55.91 336 LEU A CA 1
ATOM 2647 C C . LEU A 1 336 ? -7.032 -25.308 -18.944 1.00 55.91 336 LEU A C 1
ATOM 2649 O O . LEU A 1 336 ? -6.110 -25.839 -18.335 1.00 55.91 336 LEU A O 1
ATOM 2653 N N . PRO A 1 337 ? -7.698 -24.256 -18.421 1.00 58.28 337 PRO A N 1
ATOM 2654 C CA . PRO A 1 337 ? -7.419 -23.746 -17.078 1.00 58.28 337 PRO A CA 1
ATOM 2655 C C . PRO A 1 337 ? -7.715 -24.789 -15.996 1.00 58.28 337 PRO A C 1
ATOM 2657 O O . PRO A 1 337 ? -6.917 -24.972 -15.086 1.00 58.28 337 PRO A O 1
ATOM 2660 N N . VAL A 1 338 ? -8.816 -25.539 -16.118 1.00 58.72 338 VAL A N 1
ATOM 2661 C CA . VAL A 1 338 ? -9.193 -26.587 -15.150 1.00 58.72 338 VAL A CA 1
ATOM 2662 C C . VAL A 1 338 ? -8.211 -27.762 -15.166 1.00 58.72 338 VAL A C 1
ATOM 2664 O O . VAL A 1 338 ? -7.913 -28.323 -14.119 1.00 58.72 338 VAL A O 1
ATOM 2667 N N . VAL A 1 339 ? -7.657 -28.121 -16.322 1.00 61.50 339 VAL A N 1
ATOM 2668 C CA . VAL A 1 339 ? -6.660 -29.189 -16.472 1.00 61.50 339 VAL A CA 1
ATOM 2669 C C . VAL A 1 339 ? -5.273 -28.705 -16.038 1.00 61.50 339 VAL A C 1
ATOM 2671 O O . VAL A 1 339 ? -4.588 -29.419 -15.308 1.00 61.50 339 VAL A O 1
ATOM 2674 N N . LEU A 1 340 ? -4.873 -27.487 -16.418 1.00 67.38 340 LEU A N 1
ATOM 2675 C CA . LEU A 1 340 ? -3.584 -26.897 -16.038 1.00 67.38 340 LEU A CA 1
ATOM 2676 C C . LEU A 1 340 ? -3.502 -26.562 -14.548 1.00 67.38 340 LEU A C 1
ATOM 2678 O O . LEU A 1 340 ? -2.419 -26.658 -13.987 1.00 67.38 340 LEU A O 1
ATOM 2682 N N . ILE A 1 341 ? -4.613 -26.206 -13.899 1.00 70.75 341 ILE A N 1
ATOM 2683 C CA . ILE A 1 341 ? -4.659 -25.933 -12.454 1.00 70.75 341 ILE A CA 1
ATOM 2684 C C . ILE A 1 341 ? -4.999 -27.211 -11.670 1.00 70.75 341 ILE A C 1
ATOM 2686 O O . ILE A 1 341 ? -4.415 -27.483 -10.621 1.00 70.75 341 ILE A O 1
ATOM 2690 N N . GLY A 1 342 ? -5.904 -28.042 -12.192 1.00 69.38 342 GLY A N 1
ATOM 2691 C CA . GLY A 1 342 ? -6.384 -29.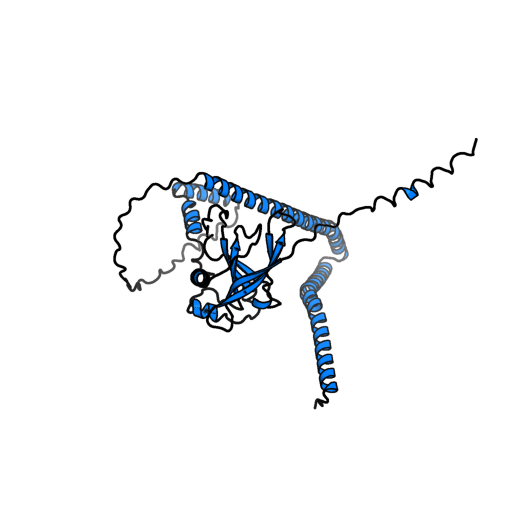246 -11.517 1.00 69.38 342 GLY A CA 1
ATOM 2692 C C . GLY A 1 342 ? -5.355 -30.371 -11.439 1.00 69.38 342 GLY A C 1
ATOM 2693 O O . GLY A 1 342 ? -5.250 -31.007 -10.394 1.00 69.38 342 GLY A O 1
ATOM 2694 N N . ILE A 1 343 ? -4.560 -30.611 -12.491 1.00 67.38 343 ILE A N 1
ATOM 2695 C CA . ILE A 1 343 ? -3.546 -31.681 -12.471 1.00 67.38 343 ILE A CA 1
ATOM 2696 C C . ILE A 1 343 ? -2.454 -31.406 -11.418 1.00 67.38 343 ILE A C 1
ATOM 2698 O O . ILE A 1 343 ? -2.199 -32.301 -10.608 1.00 67.38 343 ILE A O 1
ATOM 2702 N N . PRO A 1 344 ? -1.841 -30.207 -11.339 1.00 77.12 344 PRO A N 1
ATOM 2703 C CA . PRO A 1 344 ? -0.871 -29.897 -10.288 1.00 77.12 344 PRO A CA 1
ATOM 2704 C C . PRO A 1 344 ? -1.460 -29.974 -8.878 1.00 77.12 344 PRO A C 1
ATOM 2706 O O . PRO A 1 344 ? -0.814 -30.528 -7.991 1.00 77.12 344 PRO A O 1
ATOM 2709 N N . LEU A 1 345 ? -2.694 -29.494 -8.667 1.00 76.56 345 LEU A N 1
ATOM 2710 C CA . LEU A 1 345 ? -3.368 -29.593 -7.365 1.00 76.56 345 LEU A CA 1
ATOM 2711 C C . LEU A 1 345 ? -3.627 -31.045 -6.959 1.00 76.56 345 LEU A C 1
ATOM 2713 O O . LEU A 1 345 ? -3.444 -31.407 -5.798 1.00 76.56 345 LEU A O 1
ATOM 2717 N N . MET A 1 346 ? -4.011 -31.897 -7.908 1.00 78.88 346 MET A N 1
ATOM 2718 C CA . MET A 1 346 ? -4.252 -33.307 -7.629 1.00 78.88 346 MET A CA 1
ATOM 2719 C C . MET A 1 346 ? -2.942 -34.061 -7.343 1.00 78.88 346 MET A C 1
ATOM 2721 O O . MET A 1 346 ? -2.899 -34.891 -6.438 1.00 78.88 346 MET A O 1
ATOM 2725 N N . ILE A 1 347 ? -1.853 -33.732 -8.049 1.00 80.19 347 ILE A N 1
ATOM 2726 C CA . ILE A 1 347 ? -0.507 -34.253 -7.755 1.00 80.19 347 ILE A CA 1
ATOM 2727 C C . ILE A 1 347 ? -0.065 -33.814 -6.353 1.00 80.19 347 ILE A C 1
ATOM 2729 O O . ILE A 1 347 ? 0.382 -34.650 -5.568 1.00 80.19 347 ILE A O 1
ATOM 2733 N N . LEU A 1 348 ? -0.242 -32.536 -6.007 1.00 86.75 348 LEU A N 1
ATOM 2734 C CA . LEU A 1 348 ? 0.077 -32.004 -4.681 1.00 86.75 348 LEU A CA 1
ATOM 2735 C C . LEU A 1 348 ? -0.714 -32.729 -3.584 1.00 86.75 348 LEU A C 1
ATOM 2737 O O . LEU A 1 348 ? -0.132 -33.142 -2.584 1.00 86.75 348 LEU A O 1
ATOM 2741 N N . ALA A 1 349 ? -2.014 -32.954 -3.792 1.00 81.62 349 ALA A N 1
ATOM 2742 C CA . ALA A 1 349 ? -2.852 -33.690 -2.851 1.00 81.62 349 ALA A CA 1
ATOM 2743 C C . ALA A 1 349 ? -2.344 -35.124 -2.631 1.00 81.62 349 ALA A C 1
ATOM 2745 O O . ALA A 1 349 ? -2.230 -35.561 -1.488 1.00 81.62 349 ALA A O 1
ATOM 2746 N N . VAL A 1 350 ? -1.968 -35.840 -3.696 1.00 85.19 350 VAL A N 1
ATOM 2747 C CA . VAL A 1 350 ? -1.388 -37.191 -3.585 1.00 85.19 350 VAL A CA 1
ATOM 2748 C C . VAL A 1 350 ? -0.068 -37.167 -2.810 1.00 85.19 350 VAL A C 1
ATOM 2750 O O . VAL A 1 350 ? 0.140 -38.018 -1.944 1.00 85.19 350 VAL A O 1
ATOM 2753 N N . PHE A 1 351 ? 0.803 -36.186 -3.056 1.00 87.12 351 PHE A N 1
ATOM 2754 C CA . PHE A 1 351 ? 2.051 -36.030 -2.302 1.00 87.12 351 PHE A CA 1
ATOM 2755 C C . PHE A 1 351 ? 1.802 -35.766 -0.816 1.00 87.12 351 PHE A C 1
ATOM 2757 O O . PHE A 1 351 ? 2.426 -36.409 0.026 1.00 87.12 351 PHE A O 1
ATOM 2764 N N . VAL A 1 352 ? 0.857 -34.883 -0.488 1.00 89.25 352 VAL A N 1
ATOM 2765 C CA . VAL A 1 352 ? 0.481 -34.576 0.898 1.00 89.25 352 VAL A CA 1
ATOM 2766 C C . VAL A 1 352 ? -0.093 -35.812 1.590 1.00 89.25 352 VAL A C 1
ATOM 2768 O O . VAL A 1 352 ? 0.358 -36.161 2.677 1.00 89.25 352 VAL A O 1
ATOM 2771 N N . PHE A 1 353 ? -1.017 -36.534 0.951 1.00 84.06 353 PHE A N 1
ATOM 2772 C CA . PHE A 1 353 ? -1.571 -37.771 1.509 1.00 84.06 353 PHE A CA 1
ATOM 2773 C C . PHE A 1 353 ? -0.502 -38.846 1.721 1.00 84.06 353 PHE A C 1
ATOM 2775 O O . PHE A 1 353 ? -0.492 -39.507 2.758 1.00 84.06 353 PHE A O 1
ATOM 2782 N N . THR A 1 354 ? 0.425 -38.994 0.775 1.00 83.31 354 THR A N 1
ATOM 2783 C CA . THR A 1 354 ? 1.522 -39.964 0.885 1.00 83.31 354 THR A CA 1
ATOM 2784 C C . THR A 1 354 ? 2.480 -39.585 2.015 1.00 83.31 354 THR A C 1
ATOM 2786 O O . THR A 1 354 ? 2.888 -40.450 2.787 1.00 83.31 354 THR A O 1
ATOM 2789 N N . ALA A 1 355 ? 2.794 -38.296 2.164 1.00 85.44 355 ALA A N 1
ATOM 2790 C CA . ALA A 1 355 ? 3.626 -37.791 3.251 1.00 85.44 355 ALA A CA 1
ATOM 2791 C C . ALA A 1 355 ? 2.959 -37.992 4.620 1.00 85.44 355 ALA A C 1
ATOM 2793 O O . ALA A 1 355 ? 3.606 -38.468 5.548 1.00 85.44 355 ALA A O 1
ATOM 2794 N N . ILE A 1 356 ? 1.657 -37.710 4.737 1.00 86.25 356 ILE A N 1
ATOM 2795 C CA . ILE A 1 356 ? 0.884 -37.948 5.964 1.00 86.25 356 ILE A CA 1
ATOM 2796 C C . ILE A 1 356 ? 0.877 -39.440 6.309 1.00 86.25 356 ILE A C 1
ATOM 2798 O O . ILE A 1 356 ? 1.195 -39.801 7.440 1.00 86.25 356 ILE A O 1
ATOM 2802 N N . ALA A 1 357 ? 0.581 -40.313 5.342 1.00 79.00 357 ALA A N 1
ATOM 2803 C CA . ALA A 1 357 ? 0.576 -41.757 5.559 1.00 79.00 357 ALA A CA 1
ATOM 2804 C C . ALA A 1 357 ? 1.954 -42.268 6.011 1.00 79.00 357 ALA A C 1
ATOM 2806 O O . ALA A 1 357 ? 2.047 -43.053 6.955 1.00 79.00 357 ALA A O 1
ATOM 2807 N N . PHE A 1 358 ? 3.029 -41.775 5.389 1.00 87.44 358 PHE A N 1
ATOM 2808 C CA . PHE A 1 358 ? 4.397 -42.109 5.777 1.00 87.44 358 PHE A CA 1
ATOM 2809 C C . PHE A 1 358 ? 4.720 -41.646 7.205 1.00 87.44 358 PHE A C 1
ATOM 2811 O O . PHE A 1 358 ? 5.267 -42.419 7.989 1.00 87.44 358 PHE A O 1
ATOM 2818 N N . CYS A 1 359 ? 4.322 -40.426 7.578 1.00 86.75 359 CYS A N 1
ATOM 2819 C CA . CYS A 1 359 ? 4.476 -39.907 8.937 1.00 86.75 359 CYS A CA 1
ATOM 2820 C C . CYS A 1 359 ? 3.683 -40.724 9.970 1.00 86.75 359 CYS A C 1
ATOM 2822 O O . CYS A 1 359 ? 4.211 -41.012 11.041 1.00 86.75 359 CYS A O 1
ATOM 2824 N N . CYS A 1 360 ? 2.453 -41.148 9.658 1.00 80.19 360 CYS A N 1
ATOM 2825 C CA . CYS A 1 360 ? 1.655 -42.003 10.544 1.00 80.19 360 CYS A CA 1
ATOM 2826 C C . CYS A 1 360 ? 2.318 -43.368 10.778 1.00 80.19 360 CYS A C 1
ATOM 2828 O O . CYS A 1 360 ? 2.404 -43.817 11.921 1.00 80.19 360 CYS A O 1
ATOM 2830 N N . VAL A 1 361 ? 2.848 -43.993 9.720 1.00 82.12 361 VAL A N 1
ATOM 2831 C CA . VAL A 1 361 ? 3.585 -45.264 9.820 1.00 82.12 361 VAL A CA 1
ATOM 2832 C C . VAL A 1 361 ? 4.875 -45.091 10.625 1.00 82.12 361 VAL A C 1
ATOM 2834 O O . VAL A 1 361 ? 5.146 -45.891 11.519 1.00 82.12 361 VAL A O 1
ATOM 2837 N N . ALA A 1 362 ? 5.645 -44.029 10.369 1.00 81.62 362 ALA A N 1
ATOM 2838 C CA . ALA A 1 362 ? 6.876 -43.735 11.105 1.00 81.62 362 ALA A CA 1
ATOM 2839 C C . ALA A 1 362 ? 6.624 -43.449 12.597 1.00 81.62 362 ALA A C 1
ATOM 2841 O O . ALA A 1 362 ? 7.447 -43.799 13.440 1.00 81.62 362 ALA A O 1
ATOM 2842 N N . ALA A 1 363 ? 5.475 -42.856 12.930 1.00 85.25 363 ALA A N 1
ATOM 2843 C CA . ALA A 1 363 ? 5.066 -42.569 14.302 1.00 85.25 363 ALA A CA 1
ATOM 2844 C C . ALA A 1 363 ? 4.457 -43.780 15.040 1.00 85.25 363 ALA A C 1
ATOM 2846 O O . ALA A 1 363 ? 4.077 -43.650 16.202 1.00 85.25 363 ALA A O 1
ATOM 2847 N N . GLY A 1 364 ? 4.332 -44.946 14.393 1.00 82.62 364 GLY A N 1
ATOM 2848 C CA . GLY A 1 364 ? 3.692 -46.125 14.989 1.00 82.62 364 GLY A CA 1
ATOM 2849 C C . GLY A 1 364 ? 2.187 -45.955 15.231 1.00 82.62 364 GLY A C 1
ATOM 2850 O O . GLY A 1 364 ? 1.598 -46.705 16.009 1.00 82.62 364 GLY A O 1
ATOM 2851 N N . LEU A 1 365 ? 1.555 -44.974 14.577 1.00 73.94 365 LEU A N 1
ATOM 2852 C CA . LEU A 1 365 ? 0.116 -44.753 14.650 1.00 73.94 365 LEU A CA 1
ATOM 2853 C C . LEU A 1 365 ? -0.570 -45.755 13.720 1.00 73.94 365 LEU A C 1
ATOM 2855 O O . LEU A 1 365 ? -0.594 -45.587 12.501 1.00 73.94 365 LEU A O 1
ATOM 2859 N N . SER A 1 366 ? -1.117 -46.821 14.304 1.00 64.12 366 SER A N 1
ATOM 2860 C CA . SER A 1 366 ? -1.980 -47.753 13.583 1.00 64.12 366 SER A CA 1
ATOM 2861 C C . SER A 1 366 ? -3.261 -47.021 13.183 1.00 64.12 366 SER A C 1
ATOM 2863 O O . SER A 1 366 ? -4.091 -46.715 14.036 1.00 64.12 366 SER A O 1
ATOM 2865 N N . ILE A 1 367 ? -3.411 -46.728 11.891 1.00 63.84 367 ILE A N 1
ATOM 2866 C CA . ILE A 1 367 ? -4.655 -46.209 11.315 1.00 63.84 367 ILE A CA 1
ATOM 2867 C C . ILE A 1 367 ? -5.649 -47.380 11.318 1.00 63.84 367 ILE A C 1
ATOM 2869 O O . ILE A 1 367 ? -5.534 -48.279 10.486 1.00 63.84 367 ILE A O 1
ATOM 2873 N N . SER A 1 368 ? -6.545 -47.418 12.309 1.00 61.88 368 SER A N 1
ATOM 2874 C CA . SER A 1 368 ? -7.680 -48.351 12.363 1.00 61.88 368 SER A CA 1
ATOM 2875 C C . SER A 1 368 ? -8.957 -47.704 11.861 1.00 61.88 368 SER A C 1
ATOM 2877 O O . SER A 1 368 ? -9.095 -46.470 12.012 1.00 61.88 368 SER A O 1
#

Organism: NCBI:txid1314778

Radius of gyration: 34.2 Å; Cα contacts (8 Å, |Δi|>4): 344; chains: 1; bounding box: 105×91×78 Å